Protein AF-A0A6A6M985-F1 (afdb_monomer)

Foldseek 3Di:
DCVVVVHADADELDELDDPVVCCVPPNQLLDLVVLVVLLVSLLVCCVPPLLRHQHYAHYAAQLCCLLCDAAQLVFPPRAYDPPSYDGPHHHNLARSLSSLVSSLSSLLSSLVSCVPPPCVPRVHFYEYEHEDAQEDALDPDPQSVVLRVLQCLSGPQQNVVCLQPVDRDPLCCVQSPPSHDHQDPVSSVSSVRHGQEYEYAYFAYWYKGAQPPPPDDPDDSDRVSSNIDTHQDHPNDGVACDAPDPRGHLDQLVLLVVQVVCCVPRVLRAYEHAEYWTFHFDDPDVVSVLPPVVRVVSCVSNVVNVVVNVVVPRRYDYYDYPDDEQDQPGSQGSDDGTHDYYDDPHVVCCVVPNQLLDLVVLVVLLVVLLVDLVPDAFEEASEAAQLLCLQCDAAQLVDPVSAYDPPSYDGPHHHNLASSQSSLLSVLSSLLSSLVSCVVPPCVPRVHFYEHEHEDEQEAALDPDPQSRLLRVLQCLSRPQQNVCCLCVVDRPPLCCVQSPPSHDHQDPVSRVSSNSDGQEYEYAYFYYWYWDQCVVPHDDPPDSGRVSSSIDTDCDHPNHRQFCDDPDNVTGDHPCRVVVVVVVCCVVPVNRHYDHPHDPDPPVDDDD

Structure (mmCIF, N/CA/C/O backbone):
data_AF-A0A6A6M985-F1
#
_entry.id   AF-A0A6A6M985-F1
#
loop_
_atom_site.group_PDB
_atom_site.id
_atom_site.type_symbol
_atom_site.label_atom_id
_atom_site.label_alt_id
_atom_site.label_comp_id
_atom_site.label_asym_id
_atom_site.label_entity_id
_atom_site.label_seq_id
_atom_site.pdbx_PDB_ins_code
_atom_site.Cartn_x
_atom_site.Cartn_y
_atom_site.Cartn_z
_atom_site.occupancy
_atom_site.B_iso_or_equiv
_atom_site.auth_seq_id
_atom_site.auth_comp_id
_atom_site.auth_asym_id
_atom_site.auth_atom_id
_atom_site.pdbx_PDB_model_num
ATOM 1 N N . MET A 1 1 ? -20.506 1.212 3.868 1.00 66.62 1 MET A N 1
ATOM 2 C CA . MET A 1 1 ? -20.211 2.658 3.842 1.00 66.62 1 MET A CA 1
ATOM 3 C C . MET A 1 1 ? -19.982 3.171 2.427 1.00 66.62 1 MET A C 1
ATOM 5 O O . MET A 1 1 ? -20.792 3.976 2.001 1.00 66.62 1 MET A O 1
ATOM 9 N N . LEU A 1 2 ? -18.970 2.685 1.690 1.00 74.88 2 LEU A N 1
ATOM 10 C CA . LEU A 1 2 ? -18.688 3.117 0.305 1.00 74.88 2 LEU A CA 1
ATOM 11 C C . LEU A 1 2 ? -19.945 3.126 -0.583 1.00 74.88 2 LEU A C 1
ATOM 13 O O . LEU A 1 2 ? -20.332 4.171 -1.095 1.00 74.88 2 LEU A O 1
ATOM 17 N N . LEU A 1 3 ? -20.678 2.008 -0.620 1.00 86.69 3 LEU A N 1
ATOM 18 C CA . LEU A 1 3 ? -21.925 1.899 -1.387 1.00 86.69 3 LEU A CA 1
ATOM 19 C C . LEU A 1 3 ? -23.027 2.879 -0.949 1.00 86.69 3 LEU A C 1
ATOM 21 O O . LEU A 1 3 ? -23.771 3.370 -1.789 1.00 86.69 3 LEU A O 1
ATOM 25 N N . LEU A 1 4 ? -23.122 3.208 0.346 1.00 89.19 4 LEU A N 1
ATOM 26 C CA . LEU A 1 4 ? -24.092 4.202 0.838 1.00 89.19 4 LEU A CA 1
ATOM 27 C C . LEU A 1 4 ? -23.764 5.616 0.341 1.00 89.19 4 LEU A C 1
ATOM 29 O O . LEU A 1 4 ? -24.642 6.469 0.297 1.00 89.19 4 LEU A O 1
ATOM 33 N N . LYS A 1 5 ? -22.503 5.858 -0.027 1.00 90.50 5 LYS A N 1
ATOM 34 C CA . LYS A 1 5 ? -22.024 7.097 -0.646 1.00 90.50 5 LYS A CA 1
ATOM 35 C C . LYS A 1 5 ? -21.960 6.997 -2.176 1.00 90.50 5 LYS A C 1
ATOM 37 O O . LYS A 1 5 ? -21.424 7.895 -2.811 1.00 90.50 5 LYS A O 1
ATOM 42 N N . GLY A 1 6 ? -22.493 5.923 -2.766 1.00 89.44 6 GLY A N 1
ATOM 43 C CA . GLY A 1 6 ? -22.468 5.698 -4.213 1.00 89.44 6 GLY A CA 1
ATOM 44 C C . GLY A 1 6 ? -21.088 5.346 -4.777 1.00 89.44 6 GLY A C 1
ATOM 45 O O . GLY A 1 6 ? -20.907 5.414 -5.987 1.00 89.44 6 GLY A O 1
ATOM 46 N N . ILE A 1 7 ? -20.122 4.976 -3.929 1.00 88.88 7 ILE A N 1
ATOM 47 C CA . ILE A 1 7 ? -18.774 4.576 -4.349 1.00 88.88 7 ILE A CA 1
ATOM 48 C C . ILE A 1 7 ? -18.753 3.060 -4.535 1.00 88.88 7 ILE A C 1
ATOM 50 O O . ILE A 1 7 ? -18.980 2.305 -3.583 1.00 88.88 7 ILE A O 1
ATOM 54 N N . GLU A 1 8 ? -18.477 2.622 -5.760 1.00 92.31 8 GLU A N 1
ATOM 55 C CA . GLU A 1 8 ? -18.339 1.208 -6.092 1.00 92.31 8 GLU A CA 1
ATOM 56 C C . GLU A 1 8 ? -16.962 0.684 -5.644 1.00 92.31 8 GLU A C 1
ATOM 58 O O . GLU A 1 8 ? -15.940 1.237 -6.049 1.00 92.31 8 GLU A O 1
ATOM 63 N N . PRO A 1 9 ? -16.900 -0.363 -4.800 1.00 94.06 9 PRO A N 1
ATOM 64 C CA . PRO A 1 9 ? -15.630 -0.922 -4.364 1.00 94.06 9 PRO A CA 1
ATOM 65 C C . PRO A 1 9 ? -14.995 -1.781 -5.465 1.00 94.06 9 PRO A C 1
ATOM 67 O O . PRO A 1 9 ? -15.611 -2.725 -5.969 1.00 94.06 9 PRO A O 1
ATOM 70 N N . VAL A 1 10 ? -13.729 -1.489 -5.759 1.00 95.69 10 VAL A N 1
ATOM 71 C CA . VAL A 1 10 ? -12.811 -2.366 -6.493 1.00 95.69 10 VAL A CA 1
ATOM 72 C C . VAL A 1 10 ? -11.862 -2.967 -5.463 1.00 95.69 10 VAL A C 1
ATOM 74 O O . VAL A 1 10 ? -11.185 -2.224 -4.757 1.00 95.69 10 VAL A O 1
ATOM 77 N N . VAL A 1 11 ? -11.865 -4.292 -5.315 1.00 97.69 11 VAL A N 1
ATOM 78 C CA . VAL A 1 11 ? -11.131 -4.967 -4.235 1.00 97.69 11 VAL A CA 1
ATOM 79 C C . VAL A 1 11 ? -9.997 -5.804 -4.802 1.00 97.69 11 VAL A C 1
ATOM 81 O O . VAL A 1 11 ? -10.235 -6.718 -5.591 1.00 97.69 11 VAL A O 1
ATOM 84 N N . THR A 1 12 ? -8.783 -5.516 -4.341 1.00 98.44 12 THR A N 1
ATOM 85 C CA . THR A 1 12 ? -7.594 -6.346 -4.544 1.00 98.44 12 THR A CA 1
ATOM 86 C C . THR A 1 12 ? -7.504 -7.382 -3.432 1.00 98.44 12 THR A C 1
ATOM 88 O O . THR A 1 12 ? -7.537 -7.022 -2.260 1.00 98.44 12 THR A O 1
ATOM 91 N N . LEU A 1 13 ? -7.420 -8.664 -3.795 1.00 98.44 13 LEU A N 1
ATOM 92 C CA . LEU A 1 13 ? -7.325 -9.763 -2.833 1.00 98.44 13 LEU A CA 1
ATOM 93 C C . LEU A 1 13 ? -5.933 -9.867 -2.214 1.00 98.44 13 LEU A C 1
ATOM 95 O O . LEU A 1 13 ? -5.834 -10.131 -1.024 1.00 98.44 13 LEU A O 1
ATOM 99 N N . HIS A 1 14 ? -4.883 -9.675 -3.012 1.00 98.00 14 HIS A N 1
ATOM 100 C CA . HIS A 1 14 ? -3.508 -9.707 -2.527 1.00 98.00 14 HIS A CA 1
ATOM 101 C C . HIS A 1 14 ? -2.681 -8.570 -3.126 1.00 98.00 14 HIS A C 1
ATOM 103 O O . HIS A 1 14 ? -2.545 -8.440 -4.349 1.00 98.00 14 HIS A O 1
ATOM 109 N N . HIS A 1 15 ? -2.111 -7.772 -2.231 1.00 96.44 15 HIS A N 1
ATOM 110 C CA . HIS A 1 15 ? -1.272 -6.610 -2.492 1.00 96.44 15 HIS A CA 1
ATOM 111 C C . HIS A 1 15 ? 0.056 -6.799 -1.729 1.00 96.44 15 HIS A C 1
ATOM 113 O O . HIS A 1 15 ? 0.375 -6.063 -0.801 1.00 96.44 15 HIS A O 1
ATOM 119 N N . PHE A 1 16 ? 0.816 -7.830 -2.133 1.00 94.06 16 PHE A N 1
ATOM 120 C CA . PHE A 1 16 ? 2.103 -8.278 -1.555 1.00 94.06 16 PHE A CA 1
ATOM 121 C C . PHE A 1 16 ? 2.051 -8.772 -0.095 1.00 94.06 16 PHE A C 1
ATOM 123 O O . PHE A 1 16 ? 3.081 -8.981 0.542 1.00 94.06 16 PHE A O 1
ATOM 130 N N . ASP A 1 17 ? 0.856 -9.001 0.428 1.00 93.06 17 ASP A N 1
ATOM 131 C CA . ASP A 1 17 ? 0.531 -9.277 1.825 1.00 93.06 17 ASP A CA 1
ATOM 132 C C . ASP A 1 17 ? 0.324 -10.776 2.100 1.00 93.06 17 ASP A C 1
ATOM 134 O O . ASP A 1 17 ? -0.646 -11.201 2.732 1.00 93.06 17 ASP A O 1
ATOM 138 N N . VAL A 1 18 ? 1.268 -11.604 1.639 1.00 93.56 18 VAL A N 1
ATOM 139 C CA . VAL A 1 18 ? 1.288 -13.039 1.964 1.00 93.56 18 VAL A CA 1
ATOM 140 C C . VAL A 1 18 ? 1.399 -13.234 3.482 1.00 93.56 18 VAL A C 1
ATOM 142 O O . VAL A 1 18 ? 2.301 -12.668 4.104 1.00 93.56 18 VAL A O 1
ATOM 145 N N . PRO A 1 19 ? 0.563 -14.088 4.103 1.00 95.38 19 PRO A N 1
ATOM 146 C CA . PRO A 1 19 ? 0.732 -14.437 5.508 1.00 95.38 19 PRO A CA 1
ATOM 147 C C . PRO A 1 19 ? 2.089 -15.105 5.773 1.00 95.38 19 PRO A C 1
ATOM 149 O O . PRO A 1 19 ? 2.411 -16.116 5.147 1.00 95.38 19 PRO A O 1
ATOM 152 N N . GLN A 1 20 ? 2.840 -14.604 6.763 1.00 94.62 20 GLN A N 1
ATOM 153 C CA . GLN A 1 20 ? 4.155 -15.147 7.150 1.00 94.62 20 GLN A CA 1
ATOM 154 C C . GLN A 1 20 ? 4.121 -16.661 7.426 1.00 94.62 20 GLN A C 1
ATOM 156 O O . GLN A 1 20 ? 5.049 -17.378 7.073 1.00 94.62 20 GLN A O 1
ATOM 161 N N . GLU A 1 21 ? 3.020 -17.169 7.981 1.00 96.31 21 GLU A N 1
ATOM 162 C CA . GLU A 1 21 ? 2.833 -18.601 8.240 1.00 96.31 21 GLU A CA 1
ATOM 163 C C . GLU A 1 21 ? 2.968 -19.468 6.971 1.00 96.31 21 GLU A C 1
ATOM 165 O O . GLU A 1 21 ? 3.451 -20.596 7.043 1.00 96.31 21 GLU A O 1
ATOM 170 N N . LEU A 1 22 ? 2.551 -18.974 5.797 1.00 96.69 22 LEU A N 1
ATOM 171 C CA . LEU A 1 22 ? 2.671 -19.723 4.537 1.00 96.69 22 LEU A CA 1
ATOM 172 C C . LEU A 1 22 ? 4.111 -19.708 4.004 1.00 96.69 22 LEU A C 1
ATOM 174 O O . LEU A 1 22 ? 4.572 -20.701 3.433 1.00 96.69 22 LEU A O 1
ATOM 178 N N . GLU A 1 23 ? 4.837 -18.611 4.235 1.00 95.00 23 GLU A N 1
ATOM 179 C CA . GLU A 1 23 ? 6.275 -18.528 3.962 1.00 95.00 23 GLU A CA 1
ATOM 180 C C . GLU A 1 23 ? 7.038 -19.537 4.835 1.00 95.00 23 GLU A C 1
ATOM 182 O O . GLU A 1 23 ? 7.819 -20.333 4.318 1.00 95.00 23 GLU A O 1
ATOM 187 N N . ASP A 1 24 ? 6.741 -19.594 6.135 1.00 95.69 24 ASP A N 1
ATOM 188 C CA . ASP A 1 24 ? 7.426 -20.484 7.078 1.00 95.69 24 ASP A CA 1
ATOM 189 C C . ASP A 1 24 ? 7.121 -21.970 6.820 1.00 95.69 24 ASP A C 1
ATOM 191 O O . ASP A 1 24 ? 8.002 -22.825 6.950 1.00 95.69 24 ASP A O 1
ATOM 195 N N . ARG A 1 25 ? 5.880 -22.301 6.436 1.00 96.56 25 ARG A N 1
ATOM 196 C CA . ARG A 1 25 ? 5.467 -23.693 6.187 1.00 96.56 25 ARG A CA 1
ATOM 197 C C . ARG A 1 25 ? 6.062 -24.281 4.919 1.00 96.56 25 ARG A C 1
ATOM 199 O O . ARG A 1 25 ? 6.452 -25.449 4.924 1.00 96.56 25 ARG A O 1
ATOM 206 N N . TYR A 1 26 ? 6.045 -23.527 3.823 1.00 97.94 26 TYR A N 1
ATOM 207 C CA . TYR A 1 26 ? 6.390 -24.072 2.509 1.00 97.94 26 TYR A CA 1
ATOM 208 C C . TYR A 1 26 ? 7.015 -23.060 1.536 1.00 97.94 26 TYR A C 1
ATOM 210 O O . TYR A 1 26 ? 7.176 -23.379 0.359 1.00 97.94 26 TYR A O 1
ATOM 218 N N . GLY A 1 27 ? 7.387 -21.861 1.994 1.00 96.56 27 GLY A N 1
ATOM 219 C CA . GLY A 1 27 ? 7.985 -20.816 1.154 1.00 96.56 27 GLY A CA 1
ATOM 220 C C . GLY A 1 27 ? 6.986 -20.096 0.249 1.00 96.56 27 GLY A C 1
ATOM 221 O O . GLY A 1 27 ? 7.369 -19.647 -0.831 1.00 96.56 27 GLY A O 1
ATOM 222 N N . ALA A 1 28 ? 5.704 -20.068 0.638 1.00 97.25 28 ALA A N 1
ATOM 223 C CA . ALA A 1 28 ? 4.616 -19.383 -0.057 1.00 97.25 28 ALA A CA 1
ATOM 224 C C . ALA A 1 28 ? 4.642 -19.558 -1.589 1.00 97.25 28 ALA A C 1
ATOM 226 O O . ALA A 1 28 ? 4.385 -20.653 -2.094 1.00 97.25 28 ALA A O 1
ATOM 227 N N . TRP A 1 29 ? 4.974 -18.496 -2.335 1.00 98.38 29 TRP A N 1
ATOM 228 C CA . TRP A 1 29 ? 4.974 -18.483 -3.801 1.00 98.38 29 TRP A CA 1
ATOM 229 C C . TRP A 1 29 ? 5.976 -19.458 -4.431 1.00 98.38 29 TRP A C 1
ATOM 231 O O . TRP A 1 29 ? 5.851 -19.771 -5.613 1.00 98.38 29 TRP A O 1
ATOM 241 N N . LEU A 1 30 ? 6.931 -20.003 -3.674 1.00 98.44 30 LEU A N 1
ATOM 242 C CA . LEU A 1 30 ? 7.844 -21.045 -4.155 1.00 98.44 30 LEU A CA 1
ATOM 243 C C . LEU A 1 30 ? 7.242 -22.457 -4.156 1.00 98.44 30 LEU A C 1
ATOM 245 O O . LEU A 1 30 ? 7.843 -23.369 -4.722 1.00 98.44 30 LEU A O 1
ATOM 249 N N . SER A 1 31 ? 6.053 -22.646 -3.582 1.00 98.44 31 SER A N 1
ATOM 250 C CA . SER A 1 31 ? 5.345 -23.928 -3.557 1.00 98.44 31 SER A CA 1
ATOM 251 C C . SER A 1 31 ? 4.042 -23.859 -4.342 1.00 98.44 31 SER A C 1
ATOM 253 O O . SER A 1 31 ? 3.295 -22.891 -4.239 1.00 98.44 31 SER A O 1
ATOM 255 N N . SER A 1 32 ? 3.701 -24.930 -5.063 1.00 97.81 32 SER A N 1
ATOM 256 C CA . SER A 1 32 ? 2.391 -25.048 -5.717 1.00 97.81 32 SER A CA 1
ATOM 257 C C . SER A 1 32 ? 1.222 -25.111 -4.730 1.00 97.81 32 SER A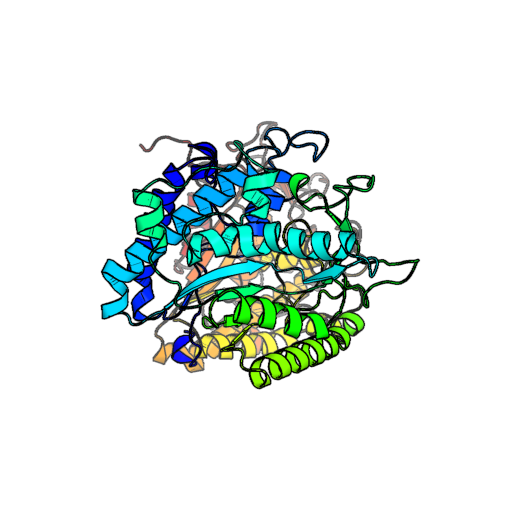 C 1
ATOM 259 O O . SER A 1 32 ? 0.093 -24.832 -5.122 1.00 97.81 32 SER A O 1
ATOM 261 N N . GLN A 1 33 ? 1.476 -25.400 -3.449 1.00 98.31 33 GLN A N 1
ATOM 262 C CA . GLN A 1 33 ? 0.445 -25.413 -2.407 1.00 98.31 33 GLN A CA 1
ATOM 263 C C . GLN A 1 33 ? -0.253 -24.051 -2.240 1.00 98.31 33 GLN A C 1
ATOM 265 O O . GLN A 1 33 ? -1.447 -24.008 -1.944 1.00 98.31 33 GLN A O 1
ATOM 270 N N . ILE A 1 34 ? 0.448 -22.942 -2.512 1.00 98.38 34 ILE A N 1
ATOM 271 C CA . ILE A 1 34 ? -0.120 -21.587 -2.417 1.00 98.38 34 ILE A CA 1
ATOM 272 C C . ILE A 1 34 ? -1.315 -21.378 -3.350 1.00 98.38 34 ILE A C 1
ATOM 274 O O . ILE A 1 34 ? -2.167 -20.538 -3.081 1.00 98.38 34 ILE A O 1
ATOM 278 N N . GLN A 1 35 ? -1.390 -22.136 -4.449 1.00 97.88 35 GLN A N 1
ATOM 279 C CA . GLN A 1 35 ? -2.463 -22.016 -5.433 1.00 97.88 35 GLN A CA 1
ATOM 280 C C . GLN A 1 35 ? -3.814 -22.387 -4.810 1.00 97.88 35 GLN A C 1
ATOM 282 O O . GLN A 1 35 ? -4.811 -21.699 -5.040 1.00 97.88 35 GLN A O 1
ATOM 287 N N . ASP A 1 36 ? -3.827 -23.440 -3.989 1.00 97.88 36 ASP A N 1
ATOM 288 C CA . ASP A 1 36 ? -5.023 -23.916 -3.299 1.00 97.88 36 ASP A CA 1
ATOM 289 C C . ASP A 1 36 ? -5.358 -23.027 -2.094 1.00 97.88 36 ASP A C 1
ATOM 291 O O . ASP A 1 36 ? -6.519 -22.655 -1.920 1.00 97.88 36 ASP A O 1
ATOM 295 N N . ASP A 1 37 ? -4.354 -22.614 -1.311 1.00 98.44 37 ASP A N 1
ATOM 296 C CA . ASP A 1 37 ? -4.555 -21.728 -0.154 1.00 98.44 37 ASP A CA 1
ATOM 297 C C . ASP A 1 37 ? -5.070 -20.341 -0.582 1.00 98.44 37 ASP A C 1
ATOM 299 O O . ASP A 1 37 ? -6.021 -19.815 0.005 1.00 98.44 37 ASP A O 1
ATOM 303 N N . PHE A 1 38 ? -4.515 -19.769 -1.657 1.00 98.69 38 PHE A N 1
ATOM 304 C CA . PHE A 1 38 ? -5.015 -18.523 -2.241 1.00 98.69 38 PHE A CA 1
ATOM 305 C C . PHE A 1 38 ? -6.420 -18.698 -2.830 1.00 98.69 38 PHE A C 1
ATOM 307 O O . PHE A 1 38 ? -7.278 -17.833 -2.652 1.00 98.69 38 PHE A O 1
ATOM 314 N N . GLY A 1 39 ? -6.691 -19.831 -3.488 1.00 98.44 39 GLY A N 1
ATOM 315 C CA . GLY A 1 39 ? -8.026 -20.168 -3.980 1.00 98.44 39 GLY A CA 1
ATOM 316 C C . GLY A 1 39 ? -9.064 -20.245 -2.857 1.00 98.44 39 GLY A C 1
ATOM 317 O O . GLY A 1 39 ? -10.161 -19.704 -2.996 1.00 98.44 39 GLY A O 1
ATOM 318 N N . TYR A 1 40 ? -8.713 -20.859 -1.726 1.00 98.50 40 TYR A N 1
ATOM 319 C CA . TYR A 1 40 ? -9.561 -20.937 -0.536 1.00 98.50 40 TYR A CA 1
ATOM 320 C C . TYR A 1 40 ? -9.815 -19.558 0.085 1.00 98.50 40 TYR A C 1
ATOM 322 O O . TYR A 1 40 ? -10.961 -19.216 0.386 1.00 98.50 40 TYR A O 1
ATOM 330 N N . PHE A 1 41 ? -8.772 -18.737 0.219 1.00 98.62 41 PHE A N 1
ATOM 331 C CA . PHE A 1 41 ? -8.906 -17.355 0.677 1.00 98.62 41 PHE A CA 1
ATOM 332 C C . PHE A 1 41 ? -9.838 -16.540 -0.235 1.00 98.62 41 PHE A C 1
ATOM 334 O O . PHE A 1 41 ? -10.775 -15.900 0.247 1.00 98.62 41 PHE A O 1
ATOM 341 N N . ALA A 1 42 ? -9.652 -16.635 -1.554 1.00 98.69 42 ALA A N 1
ATOM 342 C CA . ALA A 1 42 ? -10.510 -15.973 -2.530 1.00 98.69 42 ALA A CA 1
ATOM 343 C C . ALA A 1 42 ? -11.975 -16.440 -2.426 1.00 98.69 42 ALA A C 1
ATOM 345 O O . ALA A 1 42 ? -12.880 -15.607 -2.441 1.00 98.69 42 ALA A O 1
ATOM 346 N N . ASP A 1 43 ? -12.221 -17.747 -2.259 1.00 98.69 43 ASP A N 1
ATOM 347 C CA . ASP A 1 43 ? -13.563 -18.323 -2.069 1.00 98.69 43 ASP A CA 1
ATOM 348 C C . ASP A 1 43 ? -14.288 -17.683 -0.872 1.00 98.69 43 ASP A C 1
ATOM 350 O O . ASP A 1 43 ? -15.436 -17.245 -0.998 1.00 98.69 43 ASP A O 1
ATOM 354 N N . ILE A 1 44 ? -13.590 -17.536 0.262 1.00 98.56 44 ILE A N 1
ATOM 355 C CA . ILE A 1 44 ? -14.113 -16.861 1.459 1.00 98.56 44 ILE A CA 1
ATOM 356 C C . ILE A 1 44 ? -14.449 -15.396 1.158 1.00 98.56 44 ILE A C 1
ATOM 358 O O . ILE A 1 44 ? -15.543 -14.933 1.493 1.00 98.56 44 ILE A O 1
ATOM 362 N N . CYS A 1 45 ? -13.542 -14.657 0.515 1.00 98.38 45 CYS A N 1
ATOM 363 C CA . CYS A 1 45 ? -13.759 -13.250 0.178 1.00 98.38 45 CYS A CA 1
ATOM 364 C C . CYS A 1 45 ? -14.964 -13.060 -0.754 1.00 98.38 45 CYS A C 1
ATOM 366 O O . CYS A 1 45 ? -15.807 -12.189 -0.514 1.00 98.38 45 CYS A O 1
ATOM 368 N N . PHE A 1 46 ? -15.093 -13.897 -1.786 1.00 98.56 46 PHE A N 1
ATOM 369 C CA . PHE A 1 46 ? -16.229 -13.857 -2.706 1.00 98.56 46 PHE A CA 1
ATOM 370 C C . PHE A 1 46 ? -17.543 -14.169 -1.995 1.00 98.56 46 PHE A C 1
ATOM 372 O O . PHE A 1 46 ? -18.544 -13.486 -2.233 1.00 98.56 46 PHE A O 1
ATOM 379 N N . GLN A 1 47 ? -17.551 -15.155 -1.097 1.00 97.25 47 GLN A N 1
ATOM 380 C CA . GLN A 1 47 ? -18.727 -15.495 -0.304 1.00 97.25 47 GLN A CA 1
ATOM 381 C C . GLN A 1 47 ? -19.138 -14.352 0.635 1.00 97.25 47 GLN A C 1
ATOM 383 O O . GLN A 1 47 ? -20.324 -14.040 0.734 1.00 97.25 47 GLN A O 1
ATOM 388 N N . ALA A 1 48 ? -18.175 -13.729 1.316 1.00 96.81 48 ALA A N 1
ATOM 389 C CA . ALA A 1 48 ? -18.434 -12.731 2.351 1.00 96.81 48 ALA A CA 1
ATOM 390 C C . ALA A 1 48 ? -18.789 -11.339 1.799 1.00 96.81 48 ALA A C 1
ATOM 392 O O . ALA A 1 48 ? -19.570 -10.606 2.417 1.00 96.81 48 ALA A O 1
ATOM 393 N N . PHE A 1 49 ? -18.208 -10.952 0.660 1.00 96.94 49 PHE A N 1
ATOM 394 C CA . PHE A 1 49 ? -18.287 -9.574 0.161 1.00 96.94 49 PHE A CA 1
ATOM 395 C C . PHE A 1 49 ? -18.841 -9.444 -1.259 1.00 96.94 49 PHE A C 1
ATOM 397 O O . PHE A 1 49 ? -19.162 -8.335 -1.687 1.00 96.94 49 PHE A O 1
ATOM 404 N N . GLY A 1 50 ? -18.972 -10.538 -2.012 1.00 96.75 50 GLY A N 1
ATOM 405 C CA . GLY A 1 50 ? -19.380 -10.488 -3.419 1.00 96.75 50 GLY A CA 1
ATOM 406 C C . GLY A 1 50 ? -20.844 -10.094 -3.661 1.00 96.75 50 GLY A C 1
ATOM 407 O O . GLY A 1 50 ? -21.236 -9.762 -4.784 1.00 96.75 50 GLY A O 1
ATOM 408 N N . ASP A 1 51 ? -21.663 -10.034 -2.607 1.00 94.38 51 ASP A N 1
ATOM 409 C CA . ASP A 1 51 ? -22.970 -9.373 -2.654 1.00 94.38 51 ASP A CA 1
ATOM 410 C C . ASP A 1 51 ? -22.831 -7.877 -3.003 1.00 94.38 51 ASP A C 1
ATOM 412 O O . ASP A 1 51 ? -23.637 -7.336 -3.765 1.00 94.38 51 ASP A O 1
ATOM 416 N N . ARG A 1 52 ? -21.749 -7.244 -2.531 1.00 96.31 52 ARG A N 1
ATOM 417 C CA . ARG A 1 52 ? -21.471 -5.801 -2.607 1.00 96.31 52 ARG A CA 1
ATOM 418 C C . ARG A 1 52 ? -20.325 -5.429 -3.549 1.00 96.31 52 ARG A C 1
ATOM 420 O O . ARG A 1 52 ? -20.348 -4.335 -4.104 1.00 96.31 52 ARG A O 1
ATOM 427 N N . VAL A 1 53 ? -19.345 -6.308 -3.735 1.00 97.12 53 VAL A N 1
ATOM 428 C CA . VAL A 1 53 ? -18.175 -6.074 -4.596 1.00 97.12 53 VAL A CA 1
ATOM 429 C C . VAL A 1 53 ? -18.436 -6.607 -6.000 1.00 97.12 53 VAL A C 1
ATOM 431 O O . VAL A 1 53 ? -18.791 -7.775 -6.169 1.00 97.12 53 VAL A O 1
ATOM 434 N N . LYS A 1 54 ? -18.260 -5.747 -7.011 1.00 95.50 54 LYS A N 1
ATOM 435 C CA . LYS A 1 54 ? -18.487 -6.087 -8.427 1.00 95.50 54 LYS A CA 1
ATOM 436 C C . LYS A 1 54 ? -17.225 -6.060 -9.284 1.00 95.50 54 LYS A C 1
ATOM 438 O O . LYS A 1 54 ? -17.280 -6.524 -10.418 1.00 95.50 54 LYS A O 1
ATOM 443 N N . HIS A 1 55 ? -16.098 -5.610 -8.740 1.00 97.50 55 HIS A N 1
ATOM 444 C CA . HIS A 1 55 ? -14.802 -5.649 -9.409 1.00 97.50 55 HIS A CA 1
ATOM 445 C C . HIS A 1 55 ? -13.756 -6.248 -8.467 1.00 97.50 55 HIS A C 1
ATOM 447 O O . HIS A 1 55 ? -13.481 -5.702 -7.398 1.00 97.50 55 HIS A O 1
ATOM 453 N N . TRP A 1 56 ? -13.198 -7.382 -8.880 1.00 98.56 56 TRP A N 1
ATOM 454 C CA . TRP A 1 56 ? -12.192 -8.137 -8.145 1.00 98.56 56 TRP A CA 1
ATOM 455 C C . TRP A 1 56 ? -10.864 -8.111 -8.890 1.00 98.56 56 TRP A C 1
ATOM 457 O O . TRP A 1 56 ? -10.802 -8.451 -10.071 1.00 98.56 56 TRP A O 1
ATOM 467 N N . ILE A 1 57 ? -9.802 -7.751 -8.184 1.00 98.75 57 ILE A N 1
ATOM 468 C CA . ILE A 1 57 ? -8.418 -7.891 -8.628 1.00 98.75 57 ILE A CA 1
ATOM 469 C C . ILE A 1 57 ? -7.812 -9.019 -7.800 1.00 98.75 57 ILE A C 1
ATOM 471 O O . ILE A 1 57 ? -7.865 -8.984 -6.573 1.00 98.75 57 ILE A O 1
ATOM 475 N N . THR A 1 58 ? -7.247 -10.042 -8.437 1.00 98.62 58 THR A N 1
ATOM 476 C CA . THR A 1 58 ? -6.621 -11.133 -7.674 1.00 98.62 58 THR A CA 1
ATOM 477 C C . THR A 1 58 ? -5.291 -10.702 -7.067 1.00 98.62 58 THR A C 1
ATOM 479 O O . THR A 1 58 ? -5.093 -10.834 -5.866 1.00 98.62 58 THR A O 1
ATOM 482 N N . LEU A 1 59 ? -4.383 -10.188 -7.895 1.00 98.62 59 LEU A N 1
ATOM 483 C CA . LEU A 1 59 ? -3.009 -9.865 -7.524 1.00 98.62 59 LEU A CA 1
ATOM 484 C C . LEU A 1 59 ? -2.688 -8.462 -8.039 1.00 98.62 59 LEU A C 1
ATOM 486 O O . LEU A 1 59 ? -2.940 -8.189 -9.218 1.00 98.62 59 LEU A O 1
ATOM 490 N N . ASN A 1 60 ? -2.145 -7.610 -7.166 1.00 98.31 60 ASN A N 1
ATOM 491 C CA . ASN A 1 60 ? -1.488 -6.370 -7.572 1.00 98.31 60 ASN A CA 1
ATOM 492 C C . ASN A 1 60 ? -0.043 -6.643 -7.983 1.00 98.31 60 ASN A C 1
ATOM 494 O O . ASN A 1 60 ? 0.654 -7.367 -7.274 1.00 98.31 60 ASN A O 1
ATOM 498 N N . GLU A 1 61 ? 0.378 -6.076 -9.115 1.00 97.25 61 GLU A N 1
ATOM 499 C CA . GLU A 1 61 ? 1.772 -6.042 -9.586 1.00 97.25 61 GLU A CA 1
ATOM 500 C C . GLU A 1 61 ? 2.555 -7.353 -9.392 1.00 97.25 61 GLU A C 1
ATOM 502 O O . GLU A 1 61 ? 3.702 -7.372 -8.935 1.00 97.25 61 GLU A O 1
ATOM 507 N N . ALA A 1 62 ? 1.943 -8.482 -9.760 1.00 97.00 62 ALA A N 1
ATOM 508 C CA . ALA A 1 62 ? 2.533 -9.805 -9.541 1.00 97.00 62 ALA A CA 1
ATOM 509 C C . ALA A 1 62 ? 3.918 -9.960 -10.207 1.00 97.00 62 ALA A C 1
ATOM 511 O O . ALA A 1 62 ? 4.793 -10.664 -9.700 1.00 97.00 62 ALA A O 1
ATOM 512 N N . ASN A 1 63 ? 4.144 -9.250 -11.314 1.00 96.44 63 ASN A N 1
ATOM 513 C CA . ASN A 1 63 ? 5.434 -9.182 -11.990 1.00 96.44 63 ASN A CA 1
ATOM 514 C C . ASN A 1 63 ? 6.522 -8.505 -11.146 1.00 96.44 63 ASN A C 1
ATOM 516 O O . ASN A 1 63 ? 7.652 -8.995 -11.109 1.00 96.44 63 ASN A O 1
ATOM 520 N N . MET A 1 64 ? 6.176 -7.453 -10.405 1.00 95.00 64 MET A N 1
ATOM 521 C CA . MET A 1 64 ? 7.115 -6.776 -9.511 1.00 95.00 64 MET A CA 1
ATOM 522 C C . MET A 1 64 ? 7.347 -7.594 -8.244 1.00 95.00 64 MET A C 1
ATOM 524 O O . MET A 1 64 ? 8.487 -7.710 -7.804 1.00 95.00 64 MET A O 1
ATOM 528 N N . ALA A 1 65 ? 6.311 -8.258 -7.716 1.00 95.62 65 ALA A N 1
ATOM 529 C CA . ALA A 1 65 ? 6.447 -9.190 -6.594 1.00 95.62 65 ALA A CA 1
ATOM 530 C C . ALA A 1 65 ? 7.460 -10.306 -6.904 1.00 95.62 65 ALA A C 1
ATOM 532 O O . ALA A 1 65 ? 8.340 -10.603 -6.096 1.00 95.62 65 ALA A O 1
ATOM 533 N N . ALA A 1 66 ? 7.374 -10.902 -8.098 1.00 97.12 66 ALA A N 1
ATOM 534 C CA . ALA A 1 66 ? 8.309 -11.934 -8.535 1.00 97.12 66 ALA A CA 1
ATOM 535 C C . ALA A 1 66 ? 9.737 -11.383 -8.729 1.00 97.12 66 ALA A C 1
ATOM 537 O O . ALA A 1 66 ? 10.703 -11.990 -8.264 1.00 97.12 66 ALA A O 1
ATOM 538 N N . GLN A 1 67 ? 9.885 -10.222 -9.372 1.00 94.56 67 GLN A N 1
ATOM 539 C CA . GLN A 1 67 ? 11.190 -9.612 -9.648 1.00 94.56 67 GLN A CA 1
ATOM 540 C C . GLN A 1 67 ? 11.881 -9.100 -8.371 1.00 94.56 67 GLN A C 1
ATOM 542 O O . GLN A 1 67 ? 13.018 -9.469 -8.073 1.00 94.56 67 GLN A O 1
ATOM 547 N N . TYR A 1 68 ? 11.211 -8.283 -7.570 1.00 93.94 68 TYR A N 1
ATOM 548 C CA . TYR A 1 68 ? 11.832 -7.682 -6.394 1.00 93.94 68 TYR A CA 1
ATOM 549 C C . TYR A 1 68 ? 11.836 -8.596 -5.170 1.00 93.94 68 TYR A C 1
ATOM 551 O O . TYR A 1 68 ? 12.745 -8.481 -4.352 1.00 93.94 68 TYR A O 1
ATOM 559 N N . GLY A 1 69 ? 10.886 -9.526 -5.047 1.00 95.19 69 GLY A N 1
ATOM 560 C CA . GLY A 1 69 ? 10.845 -10.479 -3.935 1.00 95.19 69 GLY A CA 1
ATOM 561 C C . GLY A 1 69 ? 11.812 -11.657 -4.091 1.00 95.19 69 GLY A C 1
ATOM 562 O O . GLY A 1 69 ? 12.418 -12.080 -3.104 1.00 95.19 69 GLY A O 1
ATOM 563 N N . TYR A 1 70 ? 11.976 -12.164 -5.323 1.00 97.12 70 TYR A N 1
ATOM 564 C CA . TYR A 1 70 ? 12.659 -13.440 -5.598 1.00 97.12 70 TYR A CA 1
ATOM 565 C C . TYR A 1 70 ? 13.853 -13.354 -6.562 1.00 97.12 70 TYR A C 1
ATOM 567 O O . TYR A 1 70 ? 14.590 -14.333 -6.698 1.00 97.12 70 TYR A O 1
ATOM 575 N N . TYR A 1 71 ? 14.075 -12.218 -7.234 1.00 95.50 71 TYR A N 1
ATOM 576 C CA . TYR A 1 71 ? 15.280 -12.000 -8.042 1.00 95.50 71 TYR A CA 1
ATOM 577 C C . TYR A 1 71 ? 16.276 -11.057 -7.365 1.00 95.50 71 TYR A C 1
ATOM 579 O O . TYR A 1 71 ? 17.386 -11.495 -7.055 1.00 95.50 71 TYR A O 1
ATOM 587 N N . SER A 1 72 ? 15.913 -9.794 -7.124 1.00 92.19 72 SER A N 1
ATOM 588 C CA . SER A 1 72 ? 16.815 -8.834 -6.463 1.00 92.19 72 SER A CA 1
ATOM 589 C C . SER A 1 72 ? 16.746 -8.901 -4.939 1.00 92.19 72 SER A C 1
ATOM 591 O O . SER A 1 72 ? 17.709 -8.543 -4.259 1.00 92.19 72 SER A O 1
ATOM 593 N N . GLY A 1 73 ? 15.627 -9.397 -4.405 1.00 93.00 73 GLY A N 1
ATOM 594 C CA . GLY A 1 73 ? 15.365 -9.493 -2.976 1.00 93.00 73 GLY A CA 1
ATOM 595 C C . GLY A 1 73 ? 15.192 -8.134 -2.298 1.00 93.00 73 GLY A C 1
ATOM 596 O O . GLY A 1 73 ? 15.329 -8.052 -1.087 1.00 93.00 73 GLY A O 1
ATOM 597 N N . ILE A 1 74 ? 14.927 -7.051 -3.029 1.00 91.25 74 ILE A N 1
ATOM 598 C CA . ILE A 1 74 ? 14.679 -5.734 -2.421 1.00 91.25 74 ILE A CA 1
ATOM 599 C C . ILE A 1 74 ? 13.389 -5.765 -1.587 1.00 91.25 74 ILE A C 1
ATOM 601 O O . ILE A 1 74 ? 13.337 -5.170 -0.514 1.00 91.25 74 ILE A O 1
ATOM 605 N N . TRP A 1 75 ? 12.375 -6.504 -2.039 1.00 91.62 75 TRP A N 1
ATOM 606 C CA . TRP A 1 75 ? 11.106 -6.663 -1.328 1.00 91.62 75 TRP A CA 1
ATOM 607 C C . TRP A 1 75 ? 11.059 -7.976 -0.540 1.00 91.62 75 TRP A C 1
ATOM 609 O O . TRP A 1 75 ? 11.808 -8.909 -0.851 1.00 91.62 75 TRP A O 1
ATOM 619 N N . PRO A 1 76 ? 10.187 -8.089 0.480 1.00 91.69 76 PRO A N 1
ATOM 620 C CA . PRO A 1 76 ? 9.888 -9.374 1.103 1.00 91.69 76 PRO A CA 1
ATOM 621 C C . PRO A 1 76 ? 9.526 -10.439 0.046 1.00 91.69 76 PRO A C 1
ATOM 623 O O . PRO A 1 76 ? 8.849 -10.113 -0.931 1.00 91.69 76 PRO A O 1
ATOM 626 N N . PRO A 1 77 ? 9.971 -11.701 0.200 1.00 94.81 77 PRO A N 1
ATOM 627 C CA . PRO A 1 77 ? 10.674 -12.275 1.355 1.00 94.81 77 PRO A CA 1
ATOM 628 C C . PRO A 1 77 ? 12.211 -12.109 1.344 1.00 94.81 77 PRO A C 1
ATOM 630 O O . PRO A 1 77 ? 12.909 -12.839 2.045 1.00 94.81 77 PRO A O 1
ATOM 633 N N . ASN A 1 78 ? 12.765 -11.152 0.588 1.00 94.81 78 ASN A N 1
ATOM 634 C CA . ASN A 1 78 ? 14.207 -10.878 0.496 1.00 94.81 78 ASN A CA 1
ATOM 635 C C . ASN A 1 78 ? 15.003 -12.102 0.012 1.00 94.81 78 ASN A C 1
ATOM 637 O O . ASN A 1 78 ? 15.982 -12.515 0.636 1.00 94.81 78 ASN A O 1
ATOM 641 N N . ARG A 1 79 ? 14.579 -12.703 -1.106 1.00 96.19 79 ARG A N 1
ATOM 642 C CA . ARG A 1 79 ? 15.246 -13.874 -1.684 1.00 96.19 79 ARG A CA 1
ATOM 643 C C . ARG A 1 79 ? 16.032 -13.505 -2.931 1.00 96.19 79 ARG A C 1
ATOM 645 O O . ARG A 1 79 ? 15.495 -12.945 -3.881 1.00 96.19 79 ARG A O 1
ATOM 652 N N . CYS A 1 80 ? 17.326 -13.813 -2.914 1.00 95.75 80 CYS A N 1
ATOM 653 C CA . CYS A 1 80 ? 18.232 -13.566 -4.031 1.00 95.75 80 CYS A CA 1
ATOM 654 C C . CYS A 1 80 ? 19.560 -14.323 -3.871 1.00 95.75 80 CYS A C 1
ATOM 656 O O . CYS A 1 80 ? 19.882 -14.835 -2.799 1.00 95.75 80 CYS A O 1
ATOM 658 N N . SER A 1 81 ? 20.362 -14.359 -4.935 1.00 94.31 81 SER A N 1
ATOM 659 C CA . SER A 1 81 ? 21.724 -14.905 -4.947 1.00 94.31 81 SER A CA 1
ATOM 660 C C . SER A 1 81 ? 22.752 -13.859 -5.392 1.00 94.31 81 SER A C 1
ATOM 662 O O . SER A 1 81 ? 22.478 -13.026 -6.257 1.00 94.31 81 SER A O 1
ATOM 664 N N . TYR A 1 82 ? 23.971 -13.931 -4.851 1.00 89.44 82 TYR A N 1
ATOM 665 C CA . TYR A 1 82 ? 25.096 -13.115 -5.322 1.00 89.44 82 TYR A CA 1
ATOM 666 C C . TYR A 1 82 ? 25.424 -13.441 -6.798 1.00 89.44 82 TYR A C 1
ATOM 668 O O . TYR A 1 82 ? 25.409 -14.617 -7.160 1.00 89.44 82 TYR A O 1
ATOM 676 N N . PRO A 1 83 ? 25.763 -12.458 -7.658 1.00 87.12 83 PRO A N 1
ATOM 677 C CA . PRO A 1 83 ? 25.999 -11.045 -7.355 1.00 87.12 83 PRO A CA 1
ATOM 678 C C . PRO A 1 83 ? 24.767 -10.139 -7.435 1.00 87.12 83 PRO A C 1
ATOM 680 O O . PRO A 1 83 ? 24.921 -8.947 -7.190 1.00 87.12 83 PRO A O 1
ATOM 683 N N . VAL A 1 84 ? 23.581 -10.665 -7.766 1.00 87.94 84 VAL A N 1
ATOM 684 C CA . VAL A 1 84 ? 22.362 -9.853 -7.951 1.00 8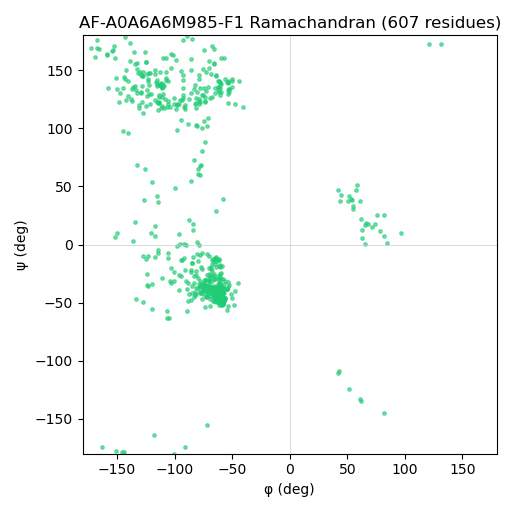7.94 84 VAL A CA 1
ATOM 685 C C . VAL A 1 84 ? 22.007 -9.109 -6.664 1.00 87.94 84 VAL A C 1
ATOM 687 O O . VAL A 1 84 ? 21.772 -7.906 -6.685 1.00 87.94 84 VAL A O 1
ATOM 690 N N . GLY A 1 85 ? 22.053 -9.803 -5.528 1.00 87.00 85 GLY A N 1
ATOM 691 C CA . GLY A 1 85 ? 21.902 -9.186 -4.216 1.00 87.00 85 GLY A CA 1
ATOM 692 C C . GLY A 1 85 ? 22.659 -9.947 -3.132 1.00 87.00 85 GLY A C 1
ATOM 693 O O . GLY A 1 85 ? 23.375 -10.915 -3.396 1.00 87.00 85 GLY A O 1
ATOM 694 N N . LYS A 1 86 ? 22.532 -9.479 -1.888 1.00 89.38 86 LYS A N 1
ATOM 695 C CA . LYS A 1 86 ? 23.226 -10.036 -0.711 1.00 89.38 86 LYS A CA 1
ATOM 696 C C . LYS A 1 86 ? 22.246 -10.642 0.297 1.00 89.38 86 LYS A C 1
ATOM 698 O O . LYS A 1 86 ? 22.379 -10.430 1.501 1.00 89.38 86 LYS A O 1
ATOM 703 N N . CYS A 1 87 ? 21.245 -11.356 -0.204 1.00 93.75 87 CYS A N 1
ATOM 704 C CA . CYS A 1 87 ? 20.244 -12.025 0.618 1.00 93.75 87 CYS A CA 1
ATOM 705 C C . CYS A 1 87 ? 20.840 -13.216 1.374 1.00 93.75 87 CYS A C 1
ATOM 707 O O . CYS A 1 87 ? 21.855 -13.789 0.973 1.00 93.75 87 CYS A O 1
ATOM 709 N N . LYS A 1 88 ? 20.187 -13.608 2.474 1.00 93.31 88 LYS A N 1
ATOM 710 C CA . LYS A 1 88 ? 20.608 -14.767 3.280 1.00 93.31 88 LYS A CA 1
ATOM 711 C C . LYS A 1 88 ? 20.377 -16.101 2.565 1.00 93.31 88 LYS A C 1
ATOM 713 O O . LYS A 1 88 ? 21.085 -17.065 2.839 1.00 93.31 88 LYS A O 1
ATOM 718 N N . ALA A 1 89 ? 19.377 -16.154 1.692 1.00 94.56 89 ALA A N 1
ATOM 719 C CA . ALA A 1 89 ? 18.992 -17.323 0.918 1.00 94.56 89 ALA A CA 1
ATOM 720 C C . ALA A 1 89 ? 18.281 -16.884 -0.370 1.00 94.56 89 ALA A C 1
ATOM 722 O O . ALA A 1 89 ? 17.858 -15.733 -0.494 1.00 94.56 89 ALA A O 1
ATOM 723 N N . GLY A 1 90 ? 18.126 -17.821 -1.299 1.00 96.50 90 GLY A N 1
ATOM 724 C CA . GLY A 1 90 ? 17.417 -17.612 -2.554 1.00 96.50 90 GLY A CA 1
ATOM 725 C C . GLY A 1 90 ? 18.209 -18.093 -3.762 1.00 96.50 90 GLY A C 1
ATOM 726 O O . GLY A 1 90 ? 19.381 -18.469 -3.660 1.00 96.50 90 GLY A O 1
ATOM 727 N N . ASN A 1 91 ? 17.559 -18.066 -4.918 1.00 96.56 91 ASN A N 1
ATOM 728 C CA . ASN A 1 91 ? 18.180 -18.368 -6.200 1.00 96.56 91 ASN A CA 1
ATOM 729 C C . ASN A 1 91 ? 17.569 -17.482 -7.287 1.00 96.56 91 ASN A C 1
ATOM 731 O O . ASN A 1 91 ? 16.530 -17.816 -7.861 1.00 96.56 91 ASN A O 1
ATOM 735 N N . SER A 1 92 ? 18.259 -16.384 -7.601 1.00 95.38 92 SER A N 1
ATOM 736 C CA . SER A 1 92 ? 17.811 -15.395 -8.584 1.00 95.38 92 SER A CA 1
ATOM 737 C C . SER A 1 92 ? 17.665 -15.977 -9.998 1.00 95.38 92 SER A C 1
ATOM 739 O O . SER A 1 92 ? 16.979 -15.395 -10.828 1.00 95.38 92 SER A O 1
ATOM 741 N N . GLU A 1 93 ? 18.273 -17.125 -10.312 1.00 93.69 93 GLU A N 1
ATOM 742 C CA . GLU A 1 93 ? 18.152 -17.742 -11.640 1.00 93.69 93 GLU A CA 1
ATOM 743 C C . GLU A 1 93 ? 16.897 -18.620 -11.796 1.00 93.69 93 GLU A C 1
ATOM 745 O O . GLU A 1 93 ? 16.536 -18.945 -12.930 1.00 93.69 93 GLU A O 1
ATOM 750 N N . LEU A 1 94 ? 16.238 -19.015 -10.697 1.00 96.44 94 LEU A N 1
ATOM 751 C CA . LEU A 1 94 ? 15.115 -19.969 -10.706 1.00 96.44 94 LEU A CA 1
ATOM 752 C C . LEU A 1 94 ? 13.863 -19.453 -9.994 1.00 96.44 94 LEU A C 1
ATOM 754 O O . LEU A 1 94 ? 12.762 -19.531 -10.536 1.00 96.44 94 LEU A O 1
ATOM 758 N N . GLU A 1 95 ? 14.023 -18.936 -8.779 1.00 98.06 95 GLU A N 1
ATOM 759 C CA . GLU A 1 95 ? 12.917 -18.555 -7.902 1.00 98.06 95 GLU A CA 1
ATOM 760 C C . GLU A 1 95 ? 11.942 -17.518 -8.482 1.00 98.06 95 GLU A C 1
ATOM 762 O O . GLU A 1 95 ? 10.743 -17.739 -8.302 1.00 98.06 95 GLU A O 1
ATOM 767 N N . PRO A 1 96 ? 12.348 -16.465 -9.232 1.00 97.94 96 PRO A N 1
ATOM 768 C CA . PRO A 1 96 ? 11.371 -15.537 -9.811 1.00 97.94 96 PRO A CA 1
ATOM 769 C C . PRO A 1 96 ? 10.412 -16.235 -10.786 1.00 97.94 96 PRO A C 1
ATOM 771 O O . PRO A 1 96 ? 9.225 -15.916 -10.819 1.00 97.94 96 PRO A O 1
ATOM 774 N N . TYR A 1 97 ? 10.888 -17.230 -11.542 1.00 98.44 97 TYR A N 1
ATOM 775 C CA . TYR A 1 97 ? 10.060 -17.983 -12.487 1.00 98.44 97 TYR A CA 1
ATOM 776 C C . TYR A 1 97 ? 9.112 -18.955 -11.787 1.00 98.44 97 TYR A C 1
ATOM 778 O O . TYR A 1 97 ? 7.972 -19.107 -12.223 1.00 98.44 97 TYR A O 1
ATOM 786 N N . ILE A 1 98 ? 9.555 -19.580 -10.692 1.00 98.62 98 ILE A N 1
ATOM 787 C CA . ILE A 1 98 ? 8.709 -20.449 -9.863 1.00 98.62 98 ILE A CA 1
ATOM 788 C C . ILE A 1 98 ? 7.609 -19.618 -9.190 1.00 98.62 98 ILE A C 1
ATOM 790 O O . ILE A 1 98 ? 6.432 -19.968 -9.291 1.00 98.62 98 ILE A O 1
ATOM 794 N N . ALA A 1 99 ? 7.980 -18.492 -8.572 1.00 98.62 99 ALA A N 1
ATOM 795 C CA . ALA A 1 99 ? 7.045 -17.584 -7.918 1.00 98.62 99 ALA A CA 1
ATOM 796 C C . ALA A 1 99 ? 5.987 -17.061 -8.898 1.00 98.62 99 ALA A C 1
ATOM 798 O O . ALA A 1 99 ? 4.790 -17.210 -8.652 1.00 98.62 99 ALA A O 1
ATOM 799 N N . ALA A 1 100 ? 6.413 -16.540 -10.054 1.00 98.62 100 ALA A N 1
ATOM 800 C CA . ALA A 1 100 ? 5.496 -16.064 -11.084 1.00 98.62 100 ALA A CA 1
ATOM 801 C C . ALA A 1 100 ? 4.566 -17.167 -11.605 1.00 98.62 100 ALA A C 1
ATOM 803 O O . ALA A 1 100 ? 3.374 -16.930 -11.791 1.00 98.62 100 ALA A O 1
ATOM 804 N N . HIS A 1 101 ? 5.073 -18.388 -11.805 1.00 98.75 101 HIS A N 1
ATOM 805 C CA . HIS A 1 101 ? 4.251 -19.517 -12.235 1.00 98.75 101 HIS A CA 1
ATOM 806 C C . HIS A 1 101 ? 3.136 -19.837 -11.233 1.00 98.75 101 HIS A C 1
ATOM 808 O O . HIS A 1 101 ? 1.974 -19.964 -11.620 1.00 98.75 101 HIS A O 1
ATOM 814 N N . ASN A 1 102 ? 3.461 -19.894 -9.940 1.00 98.81 102 ASN A N 1
ATOM 815 C CA . ASN A 1 102 ? 2.467 -20.135 -8.898 1.00 98.81 102 ASN A CA 1
ATOM 816 C C . ASN A 1 102 ? 1.488 -18.964 -8.739 1.00 98.81 102 ASN A C 1
ATOM 818 O O . ASN A 1 102 ? 0.301 -19.209 -8.550 1.00 98.81 102 ASN A O 1
ATOM 822 N N . MET A 1 103 ? 1.934 -17.713 -8.887 1.00 98.75 103 MET A N 1
ATOM 823 C CA . MET A 1 103 ? 1.053 -16.536 -8.904 1.00 98.75 103 MET A CA 1
ATOM 824 C C . MET A 1 103 ? 0.052 -16.583 -10.072 1.00 98.75 103 MET A C 1
ATOM 826 O O . MET A 1 103 ? -1.143 -16.362 -9.872 1.00 98.75 103 MET A O 1
ATOM 830 N N . ILE A 1 104 ? 0.508 -16.935 -11.281 1.00 98.75 104 ILE A N 1
ATOM 831 C CA . ILE A 1 104 ? -0.347 -17.107 -12.469 1.00 98.75 104 ILE A CA 1
ATOM 832 C C . ILE A 1 104 ? -1.410 -18.191 -12.220 1.00 98.75 104 ILE A C 1
ATOM 834 O O . ILE A 1 104 ? -2.595 -17.981 -12.491 1.00 98.75 104 ILE A O 1
ATOM 838 N N . LEU A 1 105 ? -1.017 -19.340 -11.665 1.00 98.62 105 LEU A N 1
ATOM 839 C CA . LEU A 1 105 ? -1.943 -20.444 -11.388 1.00 98.62 105 LEU A CA 1
ATOM 840 C C . LEU A 1 105 ? -2.866 -20.184 -10.192 1.00 98.62 105 LEU A C 1
ATOM 842 O O . LEU A 1 105 ? -4.013 -20.639 -10.198 1.00 98.62 105 LEU A O 1
ATOM 846 N N . ALA A 1 106 ? -2.422 -19.413 -9.201 1.00 98.62 106 ALA A N 1
ATOM 847 C CA . ALA A 1 106 ? -3.261 -18.937 -8.107 1.00 98.62 106 ALA A CA 1
ATOM 848 C C . ALA A 1 106 ? -4.339 -17.968 -8.623 1.00 98.62 106 ALA A C 1
ATOM 850 O O . ALA A 1 106 ? -5.519 -18.131 -8.301 1.00 98.62 106 ALA A O 1
ATOM 851 N N . HIS A 1 107 ? -3.973 -17.031 -9.509 1.00 98.62 107 HIS A N 1
ATOM 852 C CA . HIS A 1 107 ? -4.932 -16.180 -10.219 1.00 98.62 107 HIS A CA 1
ATOM 853 C C . HIS A 1 107 ? -5.953 -17.013 -11.013 1.00 98.62 107 HIS A C 1
ATOM 855 O O . HIS A 1 107 ? -7.162 -16.789 -10.895 1.00 98.62 107 HIS A O 1
ATOM 861 N N . ALA A 1 108 ? -5.489 -18.000 -11.789 1.00 98.25 108 ALA A N 1
ATOM 862 C CA . ALA A 1 108 ? -6.364 -18.869 -12.575 1.00 98.25 108 ALA A CA 1
ATOM 863 C C . ALA A 1 108 ? -7.319 -19.682 -11.683 1.00 98.25 108 ALA A C 1
ATOM 865 O O . ALA A 1 108 ? -8.503 -19.812 -11.993 1.00 98.25 108 ALA A O 1
ATOM 866 N N . THR A 1 109 ? -6.828 -20.176 -10.543 1.00 98.06 109 THR A N 1
ATOM 867 C CA . THR A 1 109 ? -7.625 -20.919 -9.557 1.00 98.06 109 THR A CA 1
ATOM 868 C C . THR A 1 109 ? -8.711 -20.034 -8.933 1.00 98.06 109 THR A C 1
ATOM 870 O O . THR A 1 109 ? -9.882 -20.418 -8.938 1.00 98.06 109 THR A O 1
ATOM 873 N N . ALA A 1 110 ? -8.379 -18.820 -8.481 1.00 98.31 110 ALA A N 1
ATOM 874 C CA . ALA A 1 110 ? -9.366 -17.875 -7.948 1.00 98.31 110 ALA A CA 1
ATOM 875 C C . ALA A 1 110 ? -10.411 -17.465 -9.005 1.00 98.31 110 ALA A C 1
ATOM 877 O O . ALA A 1 110 ? -11.612 -17.428 -8.722 1.00 98.31 110 ALA A O 1
ATOM 878 N N . THR A 1 111 ? -9.973 -17.221 -10.243 1.00 97.75 111 THR A N 1
ATOM 879 C CA . THR A 1 111 ? -10.853 -16.890 -11.374 1.00 97.75 111 THR A CA 1
ATOM 880 C C . THR A 1 111 ? -11.823 -18.025 -11.685 1.00 97.75 111 THR A C 1
ATOM 882 O O . THR A 1 111 ? -13.021 -17.788 -11.859 1.00 97.75 111 THR A O 1
ATOM 885 N N . GLU A 1 112 ? -11.338 -19.267 -11.703 1.00 97.06 112 GLU A N 1
ATOM 886 C CA . GLU A 1 112 ? -12.176 -20.442 -11.921 1.00 97.06 112 GLU A CA 1
ATOM 887 C C . GLU A 1 112 ? -13.246 -20.587 -10.823 1.00 97.06 112 GLU A C 1
ATOM 889 O O . GLU A 1 112 ? -14.419 -20.828 -11.129 1.00 97.06 112 GLU A O 1
ATOM 894 N N . ILE A 1 113 ? -12.868 -20.393 -9.553 1.00 97.56 113 ILE A N 1
ATOM 895 C CA . ILE A 1 113 ? -13.797 -20.409 -8.414 1.00 97.56 113 ILE A CA 1
ATOM 896 C C . ILE A 1 113 ? -14.874 -19.334 -8.587 1.00 97.56 113 ILE A C 1
ATOM 898 O O . ILE A 1 113 ? -16.065 -19.646 -8.483 1.00 97.56 113 ILE A O 1
ATOM 902 N N . TYR A 1 114 ? -14.479 -18.094 -8.898 1.00 97.75 114 TYR A N 1
ATOM 903 C CA . TYR A 1 114 ? -15.418 -16.990 -9.093 1.00 97.75 114 TYR A CA 1
ATOM 904 C C . TYR A 1 114 ? -16.430 -17.298 -10.198 1.00 97.75 114 TYR A C 1
ATOM 906 O O . TYR A 1 114 ? -17.643 -17.231 -9.975 1.00 97.75 114 TYR A O 1
ATOM 914 N N . ARG A 1 115 ? -15.938 -17.719 -11.367 1.00 95.81 115 ARG A N 1
ATOM 915 C CA . ARG A 1 115 ? -16.758 -18.032 -12.545 1.00 95.81 115 ARG A CA 1
ATOM 916 C C . ARG A 1 115 ? -17.751 -19.158 -12.275 1.00 95.81 115 ARG A C 1
ATOM 918 O O . ARG A 1 115 ? -18.921 -19.029 -12.621 1.00 95.81 115 ARG A O 1
ATOM 925 N N . LYS A 1 116 ? -17.307 -20.246 -11.637 1.00 96.00 116 LYS A N 1
ATOM 926 C CA . LYS A 1 116 ? -18.150 -21.429 -11.394 1.00 96.00 116 LYS A CA 1
ATOM 927 C C . LYS A 1 116 ? -19.165 -21.230 -10.270 1.00 96.00 116 LYS A C 1
ATOM 929 O O . LYS A 1 116 ? -20.265 -21.767 -10.357 1.00 96.00 116 LYS A O 1
ATOM 934 N N . LYS A 1 117 ? -18.799 -20.529 -9.191 1.00 97.56 117 LYS A N 1
ATOM 935 C CA . LYS A 1 117 ? -19.622 -20.478 -7.968 1.00 97.56 117 LYS A CA 1
ATOM 936 C C . LYS A 1 117 ? -20.416 -19.182 -7.802 1.00 97.56 117 LYS A C 1
ATOM 938 O O . LYS A 1 117 ? -21.516 -19.221 -7.240 1.00 97.56 117 LYS A O 1
ATOM 943 N N . TYR A 1 118 ? -19.871 -18.052 -8.257 1.00 97.75 118 TYR A N 1
ATOM 944 C CA . TYR A 1 118 ? -20.324 -16.730 -7.821 1.00 97.75 118 TYR A CA 1
ATOM 945 C C . TYR A 1 118 ? -20.769 -15.813 -8.948 1.00 97.75 118 TYR A C 1
ATOM 947 O O . TYR A 1 118 ? -21.725 -15.068 -8.751 1.00 97.75 118 TYR A O 1
ATOM 955 N N . GLN A 1 119 ? -20.136 -15.860 -10.117 1.00 95.81 119 GLN A N 1
ATOM 956 C CA . GLN A 1 119 ? -20.325 -14.826 -11.129 1.00 95.81 119 GLN A CA 1
ATOM 957 C C . GLN A 1 119 ? -21.763 -14.717 -11.639 1.00 95.81 119 GLN A C 1
ATOM 959 O O . GLN A 1 119 ? -22.275 -13.608 -11.751 1.00 95.81 119 GLN A O 1
ATOM 964 N N . GLU A 1 120 ? -22.445 -15.840 -11.869 1.00 96.12 120 GLU A N 1
ATOM 965 C CA . GLU A 1 120 ? -23.859 -15.836 -12.272 1.00 96.12 120 GLU A CA 1
ATOM 966 C C . GLU A 1 120 ? -24.760 -15.172 -11.214 1.00 96.12 120 GLU A C 1
ATOM 968 O O . GLU A 1 120 ? -25.696 -14.452 -11.548 1.00 96.12 120 GLU A O 1
ATOM 973 N N . LYS A 1 121 ? -24.455 -15.372 -9.926 1.00 96.75 121 LYS A N 1
ATOM 974 C CA . LYS A 1 121 ? -25.265 -14.874 -8.802 1.00 96.75 121 LYS A CA 1
ATOM 975 C C . LYS A 1 121 ? -24.931 -13.435 -8.420 1.00 96.75 121 LYS A C 1
ATOM 977 O O . LYS A 1 121 ? -25.801 -12.691 -7.981 1.00 96.75 121 LYS A O 1
ATOM 982 N N . GLN A 1 122 ? -23.658 -13.068 -8.513 1.00 97.12 122 GLN A N 1
ATOM 983 C CA . GLN A 1 122 ? -23.131 -11.801 -8.016 1.00 97.12 122 GLN A CA 1
ATOM 984 C C . GLN A 1 122 ? -22.948 -10.765 -9.126 1.00 97.12 122 GLN A C 1
ATOM 986 O O . GLN A 1 122 ? -22.962 -9.571 -8.829 1.00 97.12 122 GLN A O 1
ATOM 991 N N . GLY A 1 123 ? -22.794 -11.195 -10.381 1.00 96.00 123 GLY A N 1
ATOM 992 C CA . GLY A 1 123 ? -22.669 -10.322 -11.549 1.00 96.00 123 GLY A CA 1
ATOM 993 C C . GLY A 1 123 ? -21.401 -9.466 -11.581 1.00 96.00 123 GLY A C 1
ATOM 994 O O . GLY A 1 123 ? -21.382 -8.454 -12.276 1.00 96.00 123 GLY A O 1
ATOM 995 N N . GLY A 1 124 ? -20.370 -9.813 -10.807 1.00 96.56 124 GLY A N 1
ATOM 996 C CA . GLY A 1 124 ? -19.109 -9.078 -10.804 1.00 96.56 124 GLY A CA 1
ATOM 997 C C . GLY A 1 124 ? -18.149 -9.522 -11.908 1.00 96.56 124 GLY A C 1
ATOM 998 O O . GLY A 1 124 ? -18.413 -10.451 -12.679 1.00 96.56 124 GLY A O 1
ATOM 999 N N . LYS A 1 125 ? -17.020 -8.825 -11.961 1.00 97.62 125 LYS A N 1
ATOM 1000 C CA . LYS A 1 125 ? -15.919 -9.020 -12.898 1.00 97.62 125 LYS A CA 1
ATOM 1001 C C . LYS A 1 125 ? -14.635 -9.315 -12.145 1.00 97.62 125 LYS A C 1
ATOM 1003 O O . LYS A 1 125 ? -14.427 -8.767 -11.062 1.00 97.62 125 LYS A O 1
ATOM 1008 N N . ILE A 1 126 ? -13.770 -10.121 -12.745 1.00 98.00 126 ILE A N 1
ATOM 1009 C CA . ILE A 1 126 ? -12.476 -10.481 -12.170 1.00 98.00 126 ILE A CA 1
ATOM 1010 C C . ILE A 1 126 ? -11.324 -10.234 -13.150 1.00 98.00 126 ILE A C 1
ATOM 1012 O O . ILE A 1 126 ? -11.422 -10.526 -14.346 1.00 98.00 126 ILE A O 1
ATOM 1016 N N . GLY A 1 127 ? -10.244 -9.661 -12.623 1.00 98.00 127 GLY A N 1
ATOM 1017 C CA . GLY A 1 127 ? -9.050 -9.270 -13.359 1.00 98.00 127 GLY A CA 1
ATOM 1018 C C . GLY A 1 127 ? -7.772 -9.438 -12.537 1.00 98.00 127 GLY A C 1
ATOM 1019 O O . GLY A 1 127 ? -7.791 -9.877 -11.384 1.00 98.00 127 GLY A O 1
ATOM 1020 N N . ILE A 1 128 ? -6.653 -9.069 -13.151 1.00 98.38 128 ILE A N 1
ATOM 1021 C CA . ILE A 1 128 ? -5.319 -9.013 -12.543 1.00 98.38 128 ILE A CA 1
ATOM 1022 C C . ILE A 1 128 ? -4.673 -7.672 -12.897 1.00 98.38 128 ILE A C 1
ATOM 1024 O O . ILE A 1 128 ? -4.994 -7.099 -13.942 1.00 98.38 128 ILE A O 1
ATOM 1028 N N . VAL A 1 129 ? -3.792 -7.177 -12.031 1.00 98.50 129 VAL A N 1
ATOM 1029 C CA . VAL A 1 129 ? -3.064 -5.922 -12.231 1.00 98.50 129 VAL A CA 1
ATOM 1030 C C . VAL A 1 129 ? -1.580 -6.201 -12.419 1.00 98.50 129 VAL A C 1
ATOM 1032 O O . VAL A 1 129 ? -1.002 -7.004 -11.686 1.00 98.50 129 VAL A O 1
ATOM 1035 N N . LEU A 1 130 ? -0.961 -5.515 -13.379 1.00 97.81 130 LEU A N 1
ATOM 1036 C CA . LEU A 1 130 ? 0.482 -5.559 -13.609 1.00 97.81 130 LEU A CA 1
ATOM 1037 C C . LEU A 1 130 ? 1.076 -4.153 -13.645 1.00 97.81 130 LEU A C 1
ATOM 1039 O O . LEU A 1 130 ? 0.466 -3.226 -14.182 1.00 97.81 130 LEU A O 1
ATOM 1043 N N . HIS A 1 131 ? 2.300 -4.036 -13.136 1.00 95.88 131 HIS A N 1
ATOM 1044 C CA . HIS A 1 131 ? 3.119 -2.838 -13.279 1.00 95.88 131 HIS A CA 1
ATOM 1045 C C . HIS A 1 131 ? 3.793 -2.812 -14.641 1.00 95.88 131 HIS A C 1
ATOM 1047 O O . HIS A 1 131 ? 4.449 -3.784 -15.017 1.00 95.88 131 HIS A O 1
ATOM 1053 N N . ILE A 1 132 ? 3.706 -1.700 -15.358 1.00 95.25 132 ILE A N 1
ATOM 1054 C CA . ILE A 1 132 ? 4.269 -1.572 -16.696 1.00 95.25 132 ILE A CA 1
ATOM 1055 C C . ILE A 1 132 ? 5.160 -0.339 -16.766 1.00 95.25 132 ILE A C 1
ATOM 1057 O O . ILE A 1 132 ? 4.678 0.793 -16.772 1.00 95.25 132 ILE A O 1
ATOM 1061 N N . TYR A 1 133 ? 6.460 -0.563 -16.930 1.00 93.94 133 TYR A N 1
ATOM 1062 C CA . TYR A 1 133 ? 7.321 0.432 -17.558 1.00 93.94 133 TYR A CA 1
ATOM 1063 C C . TYR A 1 133 ? 7.122 0.380 -19.067 1.00 93.94 133 TYR A C 1
ATOM 1065 O O . TYR A 1 133 ? 7.142 -0.697 -19.671 1.00 93.94 133 TYR A O 1
ATOM 1073 N N . TRP A 1 134 ? 6.978 1.548 -19.690 1.00 97.31 134 TRP A N 1
ATOM 1074 C CA . TRP A 1 134 ? 7.177 1.630 -21.131 1.00 97.31 134 TRP A CA 1
ATOM 1075 C C . TRP A 1 134 ? 8.678 1.670 -21.437 1.00 97.31 134 TRP A C 1
ATOM 1077 O O . TRP A 1 134 ? 9.454 2.253 -20.676 1.00 97.31 134 TRP A O 1
ATOM 1087 N N . TYR A 1 135 ? 9.085 1.070 -22.557 1.00 96.19 135 TYR A N 1
ATOM 1088 C CA . TYR A 1 135 ? 10.478 1.077 -22.997 1.00 96.19 135 TYR A CA 1
ATOM 1089 C C . TYR A 1 135 ? 10.619 1.706 -24.379 1.00 96.19 135 TYR A C 1
ATOM 1091 O O . TYR A 1 135 ? 10.066 1.214 -25.363 1.00 96.19 135 TYR A O 1
ATOM 1099 N N . GLU A 1 136 ? 11.410 2.771 -24.461 1.00 97.12 136 GLU A N 1
ATOM 1100 C CA . GLU A 1 136 ? 11.877 3.333 -25.728 1.00 97.12 136 GLU A CA 1
ATOM 1101 C C . GLU A 1 136 ? 13.230 2.717 -26.099 1.00 97.12 136 GLU A C 1
ATOM 1103 O O . GLU A 1 136 ? 14.045 2.460 -25.220 1.00 97.12 136 GLU A O 1
ATOM 1108 N N . PRO A 1 137 ? 13.551 2.493 -27.378 1.00 96.62 137 PRO A N 1
ATOM 1109 C CA . PRO A 1 137 ? 14.897 2.065 -27.745 1.00 96.62 137 PRO A CA 1
ATOM 1110 C C . PRO A 1 137 ? 15.913 3.175 -27.425 1.00 96.62 137 PRO A C 1
ATOM 1112 O O . PRO A 1 137 ? 15.727 4.326 -27.827 1.00 96.62 137 PRO A O 1
ATOM 1115 N N . LEU A 1 138 ? 17.013 2.844 -26.735 1.00 95.12 138 LEU A N 1
ATOM 1116 C CA . LEU A 1 138 ? 18.054 3.822 -26.394 1.00 95.12 138 LEU A CA 1
ATOM 1117 C C . LEU A 1 138 ? 18.622 4.465 -27.665 1.00 95.12 138 LEU A C 1
ATOM 1119 O O . LEU A 1 138 ? 18.685 5.689 -27.789 1.00 95.12 138 LEU A O 1
ATOM 1123 N N . ARG A 1 139 ? 18.995 3.653 -28.655 1.00 94.06 139 ARG A N 1
ATOM 1124 C CA . ARG A 1 139 ? 19.397 4.110 -29.992 1.00 94.06 139 ARG A CA 1
ATOM 1125 C C . ARG A 1 139 ? 18.370 3.663 -31.010 1.00 94.06 139 ARG A C 1
ATOM 1127 O O . ARG A 1 139 ? 17.806 2.579 -30.899 1.00 94.06 139 ARG A O 1
ATOM 1134 N N . ASP A 1 140 ? 18.193 4.459 -32.059 1.00 94.31 140 ASP A N 1
ATOM 1135 C CA . ASP A 1 140 ? 17.288 4.090 -33.141 1.00 94.31 140 ASP A CA 1
ATOM 1136 C C . ASP A 1 140 ? 17.919 3.055 -34.090 1.00 94.31 140 ASP A C 1
ATOM 1138 O O . ASP A 1 140 ? 18.273 3.340 -35.233 1.00 94.31 140 ASP A O 1
ATOM 1142 N N . ILE A 1 141 ? 18.129 1.844 -33.575 1.00 95.31 141 ILE A N 1
ATOM 1143 C CA . ILE A 1 141 ? 18.711 0.709 -34.291 1.00 95.31 141 ILE A CA 1
ATOM 1144 C C . ILE A 1 141 ? 17.892 -0.559 -34.020 1.00 95.31 141 ILE A C 1
ATOM 1146 O O . ILE A 1 141 ? 17.265 -0.671 -32.964 1.00 95.31 141 ILE A O 1
ATOM 1150 N N . PRO A 1 142 ? 17.928 -1.561 -34.920 1.00 96.00 142 PRO A N 1
ATOM 1151 C CA . PRO A 1 142 ? 17.159 -2.792 -34.744 1.00 96.00 142 PRO A CA 1
ATOM 1152 C C . PRO A 1 142 ? 17.409 -3.509 -33.411 1.00 96.00 142 PRO A C 1
ATOM 1154 O O . PRO A 1 142 ? 16.461 -3.995 -32.808 1.00 96.00 142 PRO A O 1
ATOM 1157 N N . ALA A 1 143 ? 18.655 -3.534 -32.925 1.00 94.94 143 ALA A N 1
ATOM 1158 C CA . ALA A 1 143 ? 19.005 -4.216 -31.678 1.00 94.94 143 ALA A CA 1
ATOM 1159 C C . ALA A 1 143 ? 18.273 -3.622 -30.460 1.00 94.94 143 ALA A C 1
ATOM 1161 O O . ALA A 1 143 ? 17.586 -4.346 -29.748 1.00 94.94 143 ALA A O 1
ATOM 1162 N N . ASP A 1 144 ? 18.341 -2.303 -30.261 1.00 95.75 144 ASP A N 1
ATOM 1163 C CA . ASP A 1 144 ? 17.697 -1.633 -29.122 1.00 95.75 144 ASP A CA 1
ATOM 1164 C C . ASP A 1 144 ? 16.159 -1.636 -29.252 1.00 95.75 144 ASP A C 1
ATOM 1166 O O . ASP A 1 144 ? 15.457 -1.735 -28.249 1.00 95.75 144 ASP A O 1
ATOM 1170 N N . ARG A 1 145 ? 15.613 -1.622 -30.480 1.00 96.31 145 ARG A N 1
ATOM 1171 C CA . ARG A 1 145 ? 14.168 -1.820 -30.720 1.00 96.31 145 ARG A CA 1
ATOM 1172 C C . ARG A 1 145 ? 13.704 -3.214 -30.282 1.00 96.31 145 ARG A C 1
ATOM 1174 O O . ARG A 1 145 ? 12.660 -3.337 -29.647 1.00 96.31 145 ARG A O 1
ATOM 1181 N N . VAL A 1 146 ? 14.484 -4.253 -30.588 1.00 95.06 146 VAL A N 1
ATOM 1182 C CA . VAL A 1 146 ? 14.217 -5.626 -30.123 1.00 95.06 146 VAL A CA 1
ATOM 1183 C C . VAL A 1 146 ? 14.400 -5.735 -28.607 1.00 95.06 146 VAL A C 1
ATOM 1185 O O . VAL A 1 146 ? 13.619 -6.422 -27.958 1.00 95.06 146 VAL A O 1
ATOM 1188 N N . ALA A 1 147 ? 15.371 -5.032 -28.021 1.00 94.75 147 ALA A N 1
ATOM 1189 C CA . ALA A 1 147 ? 15.562 -4.994 -26.571 1.00 94.75 147 ALA A CA 1
ATOM 1190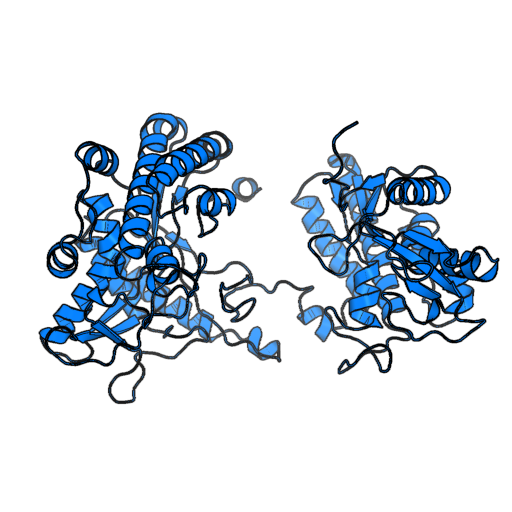 C C . ALA A 1 147 ? 14.368 -4.355 -25.843 1.00 94.75 147 ALA A C 1
ATOM 1192 O O . ALA A 1 147 ? 13.890 -4.916 -24.863 1.00 94.75 147 ALA A O 1
ATOM 1193 N N . ALA A 1 148 ? 13.825 -3.246 -26.358 1.00 95.31 148 ALA A N 1
ATOM 1194 C CA . ALA A 1 148 ? 12.609 -2.630 -25.821 1.00 95.31 148 ALA A CA 1
ATOM 1195 C C . ALA A 1 148 ? 11.407 -3.594 -25.860 1.00 95.31 148 ALA A C 1
ATOM 1197 O O . ALA A 1 148 ? 10.688 -3.741 -24.873 1.00 95.31 148 ALA A O 1
ATOM 1198 N N . GLN A 1 149 ? 11.226 -4.315 -26.973 1.00 95.12 149 GLN A N 1
ATOM 1199 C CA . GLN A 1 149 ? 10.187 -5.347 -27.087 1.00 95.12 149 GLN A CA 1
ATOM 1200 C C . GLN A 1 149 ? 10.414 -6.505 -26.110 1.00 95.12 149 GLN A C 1
ATOM 1202 O O . GLN A 1 149 ? 9.471 -6.958 -25.468 1.00 95.12 149 GLN A O 1
ATOM 1207 N N . ARG A 1 150 ? 11.663 -6.958 -25.958 1.00 95.12 150 ARG A N 1
ATOM 1208 C CA . ARG A 1 150 ? 12.035 -8.021 -25.020 1.00 95.12 150 ARG A CA 1
ATOM 1209 C C . ARG A 1 150 ? 11.806 -7.605 -23.566 1.00 95.12 150 ARG A C 1
ATOM 1211 O O . ARG A 1 150 ? 11.312 -8.417 -22.796 1.00 95.12 150 ARG A O 1
ATOM 1218 N N . ALA A 1 151 ? 12.080 -6.353 -23.199 1.00 94.69 151 ALA A N 1
ATOM 1219 C CA . ALA A 1 151 ? 11.764 -5.828 -21.870 1.00 94.69 151 ALA A CA 1
ATOM 1220 C C . ALA A 1 151 ? 10.257 -5.886 -21.573 1.00 94.69 151 ALA A C 1
ATOM 1222 O O . ALA A 1 151 ? 9.859 -6.398 -20.529 1.00 94.69 151 ALA A O 1
ATOM 1223 N N . LEU A 1 152 ? 9.409 -5.475 -22.525 1.00 95.19 152 LEU A N 1
ATOM 1224 C CA . LEU A 1 152 ? 7.954 -5.646 -22.411 1.00 95.19 152 LEU A CA 1
ATOM 1225 C C . LEU A 1 152 ? 7.544 -7.127 -22.340 1.00 95.19 152 LEU A C 1
ATOM 1227 O O . LEU A 1 152 ? 6.607 -7.466 -21.618 1.00 95.19 152 LEU A O 1
ATOM 1231 N N . GLY A 1 153 ? 8.261 -8.014 -23.034 1.00 95.62 153 GLY A N 1
ATOM 1232 C CA . GLY A 1 153 ? 8.081 -9.464 -22.950 1.00 95.62 153 GLY A CA 1
ATOM 1233 C C . GLY A 1 153 ? 8.274 -10.012 -21.532 1.00 95.62 153 GLY A C 1
ATOM 1234 O O . GLY A 1 153 ? 7.448 -10.776 -21.040 1.00 95.62 153 GLY A O 1
ATOM 1235 N N . PHE A 1 154 ? 9.324 -9.563 -20.844 1.00 95.44 154 PHE A N 1
ATOM 1236 C CA . PHE A 1 154 ? 9.671 -10.000 -19.486 1.00 95.44 154 PHE A CA 1
ATOM 1237 C C . PHE A 1 154 ? 8.918 -9.261 -18.366 1.00 95.44 154 PHE A C 1
ATOM 1239 O O . PHE A 1 154 ? 8.976 -9.700 -17.224 1.00 95.44 154 PHE A O 1
ATOM 1246 N N . ILE A 1 155 ? 8.200 -8.174 -18.667 1.00 92.69 155 ILE A N 1
ATOM 1247 C CA . ILE A 1 155 ? 7.400 -7.422 -17.683 1.00 92.69 155 ILE A CA 1
ATOM 1248 C C . ILE A 1 155 ? 5.904 -7.674 -17.875 1.00 92.69 155 ILE A C 1
ATOM 1250 O O . ILE A 1 155 ? 5.229 -8.127 -16.954 1.00 92.69 155 ILE A O 1
ATOM 1254 N N . ALA A 1 156 ? 5.384 -7.406 -19.073 1.00 95.19 156 ALA A N 1
ATOM 1255 C CA . ALA A 1 156 ? 3.958 -7.476 -19.366 1.00 95.19 156 ALA A CA 1
ATOM 1256 C C . ALA A 1 156 ? 3.555 -8.879 -19.837 1.00 95.19 156 ALA A C 1
ATOM 1258 O O . ALA A 1 156 ? 2.694 -9.528 -19.240 1.00 95.19 156 ALA A O 1
ATOM 1259 N N . ALA A 1 157 ? 4.188 -9.362 -20.912 1.00 97.38 157 ALA A N 1
ATOM 1260 C CA . ALA A 1 157 ? 3.796 -10.622 -21.544 1.00 97.38 157 ALA A CA 1
ATOM 1261 C C . ALA A 1 157 ? 4.087 -11.839 -20.651 1.00 97.38 157 ALA A C 1
ATOM 1263 O O . ALA A 1 157 ? 3.371 -12.832 -20.733 1.00 97.38 157 ALA A O 1
ATOM 1264 N N . TRP A 1 158 ? 5.068 -11.744 -19.748 1.00 97.94 158 TRP A N 1
ATOM 1265 C CA . TRP A 1 158 ? 5.427 -12.799 -18.798 1.00 97.94 158 TRP A CA 1
ATOM 1266 C C . TRP A 1 158 ? 4.224 -13.340 -18.013 1.00 97.94 158 TRP A C 1
ATOM 1268 O O . TRP A 1 158 ? 4.085 -14.555 -17.870 1.00 97.94 158 TRP A O 1
ATOM 1278 N N . PHE A 1 159 ? 3.333 -12.456 -17.558 1.00 97.88 159 PHE A N 1
ATOM 1279 C CA . PHE A 1 159 ? 2.100 -12.832 -16.862 1.00 97.88 159 PHE A CA 1
ATOM 1280 C C . PHE A 1 159 ? 0.896 -12.881 -17.803 1.00 97.88 159 PHE A C 1
ATOM 1282 O O . PHE A 1 159 ? 0.066 -13.784 -17.694 1.00 97.88 159 PHE A O 1
ATOM 1289 N N . MET A 1 160 ? 0.797 -11.939 -18.743 1.00 97.38 160 MET A N 1
ATOM 1290 C CA . MET A 1 160 ? -0.388 -11.819 -19.590 1.00 97.38 160 MET A CA 1
ATOM 1291 C C . MET A 1 160 ? -0.508 -12.911 -20.649 1.00 97.38 160 MET A C 1
ATOM 1293 O O . MET A 1 160 ? -1.615 -13.393 -20.866 1.00 97.38 160 MET A O 1
ATOM 1297 N N . ASP A 1 161 ? 0.578 -13.325 -21.305 1.00 97.25 161 ASP A N 1
ATOM 1298 C CA . ASP A 1 161 ? 0.495 -14.361 -22.340 1.00 97.25 161 ASP A CA 1
ATOM 1299 C C . ASP A 1 161 ? 0.030 -15.709 -21.759 1.00 97.25 161 ASP A C 1
ATOM 1301 O O . ASP A 1 161 ? -0.887 -16.302 -22.332 1.00 97.25 161 ASP A O 1
ATOM 1305 N N . PRO A 1 162 ? 0.530 -16.177 -20.595 1.00 97.31 162 PRO A N 1
ATOM 1306 C CA . PRO A 1 162 ? -0.023 -17.364 -19.949 1.00 97.31 162 PRO A CA 1
ATOM 1307 C C . PRO A 1 162 ? -1.513 -17.259 -19.641 1.00 97.31 162 PRO A C 1
ATOM 1309 O O . PRO A 1 162 ? -2.252 -18.213 -19.863 1.00 97.31 162 PRO A O 1
ATOM 1312 N N . ILE A 1 163 ? -1.969 -16.104 -19.157 1.00 96.69 163 ILE A N 1
ATOM 1313 C CA . ILE A 1 163 ? -3.371 -15.897 -18.777 1.00 96.69 163 ILE A CA 1
ATOM 1314 C C . ILE A 1 163 ? -4.278 -15.791 -20.012 1.00 96.69 163 ILE A C 1
ATOM 1316 O O . ILE A 1 163 ? -5.409 -16.266 -19.997 1.00 96.69 163 ILE A O 1
ATOM 1320 N N . MET A 1 164 ? -3.794 -15.189 -21.098 1.00 94.44 164 MET A N 1
ATOM 1321 C CA . MET A 1 164 ? -4.595 -14.938 -22.300 1.00 94.44 164 MET A CA 1
ATOM 1322 C C . MET A 1 164 ? -4.528 -16.080 -23.319 1.00 94.44 164 MET A C 1
ATOM 1324 O O . MET A 1 164 ? -5.499 -16.317 -24.041 1.00 94.44 164 MET A O 1
ATOM 1328 N N . PHE A 1 165 ? -3.394 -16.778 -23.391 1.00 94.19 165 PHE A N 1
ATOM 1329 C CA . PHE A 1 165 ? -3.077 -17.762 -24.429 1.00 94.19 165 PHE A CA 1
ATOM 1330 C C . PHE A 1 165 ? -2.648 -19.131 -23.876 1.00 94.19 165 PHE A C 1
ATOM 1332 O O . PHE A 1 165 ? -2.576 -20.092 -24.641 1.00 94.19 165 PHE A O 1
ATOM 1339 N N . GLY A 1 166 ? -2.401 -19.258 -22.568 1.00 94.81 166 GLY A N 1
ATOM 1340 C CA . GLY A 1 166 ? -2.036 -20.525 -21.920 1.00 94.81 166 GLY A CA 1
ATOM 1341 C C . GLY A 1 166 ? -0.557 -20.908 -22.031 1.00 94.81 166 GLY A C 1
ATOM 1342 O O . GLY A 1 166 ? -0.196 -22.030 -21.667 1.00 94.81 166 GLY A O 1
ATOM 1343 N N . GLU A 1 167 ? 0.296 -20.020 -22.549 1.00 95.19 167 GLU A N 1
ATOM 1344 C CA . GLU A 1 167 ? 1.731 -20.256 -22.743 1.00 95.19 167 GLU A CA 1
ATOM 1345 C C . GLU A 1 167 ? 2.545 -18.994 -22.443 1.00 95.19 167 GLU A C 1
ATOM 1347 O O . GLU A 1 167 ? 2.068 -17.880 -22.626 1.00 95.19 167 GLU A O 1
ATOM 1352 N N . TYR A 1 168 ? 3.784 -19.168 -21.983 1.00 97.81 168 TYR A N 1
ATOM 1353 C CA . TYR A 1 168 ? 4.717 -18.055 -21.792 1.00 97.81 168 TYR A CA 1
ATOM 1354 C C . TYR A 1 168 ? 5.111 -17.401 -23.126 1.00 97.81 168 TYR A C 1
ATOM 1356 O O . TYR A 1 168 ? 5.091 -18.078 -24.157 1.00 97.81 168 TYR A O 1
ATOM 1364 N N . PRO A 1 169 ? 5.542 -16.127 -23.134 1.00 96.88 169 PRO A N 1
ATOM 1365 C CA . PRO A 1 169 ? 5.928 -15.455 -24.371 1.00 96.88 169 PRO A CA 1
ATOM 1366 C C . PRO A 1 169 ? 7.127 -16.153 -25.052 1.00 96.88 169 PRO A C 1
ATOM 1368 O O . PRO A 1 169 ? 8.052 -16.601 -24.357 1.00 96.88 169 PRO A O 1
ATOM 1371 N N . PRO A 1 170 ? 7.152 -16.265 -26.398 1.00 94.81 170 PRO A N 1
ATOM 1372 C CA . PRO A 1 170 ? 8.192 -16.998 -27.129 1.00 94.81 170 PRO A CA 1
ATOM 1373 C C . PRO A 1 170 ? 9.623 -16.552 -26.811 1.00 94.81 170 PRO A C 1
ATOM 1375 O O . PRO A 1 170 ? 10.520 -17.387 -26.711 1.00 94.81 170 PRO A O 1
ATOM 1378 N N . GLU A 1 171 ? 9.843 -15.253 -26.621 1.00 91.50 171 GLU A N 1
ATOM 1379 C CA . GLU A 1 171 ? 11.135 -14.679 -26.254 1.00 91.50 171 GLU A CA 1
ATOM 1380 C C . GLU A 1 171 ? 11.652 -15.221 -24.915 1.00 91.50 171 GLU A C 1
ATOM 1382 O O . GLU A 1 171 ? 12.829 -15.562 -24.806 1.00 91.50 171 GLU A O 1
ATOM 1387 N N . MET A 1 172 ? 10.781 -15.389 -23.916 1.00 95.38 172 MET A N 1
ATOM 1388 C CA . MET A 1 172 ? 11.169 -15.978 -22.635 1.00 95.38 172 MET A CA 1
ATOM 1389 C C . MET A 1 172 ? 11.443 -17.469 -22.778 1.00 95.38 172 MET A C 1
ATOM 1391 O O . MET A 1 172 ? 12.441 -17.951 -22.249 1.00 95.38 172 MET A O 1
ATOM 1395 N N . GLN A 1 173 ? 10.609 -18.201 -23.523 1.00 96.19 173 GLN A N 1
ATOM 1396 C CA . GLN A 1 173 ? 10.829 -19.632 -23.755 1.00 96.19 173 GLN A CA 1
ATOM 1397 C C . GLN A 1 173 ? 12.191 -19.895 -24.418 1.00 96.19 173 GLN A C 1
ATOM 1399 O O . GLN A 1 173 ? 12.906 -20.815 -24.024 1.00 96.19 173 GLN A O 1
ATOM 1404 N N . GLN A 1 174 ? 12.572 -19.066 -25.395 1.00 94.31 174 GLN A N 1
ATOM 1405 C CA . GLN A 1 174 ? 13.849 -19.182 -26.104 1.00 94.31 174 GLN A CA 1
ATOM 1406 C C . GLN A 1 174 ? 15.056 -18.845 -25.222 1.00 94.31 174 GLN A C 1
ATOM 1408 O O . GLN A 1 174 ? 16.093 -19.494 -25.344 1.00 94.31 174 GLN A O 1
ATOM 1413 N N . ILE A 1 175 ? 14.936 -17.835 -24.356 1.00 94.19 175 ILE A N 1
ATOM 1414 C CA . ILE A 1 175 ? 16.061 -17.323 -23.565 1.00 94.19 175 ILE A CA 1
ATOM 1415 C C . ILE A 1 175 ? 16.230 -18.070 -22.237 1.00 94.19 175 ILE A C 1
ATOM 1417 O O . ILE A 1 175 ? 17.334 -18.483 -21.883 1.00 94.19 175 ILE A O 1
ATOM 1421 N N . VAL A 1 176 ? 15.140 -18.241 -21.490 1.00 95.69 176 VAL A N 1
ATOM 1422 C CA . VAL A 1 176 ? 15.144 -18.856 -20.155 1.00 95.69 176 VAL A CA 1
ATOM 1423 C C . VAL A 1 176 ? 15.247 -20.381 -20.261 1.00 95.69 176 VAL A C 1
ATOM 1425 O O . VAL A 1 176 ? 15.921 -21.027 -19.450 1.00 95.69 176 VAL A O 1
ATOM 1428 N N . GLY A 1 177 ? 14.619 -20.962 -21.288 1.00 94.75 177 GLY A N 1
ATOM 1429 C CA . GLY A 1 177 ? 14.662 -22.391 -21.574 1.00 94.75 177 GLY A CA 1
ATOM 1430 C C . GLY A 1 177 ? 14.089 -23.234 -20.434 1.00 94.75 177 GLY A C 1
ATOM 1431 O O . GLY A 1 177 ? 13.031 -22.935 -19.891 1.00 94.75 177 GLY A O 1
ATOM 1432 N N . LEU A 1 178 ? 14.811 -24.289 -20.048 1.00 93.81 178 LEU A N 1
ATOM 1433 C CA . LEU A 1 178 ? 14.352 -25.293 -19.073 1.00 93.81 178 LEU A CA 1
ATOM 1434 C C . LEU A 1 178 ? 14.142 -24.760 -17.644 1.00 93.81 178 LEU A C 1
ATOM 1436 O O . LEU A 1 178 ? 13.582 -25.475 -16.817 1.00 93.81 178 LEU A O 1
ATOM 1440 N N . ARG A 1 179 ? 14.603 -23.540 -17.336 1.00 95.69 179 ARG A N 1
ATOM 1441 C CA . ARG A 1 179 ? 14.355 -22.893 -16.036 1.00 95.69 179 ARG A CA 1
ATOM 1442 C C . ARG A 1 179 ? 12.936 -22.340 -15.920 1.00 95.69 179 ARG A C 1
ATOM 1444 O O . ARG A 1 179 ? 12.461 -22.132 -14.809 1.00 95.69 179 ARG A O 1
ATOM 1451 N N . LEU A 1 180 ? 12.268 -22.102 -17.050 1.00 96.25 180 LEU A N 1
ATOM 1452 C CA . LEU A 1 180 ? 10.889 -21.645 -17.077 1.00 96.25 180 LEU A CA 1
ATOM 1453 C C . LEU A 1 180 ? 9.965 -22.850 -16.835 1.00 96.25 180 LEU A C 1
ATOM 1455 O O . LEU A 1 180 ? 10.073 -23.842 -17.564 1.00 96.25 180 LEU A O 1
ATOM 1459 N N . PRO A 1 181 ? 9.068 -22.807 -15.834 1.00 96.94 181 PRO A N 1
ATOM 1460 C CA . PRO A 1 181 ? 8.137 -23.903 -15.593 1.00 96.94 181 PRO A CA 1
ATOM 1461 C C . PRO A 1 181 ? 7.228 -24.178 -16.799 1.00 96.94 181 PRO A C 1
ATOM 1463 O O . PRO A 1 181 ? 7.026 -23.326 -17.665 1.00 96.94 181 PRO A O 1
ATOM 1466 N N . THR A 1 182 ? 6.642 -25.374 -16.849 1.00 95.62 182 THR A N 1
ATOM 1467 C CA . THR A 1 182 ? 5.716 -25.764 -17.924 1.00 95.62 182 THR A CA 1
ATOM 1468 C C . THR A 1 182 ? 4.304 -25.913 -17.384 1.00 95.62 182 THR A C 1
ATOM 1470 O O . THR A 1 182 ? 4.110 -26.463 -16.305 1.00 95.62 182 THR A O 1
ATOM 1473 N N . PHE A 1 183 ? 3.317 -25.438 -18.142 1.00 97.00 183 PHE A N 1
ATOM 1474 C CA . PHE A 1 183 ? 1.908 -25.613 -17.799 1.00 97.00 183 PHE A CA 1
ATOM 1475 C C . PHE A 1 183 ? 1.441 -27.018 -18.177 1.00 97.00 183 PHE A C 1
ATOM 1477 O O . PHE A 1 183 ? 1.525 -27.422 -19.343 1.00 97.00 183 PHE A O 1
ATOM 1484 N N . SER A 1 184 ? 0.917 -27.751 -17.197 1.00 95.88 184 SER A N 1
ATOM 1485 C CA . SER A 1 184 ? 0.253 -29.030 -17.425 1.00 95.88 184 SER A CA 1
ATOM 1486 C C . SER A 1 184 ? -1.061 -28.852 -18.199 1.00 95.88 184 SER A C 1
ATOM 1488 O O . SER A 1 184 ? -1.560 -27.745 -18.409 1.00 95.88 184 SER A O 1
ATOM 1490 N N . VAL A 1 185 ? -1.665 -29.964 -18.624 1.00 95.44 185 VAL A N 1
ATOM 1491 C CA . VAL A 1 185 ? -2.981 -29.943 -19.288 1.00 95.44 185 VAL A CA 1
ATOM 1492 C C . VAL A 1 185 ? -4.058 -29.336 -18.380 1.00 95.44 185 VAL A C 1
ATOM 1494 O O . VAL A 1 185 ? -4.925 -28.608 -18.859 1.00 95.44 185 VAL A O 1
ATOM 1497 N N . GLU A 1 186 ? -3.990 -29.606 -17.075 1.00 92.81 186 GLU A N 1
ATOM 1498 C CA . GLU A 1 186 ? -4.932 -29.056 -16.099 1.00 92.81 186 GLU A CA 1
ATOM 1499 C C . GLU A 1 186 ? -4.702 -27.555 -15.881 1.00 92.81 186 GLU A C 1
ATOM 1501 O O . GLU A 1 186 ? -5.661 -26.786 -15.840 1.00 92.81 186 GLU A O 1
ATOM 1506 N N . ASP A 1 187 ? -3.445 -27.112 -15.853 1.00 95.00 187 ASP A N 1
ATOM 1507 C CA . ASP A 1 187 ? -3.107 -25.689 -15.748 1.00 95.00 187 ASP A CA 1
ATOM 1508 C C . ASP A 1 187 ? -3.653 -24.901 -16.938 1.00 95.00 187 ASP A C 1
ATOM 1510 O O . ASP A 1 187 ? -4.337 -23.891 -16.766 1.00 95.00 187 ASP A O 1
ATOM 1514 N N . LYS A 1 188 ? -3.438 -25.412 -18.158 1.00 94.88 188 LYS A N 1
ATOM 1515 C CA . LYS A 1 188 ? -3.986 -24.810 -19.381 1.00 94.88 188 LYS A CA 1
ATOM 1516 C C . LYS A 1 188 ? -5.516 -24.772 -19.363 1.00 94.88 188 LYS A C 1
ATOM 1518 O O . LYS A 1 188 ? -6.105 -23.822 -19.874 1.00 94.88 188 LYS A O 1
ATOM 1523 N N . ARG A 1 189 ? -6.178 -25.762 -18.747 1.00 92.38 189 ARG A N 1
ATOM 1524 C CA . ARG A 1 189 ? -7.638 -25.758 -18.560 1.00 92.38 189 ARG A CA 1
ATOM 1525 C C . ARG A 1 189 ? -8.084 -24.627 -17.633 1.00 92.38 189 ARG A C 1
ATOM 1527 O O . ARG A 1 189 ? -9.046 -23.939 -17.965 1.00 92.38 189 ARG A O 1
ATOM 1534 N N . LYS A 1 190 ? -7.394 -24.414 -16.509 1.00 90.12 190 LYS A N 1
ATOM 1535 C CA . LYS A 1 190 ? -7.688 -23.305 -15.585 1.00 90.12 190 LYS A CA 1
ATOM 1536 C C . LYS A 1 190 ? -7.448 -21.943 -16.246 1.00 90.12 190 LYS A C 1
ATOM 1538 O O . LYS A 1 190 ? -8.288 -21.053 -16.116 1.00 90.12 190 LYS A O 1
ATOM 1543 N N . LEU A 1 191 ? -6.348 -21.806 -16.991 1.00 93.19 191 LEU A N 1
ATOM 1544 C CA . LEU A 1 191 ? -5.964 -20.583 -17.713 1.00 93.19 191 LEU A CA 1
ATOM 1545 C C . LEU A 1 191 ? -6.883 -20.254 -18.897 1.00 93.19 191 LEU A C 1
ATOM 1547 O O . LEU A 1 191 ? -6.954 -19.107 -19.315 1.00 93.19 191 LEU A O 1
ATOM 1551 N N . ALA A 1 192 ? -7.649 -21.220 -19.413 1.00 88.62 192 ALA A N 1
ATOM 1552 C CA . ALA A 1 192 ? -8.621 -20.966 -20.479 1.00 88.62 192 ALA A CA 1
ATOM 1553 C C . ALA A 1 192 ? -9.779 -20.036 -20.052 1.00 88.62 192 ALA A C 1
ATOM 1555 O O . ALA A 1 192 ? -10.542 -19.563 -20.902 1.00 88.62 192 ALA A O 1
ATOM 1556 N N . ASN A 1 193 ? -9.933 -19.768 -18.750 1.00 83.69 193 ASN A N 1
ATOM 1557 C CA . ASN A 1 193 ? -10.879 -18.777 -18.253 1.00 83.69 193 ASN A CA 1
ATOM 1558 C C . ASN A 1 193 ? -10.393 -17.365 -18.597 1.00 83.69 193 ASN A C 1
ATOM 1560 O O . ASN A 1 193 ? -9.455 -16.852 -17.996 1.00 83.69 193 ASN A O 1
ATOM 1564 N N . LYS A 1 194 ? -11.074 -16.711 -19.541 1.00 83.94 194 LYS A N 1
ATOM 1565 C CA . LYS A 1 194 ? -10.739 -15.344 -19.955 1.00 83.94 194 LYS A CA 1
ATOM 1566 C C . LYS A 1 194 ? -10.927 -14.339 -18.814 1.00 83.94 194 LYS A C 1
ATOM 1568 O O . LYS A 1 194 ? -11.884 -14.441 -18.039 1.00 83.94 194 LYS A O 1
ATOM 1573 N N . LEU A 1 195 ? -10.062 -13.328 -18.786 1.00 92.31 195 LEU A N 1
ATOM 1574 C CA . LEU A 1 195 ? -10.205 -12.151 -17.929 1.00 92.31 195 LEU A CA 1
ATOM 1575 C C . LEU A 1 195 ? -11.453 -11.342 -18.300 1.00 92.31 195 LEU A C 1
ATOM 1577 O O . LEU A 1 195 ? -11.793 -11.222 -19.478 1.00 92.31 195 LEU A O 1
ATOM 1581 N N . ASP A 1 196 ? -12.113 -10.752 -17.301 1.00 96.88 196 ASP A N 1
ATOM 1582 C CA . ASP A 1 196 ? -13.143 -9.738 -17.559 1.00 96.88 196 ASP A CA 1
ATOM 1583 C C . ASP A 1 196 ? -12.526 -8.360 -17.850 1.00 96.88 196 ASP A C 1
ATOM 1585 O O . ASP A 1 196 ? -13.137 -7.551 -18.552 1.00 96.88 196 ASP A O 1
ATOM 1589 N N . PHE A 1 197 ? -11.339 -8.086 -17.297 1.00 98.25 197 PHE A N 1
ATOM 1590 C CA . PHE A 1 197 ? -10.569 -6.868 -17.537 1.00 98.25 197 PHE A CA 1
ATOM 1591 C C . PHE A 1 197 ? -9.077 -7.049 -17.209 1.00 98.25 197 PHE A C 1
ATOM 1593 O O . PHE A 1 197 ? -8.696 -7.976 -16.493 1.00 98.25 197 PHE A O 1
ATOM 1600 N N . ILE A 1 198 ? -8.254 -6.125 -17.705 1.00 98.44 198 ILE A N 1
ATOM 1601 C CA . ILE A 1 198 ? -6.824 -5.992 -17.407 1.00 98.44 198 ILE A CA 1
ATOM 1602 C C . ILE A 1 198 ? -6.618 -4.713 -16.592 1.00 98.44 198 ILE A C 1
ATOM 1604 O O . ILE A 1 198 ? -7.065 -3.638 -16.997 1.00 98.44 198 ILE A O 1
ATOM 1608 N N . GLY A 1 199 ? -5.964 -4.825 -15.440 1.00 98.31 199 GLY A N 1
ATOM 1609 C CA . GLY A 1 199 ? -5.514 -3.679 -14.659 1.00 98.31 199 GLY A CA 1
ATOM 1610 C C . GLY A 1 199 ? -4.078 -3.302 -15.014 1.00 98.31 199 GLY A C 1
ATOM 1611 O O . GLY A 1 199 ? -3.220 -4.176 -15.153 1.00 98.31 199 GLY A O 1
ATOM 1612 N N . ILE A 1 200 ? -3.826 -2.011 -15.200 1.00 98.50 200 ILE A N 1
ATOM 1613 C CA . ILE A 1 200 ? -2.523 -1.484 -15.607 1.00 98.50 200 ILE A CA 1
ATOM 1614 C C . ILE A 1 200 ? -2.087 -0.436 -14.590 1.00 98.50 200 ILE A C 1
ATOM 1616 O O . ILE A 1 200 ? -2.739 0.602 -14.448 1.00 98.50 200 ILE A O 1
ATOM 1620 N N . ASN A 1 201 ? -0.958 -0.694 -13.939 1.00 98.25 201 ASN A N 1
ATOM 1621 C CA . ASN A 1 201 ? -0.234 0.294 -13.154 1.00 98.25 201 ASN A CA 1
ATOM 1622 C C . ASN A 1 201 ? 0.889 0.841 -14.028 1.00 98.25 201 ASN A C 1
ATOM 1624 O O . ASN A 1 201 ? 1.719 0.081 -14.527 1.00 98.25 201 ASN A O 1
ATOM 1628 N N . HIS A 1 202 ? 0.903 2.144 -14.274 1.00 96.88 202 HIS A N 1
ATOM 1629 C CA . HIS A 1 202 ? 1.897 2.748 -15.154 1.00 96.88 202 HIS A CA 1
ATOM 1630 C C . HIS A 1 202 ? 2.323 4.096 -14.605 1.00 96.88 202 HIS A C 1
ATOM 1632 O O . HIS A 1 202 ? 1.483 4.968 -14.404 1.00 96.88 202 HIS A O 1
ATOM 1638 N N . TYR A 1 203 ? 3.627 4.272 -14.402 1.00 94.44 203 TYR A N 1
ATOM 1639 C CA . TYR A 1 203 ? 4.177 5.477 -13.782 1.00 94.44 203 TYR A CA 1
ATOM 1640 C C . TYR A 1 203 ? 5.228 6.180 -14.644 1.00 94.44 203 TYR A C 1
ATOM 1642 O O . TYR A 1 203 ? 5.301 7.407 -14.632 1.00 94.44 203 TYR A O 1
ATOM 1650 N N . SER A 1 204 ? 6.034 5.428 -15.400 1.00 95.06 204 SER A N 1
ATOM 1651 C CA . SER A 1 204 ? 7.275 5.934 -15.997 1.00 95.06 204 SER A CA 1
ATOM 16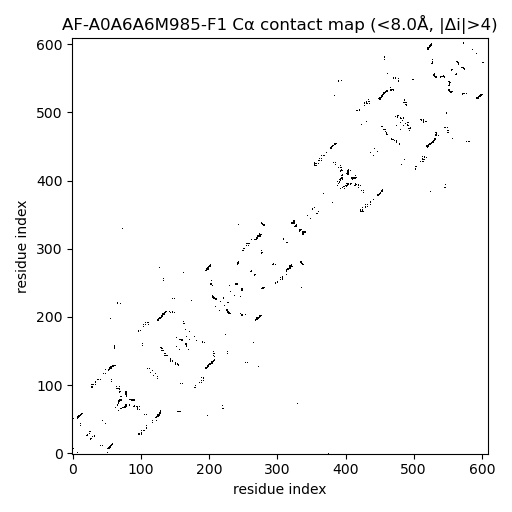52 C C . SER A 1 204 ? 7.670 5.197 -17.285 1.00 95.06 204 SER A C 1
ATOM 1654 O O . SER A 1 204 ? 7.096 4.169 -17.655 1.00 95.06 204 SER A O 1
ATOM 1656 N N . THR A 1 205 ? 8.677 5.738 -17.970 1.00 96.44 205 THR A N 1
ATOM 1657 C CA . THR A 1 205 ? 9.329 5.165 -19.153 1.00 96.44 205 THR A CA 1
ATOM 1658 C C . THR A 1 205 ? 10.835 5.120 -18.959 1.00 96.44 205 THR A C 1
ATOM 1660 O O . THR A 1 205 ? 11.413 6.042 -18.390 1.00 96.44 205 THR A O 1
ATOM 1663 N N . LEU A 1 206 ? 11.473 4.086 -19.502 1.00 95.50 206 LEU A N 1
ATOM 1664 C CA . LEU A 1 206 ? 12.926 3.962 -19.570 1.00 95.50 206 LEU A CA 1
ATOM 1665 C C . LEU A 1 206 ? 13.382 3.747 -21.017 1.00 95.50 206 LEU A C 1
ATOM 1667 O O . LEU A 1 206 ? 12.636 3.258 -21.863 1.00 95.50 206 LEU A O 1
ATOM 1671 N N . TYR A 1 207 ? 14.633 4.075 -21.311 1.00 95.62 207 TYR A N 1
ATOM 1672 C CA . TYR A 1 207 ? 15.306 3.602 -22.510 1.00 95.62 207 TYR A CA 1
ATOM 1673 C C . TYR A 1 207 ? 15.796 2.168 -22.323 1.00 95.62 207 TYR A C 1
ATOM 1675 O O . TYR A 1 207 ? 16.305 1.822 -21.264 1.00 95.62 207 TYR A O 1
ATOM 1683 N N . ALA A 1 208 ? 15.714 1.357 -23.371 1.00 94.25 208 ALA A N 1
ATOM 1684 C CA . ALA A 1 208 ? 16.203 -0.010 -23.436 1.00 94.25 208 ALA A CA 1
ATOM 1685 C C . ALA A 1 208 ? 17.356 -0.125 -24.437 1.00 94.25 208 ALA A C 1
ATOM 1687 O O . ALA A 1 208 ? 17.230 0.238 -25.610 1.00 94.25 208 ALA A O 1
ATOM 1688 N N . LYS A 1 209 ? 18.479 -0.680 -23.987 1.00 93.62 209 LYS A N 1
ATOM 1689 C CA . LYS A 1 209 ? 19.634 -1.022 -24.823 1.00 93.62 209 LYS A CA 1
ATOM 1690 C C . LYS A 1 209 ? 19.810 -2.530 -24.893 1.00 93.62 209 LYS A C 1
ATOM 1692 O O . LYS A 1 209 ? 19.728 -3.211 -23.872 1.00 93.62 209 LYS A O 1
ATOM 1697 N N . ASP A 1 210 ? 20.120 -3.042 -26.082 1.00 93.75 210 ASP A N 1
ATOM 1698 C CA . ASP A 1 210 ? 20.424 -4.460 -26.249 1.00 93.75 210 ASP A CA 1
ATOM 1699 C C . ASP A 1 210 ? 21.731 -4.853 -25.557 1.00 93.75 210 ASP A C 1
ATOM 1701 O O . ASP A 1 210 ? 22.796 -4.280 -25.821 1.00 93.75 210 ASP A O 1
ATOM 1705 N N . CYS A 1 211 ? 21.636 -5.882 -24.718 1.00 91.62 211 CYS A N 1
ATOM 1706 C CA . CYS A 1 211 ? 22.766 -6.495 -24.030 1.00 91.62 211 CYS A CA 1
ATOM 1707 C C . CYS A 1 211 ? 22.984 -7.963 -24.419 1.00 91.62 211 CYS A C 1
ATOM 1709 O O . CYS A 1 211 ? 23.796 -8.654 -23.805 1.00 91.62 211 CYS A O 1
ATOM 1711 N N . LEU A 1 212 ? 22.246 -8.453 -25.420 1.00 88.00 212 LEU A N 1
ATOM 1712 C CA . LEU A 1 212 ? 22.393 -9.812 -25.932 1.00 88.00 212 LEU A CA 1
ATOM 1713 C C . LEU A 1 212 ? 23.556 -9.889 -26.928 1.00 88.00 212 LEU A C 1
ATOM 1715 O O . LEU A 1 212 ? 24.355 -10.820 -26.889 1.00 88.00 212 LEU A O 1
ATOM 1719 N N . LEU A 1 213 ? 23.651 -8.898 -27.816 1.00 83.56 213 LEU A N 1
ATOM 1720 C CA . LEU A 1 213 ? 24.679 -8.794 -28.853 1.00 83.56 213 LEU A CA 1
ATOM 1721 C C . LEU A 1 213 ? 25.769 -7.779 -28.492 1.00 83.56 213 LEU A C 1
ATOM 1723 O O . LEU A 1 213 ? 26.872 -7.836 -29.037 1.00 83.56 213 LEU A O 1
ATOM 1727 N N . THR A 1 214 ? 25.472 -6.853 -27.578 1.00 77.38 214 THR A N 1
ATOM 1728 C CA . THR A 1 214 ? 26.406 -5.822 -27.111 1.00 77.38 214 THR A CA 1
ATOM 1729 C C . THR A 1 214 ? 26.744 -5.998 -25.630 1.00 77.38 214 THR A C 1
ATOM 1731 O O . THR A 1 214 ? 25.844 -6.236 -24.835 1.00 77.38 214 THR A O 1
ATOM 1734 N N . PRO A 1 215 ? 28.007 -5.830 -25.199 1.00 77.12 215 PRO A N 1
ATOM 1735 C CA . PRO A 1 215 ? 28.338 -5.871 -23.778 1.00 77.12 215 PRO A CA 1
ATOM 1736 C C . PRO A 1 215 ? 27.638 -4.751 -22.995 1.00 77.12 215 PRO A C 1
ATOM 1738 O O . PRO A 1 215 ? 27.655 -3.582 -23.402 1.00 77.12 215 PRO A O 1
ATOM 1741 N N . CYS A 1 216 ? 27.083 -5.108 -21.840 1.00 77.44 216 CYS A N 1
ATOM 1742 C CA . CYS A 1 216 ? 26.547 -4.183 -20.848 1.00 77.44 216 CYS A CA 1
ATOM 1743 C C . CYS A 1 216 ? 27.080 -4.550 -19.465 1.00 77.44 216 CYS A C 1
ATOM 1745 O O . CYS A 1 216 ? 27.282 -5.728 -19.164 1.00 77.44 216 CYS A O 1
ATOM 1747 N N . ASN A 1 217 ? 27.261 -3.542 -18.615 1.00 67.25 217 ASN A N 1
ATOM 1748 C CA . ASN A 1 217 ? 27.430 -3.776 -17.189 1.00 67.25 217 ASN A CA 1
ATOM 1749 C C . ASN A 1 217 ? 26.033 -3.964 -16.594 1.00 67.25 217 ASN A C 1
ATOM 1751 O O . ASN A 1 217 ? 25.203 -3.065 -16.693 1.00 67.25 217 ASN A O 1
ATOM 1755 N N . TYR A 1 218 ? 25.765 -5.142 -16.033 1.00 62.12 218 TYR A N 1
ATOM 1756 C CA . TYR A 1 218 ? 24.491 -5.439 -15.381 1.00 62.12 218 TYR A CA 1
ATOM 1757 C C . TYR A 1 218 ? 24.420 -4.673 -14.057 1.00 62.12 218 TYR A C 1
ATOM 1759 O O . TYR A 1 218 ? 25.055 -5.072 -13.083 1.00 62.12 218 TYR A O 1
ATOM 1767 N N . HIS A 1 219 ? 23.680 -3.568 -14.043 1.00 55.66 219 HIS A N 1
ATOM 1768 C CA . HIS A 1 219 ? 23.436 -2.756 -12.847 1.00 55.66 219 HIS A CA 1
ATOM 1769 C C . HIS A 1 219 ? 21.961 -2.359 -12.685 1.00 55.66 219 HIS A C 1
ATOM 1771 O O . HIS A 1 219 ? 21.674 -1.430 -11.940 1.00 55.66 219 HIS A O 1
ATOM 1777 N N . ASP A 1 220 ? 21.043 -3.075 -13.340 1.00 58.84 220 ASP A N 1
ATOM 1778 C CA . ASP A 1 220 ? 19.619 -2.732 -13.322 1.00 58.84 220 ASP A CA 1
ATOM 1779 C C . ASP A 1 220 ? 18.771 -3.719 -12.529 1.00 58.84 220 ASP A C 1
ATOM 1781 O O . ASP A 1 220 ? 19.120 -4.888 -12.354 1.00 58.84 220 ASP A O 1
ATOM 1785 N N . ASP A 1 221 ? 17.595 -3.227 -12.150 1.00 64.19 221 ASP A N 1
ATOM 1786 C CA . ASP A 1 221 ? 16.541 -3.951 -11.445 1.00 64.19 221 ASP A CA 1
ATOM 1787 C C . ASP A 1 221 ? 15.875 -5.061 -12.272 1.00 64.19 221 ASP A C 1
ATOM 1789 O O . ASP A 1 221 ? 15.161 -5.888 -11.706 1.00 64.19 221 ASP A O 1
ATOM 1793 N N . LEU A 1 222 ? 16.086 -5.099 -13.594 1.00 79.50 222 LEU A N 1
ATOM 1794 C CA . LEU A 1 222 ? 15.508 -6.106 -14.488 1.00 79.50 222 LEU A CA 1
ATOM 1795 C C . LEU A 1 222 ? 16.115 -7.499 -14.276 1.00 79.50 222 LEU A C 1
ATOM 1797 O O . LEU A 1 222 ? 17.296 -7.657 -13.955 1.00 79.50 222 LEU A O 1
ATOM 1801 N N . LEU A 1 223 ? 15.320 -8.532 -14.579 1.00 86.69 223 LEU A N 1
ATOM 1802 C CA . LEU A 1 223 ? 15.826 -9.899 -14.714 1.00 86.69 223 LEU A CA 1
ATOM 1803 C C . LEU A 1 223 ? 16.996 -9.928 -15.711 1.00 86.69 223 LEU A C 1
ATOM 1805 O O . LEU A 1 223 ? 16.877 -9.457 -16.843 1.00 86.69 223 LEU A O 1
ATOM 1809 N N . LYS A 1 224 ? 18.123 -10.532 -15.318 1.00 88.44 224 LYS A N 1
ATOM 1810 C CA . LYS A 1 224 ? 19.321 -10.666 -16.169 1.00 88.44 224 LYS A CA 1
ATOM 1811 C C . LYS A 1 224 ? 19.010 -11.300 -17.529 1.00 88.44 224 LYS A C 1
ATOM 1813 O O . LYS A 1 224 ? 19.574 -10.894 -18.543 1.00 88.44 224 LYS A O 1
ATOM 1818 N N . ASP A 1 225 ? 18.090 -12.263 -17.547 1.00 91.50 225 ASP A N 1
ATOM 1819 C CA . ASP A 1 225 ? 17.647 -12.971 -18.754 1.00 91.50 225 ASP A CA 1
ATOM 1820 C C . ASP A 1 225 ? 16.911 -12.072 -19.756 1.00 91.50 225 ASP A C 1
ATOM 1822 O O . ASP A 1 225 ? 16.774 -12.428 -20.922 1.00 91.50 225 ASP A O 1
ATOM 1826 N N . THR A 1 226 ? 16.494 -10.871 -19.360 1.00 91.19 226 THR A N 1
ATOM 1827 C CA . THR A 1 226 ? 15.943 -9.888 -20.294 1.00 91.19 226 THR A CA 1
ATOM 1828 C C . THR A 1 226 ? 17.014 -9.367 -21.259 1.00 91.19 226 THR A C 1
ATOM 1830 O O . THR A 1 226 ? 16.666 -8.772 -22.279 1.00 91.19 226 THR A O 1
ATOM 1833 N N . PHE A 1 227 ? 18.315 -9.547 -20.972 1.00 91.88 227 PHE A N 1
ATOM 1834 C CA . PHE A 1 227 ? 19.441 -9.044 -21.779 1.00 91.88 227 PHE A CA 1
ATOM 1835 C C . PHE A 1 227 ? 19.241 -7.594 -22.241 1.00 91.88 227 PHE A C 1
ATOM 1837 O O . PHE A 1 227 ? 19.465 -7.251 -23.405 1.00 91.88 227 PHE A O 1
ATOM 1844 N N . THR A 1 228 ? 18.756 -6.744 -21.342 1.00 91.12 228 THR A N 1
ATOM 1845 C CA . THR A 1 228 ? 18.396 -5.359 -21.643 1.00 91.12 228 THR A CA 1
ATOM 1846 C C . THR A 1 228 ? 18.890 -4.469 -20.522 1.00 91.12 228 THR A C 1
ATOM 1848 O O . THR A 1 228 ? 18.703 -4.801 -19.355 1.00 91.12 228 THR A O 1
ATOM 1851 N N . TYR A 1 229 ? 19.522 -3.362 -20.896 1.00 90.75 229 TYR A N 1
ATOM 1852 C CA . TYR A 1 229 ? 19.903 -2.301 -19.974 1.00 90.75 229 TYR A CA 1
ATOM 1853 C C . TYR A 1 229 ? 18.850 -1.194 -20.052 1.00 90.75 229 TYR A C 1
ATOM 1855 O O . TYR A 1 229 ? 18.637 -0.626 -21.129 1.00 90.75 229 TYR A O 1
ATOM 1863 N N . GLY A 1 230 ? 18.162 -0.969 -18.939 1.00 90.81 230 GLY A N 1
ATOM 1864 C CA . GLY A 1 230 ? 17.142 0.041 -18.721 1.00 90.81 230 GLY A CA 1
ATOM 1865 C C . GLY A 1 230 ? 17.752 1.305 -18.120 1.00 90.81 230 GLY A C 1
ATOM 1866 O O . GLY A 1 230 ? 18.371 1.253 -17.068 1.00 90.81 230 GLY A O 1
ATOM 1867 N N . THR A 1 231 ? 17.567 2.463 -18.745 1.00 91.69 231 THR A N 1
ATOM 1868 C CA . THR A 1 231 ? 18.073 3.728 -18.193 1.00 91.69 231 THR A CA 1
ATOM 1869 C C . THR A 1 231 ? 17.125 4.880 -18.458 1.00 91.69 231 THR A C 1
ATOM 1871 O O . THR A 1 231 ? 16.502 4.958 -19.511 1.00 91.69 231 THR A O 1
ATOM 1874 N N . GLY A 1 232 ? 17.027 5.808 -17.512 1.00 92.88 232 GLY A N 1
ATOM 1875 C CA . GLY A 1 232 ? 16.323 7.067 -17.720 1.00 92.88 232 GLY A CA 1
ATOM 1876 C C . GLY A 1 232 ? 17.099 8.079 -18.552 1.00 92.88 232 GLY A C 1
ATOM 1877 O O . GLY A 1 232 ? 16.550 9.123 -18.874 1.00 92.88 232 GLY A O 1
ATOM 1878 N N . GLU A 1 233 ? 18.361 7.808 -18.889 1.00 93.06 233 GLU A N 1
ATOM 1879 C CA . GLU A 1 233 ? 19.273 8.780 -19.489 1.00 93.06 233 GLU A CA 1
ATOM 1880 C C . GLU A 1 233 ? 19.814 8.307 -20.842 1.00 93.06 233 GLU A C 1
ATOM 1882 O O . GLU A 1 233 ? 20.236 7.161 -21.011 1.00 93.06 233 GLU A O 1
ATOM 1887 N N . LYS A 1 234 ? 19.860 9.227 -21.804 1.00 93.31 234 LYS A N 1
ATOM 1888 C CA . LYS A 1 234 ? 20.491 9.051 -23.107 1.00 93.31 234 LYS A CA 1
ATOM 1889 C C . LYS A 1 234 ? 21.404 10.236 -23.395 1.00 93.31 234 LYS A C 1
ATOM 1891 O O . LYS A 1 234 ? 20.938 11.367 -23.468 1.00 93.31 234 LYS A O 1
ATOM 1896 N N . ASP A 1 235 ? 22.693 9.965 -23.587 1.00 91.81 235 ASP A N 1
ATOM 1897 C CA . ASP A 1 235 ? 23.706 10.970 -23.940 1.00 91.81 235 ASP A CA 1
ATOM 1898 C C . ASP A 1 235 ? 23.738 12.186 -22.981 1.00 91.81 235 ASP A C 1
ATOM 1900 O O . ASP A 1 235 ? 23.905 13.324 -23.418 1.00 91.81 235 ASP A O 1
ATOM 1904 N N . GLY A 1 236 ? 23.562 11.962 -21.670 1.00 91.75 236 GLY A N 1
ATOM 1905 C CA . GLY A 1 236 ? 23.511 13.034 -20.666 1.00 91.75 236 GLY A CA 1
ATOM 1906 C C . GLY A 1 236 ? 22.137 13.683 -20.482 1.00 91.75 236 GLY A C 1
ATOM 1907 O O . GLY A 1 236 ? 22.015 14.624 -19.701 1.00 91.75 236 GLY A O 1
ATOM 1908 N N . VAL A 1 237 ? 21.109 13.228 -21.207 1.00 95.62 237 VAL A N 1
ATOM 1909 C CA . VAL A 1 237 ? 19.763 13.816 -21.199 1.00 95.62 237 VAL A CA 1
ATOM 1910 C C . VAL A 1 237 ? 18.752 12.809 -20.661 1.00 95.62 237 VAL A C 1
ATOM 1912 O O . VAL A 1 237 ? 18.623 11.702 -21.188 1.00 95.62 237 VAL A O 1
ATOM 1915 N N . LEU A 1 238 ? 18.016 13.202 -19.621 1.00 96.19 238 LEU A N 1
ATOM 1916 C CA . LEU A 1 238 ? 16.938 12.389 -19.063 1.00 96.19 238 LEU A CA 1
ATOM 1917 C C . LEU A 1 238 ? 15.756 12.292 -20.037 1.00 96.19 238 LEU A C 1
ATOM 1919 O O . LEU A 1 238 ? 15.454 13.226 -20.778 1.00 96.19 238 LEU A O 1
ATOM 1923 N N . ILE A 1 239 ? 15.072 11.151 -20.027 1.00 96.31 239 ILE A N 1
ATOM 1924 C CA . ILE A 1 239 ? 13.894 10.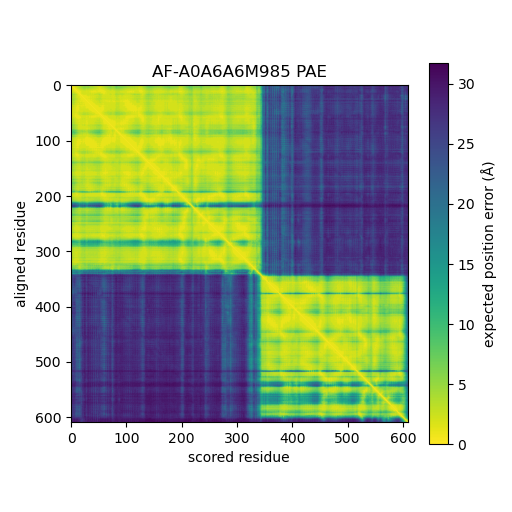872 -20.857 1.00 96.31 239 ILE A CA 1
ATOM 1925 C C . ILE A 1 239 ? 12.691 11.756 -20.498 1.00 96.31 239 ILE A C 1
ATOM 1927 O O . ILE A 1 239 ? 11.833 12.011 -21.341 1.00 96.31 239 ILE A O 1
ATOM 1931 N N . GLY A 1 240 ? 12.653 12.231 -19.256 1.00 96.19 240 GLY A N 1
ATOM 1932 C CA . GLY A 1 240 ? 11.672 13.159 -18.717 1.00 96.19 240 GLY A CA 1
ATOM 1933 C C . GLY A 1 240 ? 12.145 13.698 -17.371 1.00 96.19 240 GLY A C 1
ATOM 1934 O O . GLY A 1 240 ? 13.178 13.267 -16.853 1.00 96.19 240 GLY A O 1
ATOM 1935 N N . GLU A 1 241 ? 11.385 14.630 -16.803 1.00 95.25 241 GLU A N 1
ATOM 1936 C CA . GLU A 1 241 ? 11.686 15.186 -15.481 1.00 95.25 241 GLU A CA 1
ATOM 1937 C C . GLU A 1 241 ? 11.645 14.080 -14.413 1.00 95.25 241 GLU A C 1
ATOM 1939 O O . GLU A 1 241 ? 10.691 13.296 -14.396 1.00 95.25 241 GLU A O 1
ATOM 1944 N N . PRO A 1 242 ? 12.656 13.962 -13.536 1.00 94.12 242 PRO A N 1
ATOM 1945 C CA . PRO A 1 242 ? 12.670 12.948 -12.492 1.00 94.12 242 PRO A CA 1
ATOM 1946 C C . PRO A 1 242 ? 11.664 13.275 -11.382 1.00 94.12 242 PRO A C 1
ATOM 1948 O O . PRO A 1 242 ? 11.421 14.435 -11.048 1.00 94.12 242 PRO A O 1
ATOM 1951 N N . THR A 1 243 ? 11.107 12.233 -10.774 1.00 91.00 243 THR A N 1
ATOM 1952 C CA . THR A 1 243 ? 10.306 12.337 -9.546 1.00 91.00 243 THR A CA 1
ATOM 1953 C C . THR A 1 243 ? 11.148 11.947 -8.325 1.00 91.00 243 THR A C 1
ATOM 1955 O O . THR A 1 243 ? 12.321 11.592 -8.457 1.00 91.00 243 THR A O 1
ATOM 1958 N N . ALA A 1 244 ? 10.569 11.987 -7.124 1.00 87.38 244 ALA A N 1
ATOM 1959 C CA . ALA A 1 244 ? 11.249 11.524 -5.914 1.00 87.38 244 ALA A CA 1
ATOM 1960 C C . ALA A 1 244 ? 11.445 10.004 -5.854 1.00 87.38 244 ALA A C 1
ATOM 1962 O O . ALA A 1 244 ? 12.303 9.527 -5.113 1.00 87.38 244 ALA A O 1
ATOM 1963 N N . MET A 1 245 ? 10.664 9.246 -6.628 1.00 86.38 245 MET A N 1
ATOM 1964 C CA . MET A 1 245 ? 10.840 7.806 -6.743 1.00 86.38 245 MET A CA 1
ATOM 1965 C C . MET A 1 245 ? 11.970 7.512 -7.743 1.00 86.38 245 MET A C 1
ATOM 1967 O O . MET A 1 245 ? 11.921 8.001 -8.880 1.00 86.38 245 MET A O 1
ATOM 1971 N N . PRO A 1 246 ? 13.000 6.726 -7.370 1.00 85.75 246 PRO A N 1
ATOM 1972 C CA . PRO A 1 246 ? 14.055 6.342 -8.297 1.00 85.75 246 PRO A CA 1
ATOM 1973 C C . PRO A 1 246 ? 13.484 5.706 -9.565 1.00 85.75 246 PRO A C 1
ATOM 1975 O O . PRO A 1 246 ? 12.537 4.929 -9.504 1.00 85.75 246 PRO A O 1
ATOM 1978 N N . THR A 1 247 ? 14.074 6.027 -10.720 1.00 86.25 247 THR A N 1
ATOM 1979 C CA . THR A 1 247 ? 13.667 5.544 -12.060 1.00 86.25 247 THR A CA 1
ATOM 1980 C C . THR A 1 247 ? 12.287 6.009 -12.556 1.00 86.25 247 THR A C 1
ATOM 1982 O O . THR A 1 247 ? 11.888 5.691 -13.683 1.00 86.25 247 THR A O 1
ATOM 1985 N N . PHE A 1 248 ? 11.565 6.815 -11.772 1.00 92.31 248 PHE A N 1
ATOM 1986 C CA . PHE A 1 248 ? 10.310 7.418 -12.206 1.00 92.31 248 PHE A CA 1
ATOM 1987 C C . PHE A 1 248 ? 10.578 8.778 -12.853 1.00 92.31 248 PHE A C 1
ATOM 1989 O O . PHE A 1 248 ? 11.040 9.714 -12.198 1.00 92.31 248 PHE A O 1
ATOM 1996 N N . TYR A 1 249 ? 10.250 8.876 -14.139 1.00 95.75 249 TYR A N 1
ATOM 1997 C CA . TYR A 1 249 ? 10.374 10.064 -14.972 1.00 95.75 249 TYR A CA 1
ATOM 1998 C C . TYR A 1 249 ? 9.009 10.425 -15.561 1.00 95.75 249 TYR A C 1
ATOM 2000 O O . TYR A 1 249 ? 8.236 9.551 -15.960 1.00 95.75 249 TYR A O 1
ATOM 2008 N N . VAL A 1 250 ? 8.721 11.721 -15.656 1.00 96.94 250 VAL A N 1
ATOM 2009 C CA . VAL A 1 250 ? 7.468 12.243 -16.210 1.00 96.94 250 VAL A CA 1
ATOM 2010 C C . VAL A 1 250 ? 7.490 12.142 -17.739 1.00 96.94 250 VAL A C 1
ATOM 2012 O O . VAL A 1 250 ? 8.080 12.980 -18.418 1.00 96.94 250 VAL A O 1
ATOM 2015 N N . VAL A 1 251 ? 6.837 11.114 -18.295 1.00 97.62 251 VAL A N 1
ATOM 2016 C CA . VAL A 1 251 ? 6.795 10.843 -19.748 1.00 97.62 251 VAL A CA 1
ATOM 2017 C C . VAL A 1 251 ? 5.353 10.550 -20.197 1.00 97.62 251 VAL A C 1
ATOM 2019 O O . VAL A 1 251 ? 5.032 9.426 -20.580 1.00 97.62 251 VAL A O 1
ATOM 2022 N N . PRO A 1 252 ? 4.442 11.537 -20.182 1.00 96.25 252 PRO A N 1
ATOM 2023 C CA . PRO A 1 252 ? 2.999 11.310 -20.334 1.00 96.25 252 PRO A CA 1
ATOM 2024 C C . PRO A 1 252 ? 2.589 10.592 -21.624 1.00 96.25 252 PRO A C 1
ATOM 2026 O O . PRO A 1 252 ? 1.722 9.720 -21.592 1.00 96.25 252 PRO A O 1
ATOM 2029 N N . ASN A 1 253 ? 3.258 10.880 -22.746 1.00 96.50 253 ASN A N 1
ATOM 2030 C CA . ASN A 1 253 ? 2.967 10.253 -24.044 1.00 96.50 253 ASN A CA 1
ATOM 2031 C C . ASN A 1 253 ? 3.138 8.721 -24.034 1.00 96.50 253 ASN A C 1
ATOM 2033 O O . ASN A 1 253 ? 2.619 8.033 -24.914 1.00 96.50 253 ASN A O 1
ATOM 2037 N N . SER A 1 254 ? 3.869 8.172 -23.061 1.00 96.62 254 SER A N 1
ATOM 2038 C CA . SER A 1 254 ? 4.035 6.726 -22.903 1.00 96.62 254 SER A CA 1
ATOM 2039 C C . SER A 1 254 ? 2.764 6.015 -22.445 1.00 96.62 254 SER A C 1
ATOM 2041 O O . SER A 1 254 ? 2.574 4.855 -22.804 1.00 96.62 254 SER A O 1
ATOM 2043 N N . MET A 1 255 ? 1.843 6.710 -21.765 1.00 97.94 255 MET A N 1
ATOM 2044 C CA . MET A 1 255 ? 0.548 6.149 -21.372 1.00 97.94 255 MET A CA 1
ATOM 2045 C C . MET A 1 255 ? -0.242 5.682 -22.598 1.00 97.94 255 MET A C 1
ATOM 2047 O O . MET A 1 255 ? -0.787 4.580 -22.603 1.00 97.94 255 MET A O 1
ATOM 2051 N N . GLU A 1 256 ? -0.250 6.470 -23.680 1.00 98.25 256 GLU A N 1
ATOM 2052 C CA . GLU A 1 256 ? -0.906 6.057 -24.923 1.00 98.25 256 GLU A CA 1
ATOM 2053 C C . GLU A 1 256 ? -0.240 4.813 -25.518 1.00 98.25 256 GLU A C 1
ATOM 2055 O O . GLU A 1 256 ? -0.925 3.851 -25.861 1.00 98.25 256 GLU A O 1
ATOM 2060 N N . LYS A 1 257 ? 1.094 4.796 -25.597 1.00 98.19 257 LYS A N 1
ATOM 2061 C CA . LYS A 1 257 ? 1.840 3.663 -26.161 1.00 98.19 257 LYS A CA 1
ATOM 2062 C C . LYS A 1 257 ? 1.604 2.373 -25.374 1.00 98.19 257 LYS A C 1
ATOM 2064 O O . LYS A 1 257 ? 1.334 1.336 -25.979 1.00 98.19 257 LYS A O 1
ATOM 2069 N N . THR A 1 258 ? 1.629 2.459 -24.045 1.00 98.19 258 THR A N 1
ATOM 2070 C CA . THR A 1 258 ? 1.329 1.348 -23.138 1.00 98.19 258 THR A CA 1
ATOM 2071 C C . THR A 1 258 ? -0.075 0.807 -23.395 1.00 98.19 258 THR A C 1
ATOM 2073 O O . THR A 1 258 ? -0.243 -0.386 -23.634 1.00 98.19 258 THR A O 1
ATOM 2076 N N . ILE A 1 259 ? -1.090 1.670 -23.437 1.00 98.56 259 ILE A N 1
ATOM 2077 C CA . ILE A 1 259 ? -2.479 1.236 -23.636 1.00 98.56 259 ILE A CA 1
ATOM 2078 C C . ILE A 1 259 ? -2.702 0.640 -25.025 1.00 98.56 259 ILE A C 1
ATOM 2080 O O . ILE A 1 259 ? -3.368 -0.388 -25.163 1.00 98.56 259 ILE A O 1
ATOM 2084 N N . MET A 1 260 ? -2.108 1.234 -26.058 1.00 98.56 260 MET A N 1
ATOM 2085 C CA . MET A 1 260 ? -2.204 0.713 -27.418 1.00 98.56 260 MET A CA 1
ATOM 2086 C C . MET A 1 260 ? -1.507 -0.647 -27.563 1.00 98.56 260 MET A C 1
ATOM 2088 O O . MET A 1 260 ? -2.041 -1.524 -28.239 1.00 98.56 260 MET A O 1
ATOM 2092 N N . TYR A 1 261 ? -0.388 -0.880 -26.864 1.00 98.06 261 TYR A N 1
ATOM 2093 C CA . TYR A 1 261 ? 0.254 -2.198 -26.809 1.00 98.06 261 TYR A CA 1
ATOM 2094 C C . TYR A 1 261 ? -0.696 -3.274 -26.263 1.00 98.06 261 TYR A C 1
ATOM 2096 O O . TYR A 1 261 ? -0.855 -4.329 -26.883 1.00 98.06 261 TYR A O 1
ATOM 2104 N N . PHE A 1 262 ? -1.376 -3.002 -25.143 1.00 98.12 262 PHE A N 1
ATOM 2105 C CA . PHE A 1 262 ? -2.335 -3.949 -24.567 1.00 98.12 262 PHE A CA 1
ATOM 2106 C C . PHE A 1 262 ? -3.556 -4.155 -25.466 1.00 98.12 262 PHE A C 1
ATOM 2108 O O . PHE A 1 262 ? -3.978 -5.295 -25.676 1.00 98.12 262 PHE A O 1
ATOM 2115 N N . LYS A 1 263 ? -4.088 -3.073 -26.046 1.00 98.06 263 LYS A N 1
ATOM 2116 C CA . LYS A 1 263 ? -5.181 -3.134 -27.021 1.00 98.06 263 LYS A CA 1
ATOM 2117 C C . LYS A 1 263 ? -4.841 -4.079 -28.173 1.00 98.06 263 LYS A C 1
ATOM 2119 O O . LYS A 1 263 ? -5.636 -4.967 -28.487 1.00 98.06 263 LYS A O 1
ATOM 2124 N N . ASP A 1 264 ? -3.690 -3.873 -28.806 1.00 97.75 264 ASP A N 1
ATOM 2125 C CA . ASP A 1 264 ? -3.328 -4.573 -30.037 1.00 97.75 264 ASP A CA 1
ATOM 2126 C C . ASP A 1 264 ? -2.939 -6.033 -29.772 1.00 97.75 264 ASP A C 1
ATOM 2128 O O . ASP A 1 264 ? -3.259 -6.909 -30.576 1.00 97.75 264 ASP A O 1
ATOM 2132 N N . ARG A 1 265 ? -2.312 -6.324 -28.624 1.00 96.38 265 ARG A N 1
ATOM 2133 C CA . ARG A 1 265 ? -1.895 -7.687 -28.266 1.00 96.38 265 ARG A CA 1
ATOM 2134 C C . ARG A 1 265 ? -3.025 -8.540 -27.688 1.00 96.38 265 ARG A C 1
ATOM 2136 O O . ARG A 1 265 ? -3.098 -9.728 -27.992 1.00 96.38 265 ARG A O 1
ATOM 2143 N N . TYR A 1 266 ? -3.915 -7.959 -26.882 1.00 96.50 266 TYR A N 1
ATOM 2144 C CA . TYR A 1 266 ? -4.905 -8.707 -26.094 1.00 96.50 266 TYR A CA 1
ATOM 2145 C C . TYR A 1 266 ? -6.347 -8.443 -26.536 1.00 96.50 266 TYR A C 1
ATOM 2147 O O . TYR A 1 266 ? -7.268 -8.409 -25.717 1.00 96.50 266 TYR A O 1
ATOM 2155 N N . ASN A 1 267 ? -6.551 -8.279 -27.847 1.00 94.31 267 ASN A N 1
ATOM 2156 C CA . ASN A 1 267 ? -7.865 -8.184 -28.491 1.00 94.31 267 ASN A CA 1
ATOM 2157 C C . ASN A 1 267 ? -8.775 -7.099 -27.880 1.00 94.31 267 ASN A C 1
ATOM 2159 O O . ASN A 1 267 ? -9.979 -7.306 -27.726 1.00 94.31 267 ASN A O 1
ATOM 2163 N N . ASN A 1 268 ? -8.187 -5.960 -27.503 1.00 97.19 268 ASN A N 1
ATOM 2164 C CA . ASN A 1 268 ? -8.881 -4.842 -26.861 1.00 97.19 268 ASN A CA 1
ATOM 2165 C C . ASN A 1 268 ? -9.735 -5.260 -25.648 1.00 97.19 268 ASN A C 1
ATOM 2167 O O . ASN A 1 268 ? -10.845 -4.764 -25.460 1.00 97.19 268 ASN A O 1
ATOM 2171 N N . THR A 1 269 ? -9.242 -6.223 -24.860 1.00 97.44 269 THR A N 1
ATOM 2172 C CA . THR A 1 269 ? -9.865 -6.613 -23.585 1.00 97.44 269 THR A CA 1
ATOM 2173 C C . THR A 1 269 ? -10.035 -5.367 -22.707 1.00 97.44 269 THR A C 1
ATOM 2175 O O . THR A 1 269 ? -9.120 -4.543 -22.696 1.00 97.44 269 THR A O 1
ATOM 2178 N N . PRO A 1 270 ? -11.159 -5.203 -21.977 1.00 98.50 270 PRO A N 1
ATOM 2179 C CA . PRO A 1 270 ? -11.399 -4.008 -21.173 1.00 98.50 270 PRO A CA 1
ATOM 2180 C C . PRO A 1 270 ? -10.240 -3.698 -20.227 1.00 98.50 270 PRO A C 1
ATOM 2182 O O . PRO A 1 270 ? -9.759 -4.587 -19.527 1.00 98.50 270 PRO A O 1
ATOM 2185 N N . MET A 1 271 ? -9.817 -2.440 -20.182 1.00 98.44 271 MET A N 1
ATOM 2186 C CA . MET A 1 271 ? -8.683 -1.979 -19.386 1.00 98.44 271 MET A CA 1
ATOM 2187 C C . MET A 1 271 ? -9.115 -0.974 -18.323 1.00 98.44 271 MET A C 1
ATOM 2189 O O . MET A 1 271 ? -10.017 -0.159 -18.532 1.00 98.44 271 MET A O 1
ATOM 2193 N N . TYR A 1 272 ? -8.423 -1.002 -17.192 1.00 98.06 272 TYR A N 1
ATOM 2194 C CA . TYR A 1 272 ? -8.509 0.010 -16.146 1.00 98.06 272 TYR A CA 1
ATOM 2195 C C . TYR A 1 272 ? -7.089 0.456 -15.807 1.00 98.06 272 TYR A C 1
ATOM 2197 O O . TYR A 1 272 ? -6.228 -0.391 -15.573 1.00 98.06 272 TYR A O 1
ATOM 2205 N N . ILE A 1 273 ? -6.844 1.767 -15.770 1.00 97.56 273 ILE A N 1
ATOM 2206 C CA . ILE A 1 273 ? -5.627 2.276 -15.130 1.00 97.56 273 ILE A CA 1
ATOM 2207 C C . ILE A 1 273 ? -5.861 2.150 -13.635 1.00 97.56 273 ILE A C 1
ATOM 2209 O O . ILE A 1 273 ? -6.699 2.866 -13.086 1.00 97.56 273 ILE A O 1
ATOM 2213 N N . THR A 1 274 ? -5.206 1.180 -13.011 1.00 95.94 274 THR A N 1
ATOM 2214 C CA . THR A 1 274 ? -5.440 0.835 -11.609 1.00 95.94 274 THR A CA 1
ATOM 2215 C C . THR A 1 274 ? -4.535 1.592 -10.660 1.00 95.94 274 THR A C 1
ATOM 2217 O O . THR A 1 274 ? -4.927 1.807 -9.517 1.00 95.94 274 THR A O 1
ATOM 2220 N N . GLU A 1 275 ? -3.401 2.077 -11.162 1.00 96.06 275 GLU A N 1
ATOM 2221 C CA . GLU A 1 275 ? -2.543 3.022 -10.467 1.00 96.06 275 GLU A CA 1
ATOM 2222 C C . GLU A 1 275 ? -1.789 3.923 -11.463 1.00 96.06 275 GLU A C 1
ATOM 2224 O O . GLU A 1 275 ? -1.230 3.463 -12.466 1.00 96.06 275 GLU A O 1
ATOM 2229 N N . ASN A 1 276 ? -1.780 5.227 -11.182 1.00 93.75 276 ASN A N 1
ATOM 2230 C CA . ASN A 1 276 ? -0.949 6.238 -11.838 1.00 93.75 276 ASN A CA 1
ATOM 2231 C C . ASN A 1 276 ? -0.811 7.452 -10.904 1.00 93.75 276 ASN A C 1
ATOM 2233 O O . ASN A 1 276 ? -1.802 7.921 -10.328 1.00 93.75 276 ASN A O 1
ATOM 2237 N N . GLY A 1 277 ? 0.404 7.974 -10.749 1.00 89.31 277 GLY A N 1
ATOM 2238 C CA . GLY A 1 277 ? 0.677 9.025 -9.773 1.00 89.31 277 GLY A CA 1
ATOM 2239 C C . GLY A 1 277 ? 2.081 9.611 -9.857 1.00 89.31 277 GLY A C 1
ATOM 2240 O O . GLY A 1 277 ? 2.950 9.090 -10.551 1.00 89.31 277 GLY A O 1
ATOM 2241 N N . TYR A 1 278 ? 2.282 10.713 -9.139 1.00 88.06 278 TYR A N 1
ATOM 2242 C CA . TYR A 1 278 ? 3.549 11.436 -9.064 1.00 88.06 278 TYR A CA 1
ATOM 2243 C C . TYR A 1 278 ? 4.161 11.280 -7.668 1.00 88.06 278 TYR A C 1
ATOM 2245 O O . TYR A 1 278 ? 3.467 11.414 -6.661 1.00 88.06 278 TYR A O 1
ATOM 2253 N N . ALA A 1 279 ? 5.460 11.009 -7.586 1.00 86.38 279 ALA A N 1
ATOM 2254 C CA . ALA A 1 279 ? 6.168 10.985 -6.311 1.00 86.38 279 ALA A CA 1
ATOM 2255 C C . ALA A 1 279 ? 6.816 12.347 -6.053 1.00 86.38 279 ALA A C 1
ATOM 2257 O O . ALA A 1 279 ? 7.807 12.705 -6.694 1.00 86.38 279 ALA A O 1
ATOM 2258 N N . GLN A 1 280 ? 6.252 13.107 -5.119 1.00 81.81 280 GLN A N 1
ATOM 2259 C CA . GLN A 1 280 ? 6.775 14.404 -4.718 1.00 81.81 280 GLN A CA 1
ATOM 2260 C C . GLN A 1 280 ? 7.909 14.215 -3.701 1.00 81.81 280 GLN A C 1
ATOM 2262 O O . GLN A 1 280 ? 7.796 13.382 -2.794 1.00 81.81 280 GLN A O 1
ATOM 2267 N N . PRO A 1 281 ? 9.016 14.970 -3.822 1.00 78.50 281 PRO A N 1
ATOM 2268 C CA . PRO A 1 281 ? 10.068 14.954 -2.813 1.00 78.50 281 PRO A CA 1
ATOM 2269 C C . PRO A 1 281 ? 9.526 15.400 -1.456 1.00 78.50 281 PRO A C 1
ATOM 2271 O O . PRO A 1 281 ? 8.768 16.364 -1.386 1.00 78.50 281 PRO A O 1
ATOM 2274 N N . SER A 1 282 ? 9.945 14.737 -0.378 1.00 69.69 282 SER A N 1
ATOM 2275 C CA . SER A 1 282 ? 9.653 15.210 0.973 1.00 69.69 282 SER A CA 1
ATOM 2276 C C . SER A 1 282 ? 10.349 16.560 1.217 1.00 69.69 282 SER A C 1
ATOM 2278 O O . SER A 1 282 ? 11.524 16.755 0.895 1.00 69.69 282 SER A O 1
ATOM 2280 N N . SER A 1 283 ? 9.619 17.514 1.793 1.00 64.62 283 SER A N 1
ATOM 2281 C CA . SER A 1 283 ? 10.127 18.821 2.211 1.00 64.62 283 SER A CA 1
ATOM 2282 C C . SER A 1 283 ? 9.835 19.038 3.688 1.00 64.62 283 SER A C 1
ATOM 2284 O O . SER A 1 283 ? 8.818 18.604 4.222 1.00 64.62 283 SER A O 1
ATOM 2286 N N . LYS A 1 284 ? 10.741 19.754 4.361 1.00 57.38 284 LYS A N 1
ATOM 2287 C CA . LYS A 1 284 ? 10.522 20.223 5.739 1.00 57.38 284 LYS A CA 1
ATOM 2288 C C . LYS A 1 284 ? 9.600 21.443 5.801 1.00 57.38 284 LYS A C 1
ATOM 2290 O O . LYS A 1 284 ? 9.265 21.872 6.899 1.00 57.38 284 LYS A O 1
ATOM 2295 N N . ASN A 1 285 ? 9.272 22.029 4.652 1.00 64.38 285 ASN A N 1
ATOM 2296 C CA . ASN A 1 285 ? 8.364 23.155 4.519 1.00 64.38 285 ASN A CA 1
ATOM 2297 C C . ASN A 1 285 ? 7.042 22.659 3.925 1.00 64.38 285 ASN A C 1
ATOM 2299 O O . ASN A 1 285 ? 7.021 22.165 2.798 1.00 64.38 285 ASN A O 1
ATOM 2303 N N . ILE A 1 286 ? 5.952 22.811 4.675 1.00 60.06 286 ILE A N 1
ATOM 2304 C CA . ILE A 1 286 ? 4.622 22.367 4.254 1.00 60.06 286 ILE A CA 1
ATOM 2305 C C . ILE A 1 286 ? 4.115 23.145 3.037 1.00 60.06 286 ILE A C 1
ATOM 2307 O O . ILE A 1 286 ? 3.401 22.578 2.222 1.00 60.06 286 ILE A O 1
ATOM 2311 N N . GLU A 1 287 ? 4.511 24.410 2.854 1.00 65.56 287 GLU A N 1
ATOM 2312 C CA . GLU A 1 287 ? 4.085 25.195 1.689 1.00 65.56 287 GLU A CA 1
ATOM 2313 C C . GLU A 1 287 ? 4.623 24.582 0.391 1.00 65.56 287 GLU A C 1
ATOM 2315 O O . GLU A 1 287 ? 3.908 24.534 -0.608 1.00 65.56 287 GLU A O 1
ATOM 2320 N N . ASP A 1 288 ? 5.842 24.033 0.425 1.00 68.94 288 ASP A N 1
ATOM 2321 C CA . ASP A 1 288 ? 6.427 23.315 -0.712 1.00 68.94 288 ASP A CA 1
ATOM 2322 C C . ASP A 1 288 ? 5.723 21.971 -0.952 1.00 68.94 288 ASP A C 1
ATOM 2324 O O . ASP A 1 288 ? 5.617 21.534 -2.096 1.00 68.94 288 ASP A O 1
ATOM 2328 N N . MET A 1 289 ? 5.228 21.329 0.114 1.00 69.44 289 MET A N 1
ATOM 2329 C CA . MET A 1 289 ? 4.469 20.076 0.031 1.00 69.44 289 MET A CA 1
ATOM 2330 C C . MET A 1 289 ? 3.060 20.303 -0.525 1.00 69.44 289 MET A C 1
ATOM 2332 O O . MET A 1 289 ? 2.633 19.590 -1.425 1.00 69.44 289 MET A O 1
ATOM 2336 N N . LEU A 1 290 ? 2.358 21.334 -0.050 1.00 67.12 290 LEU A N 1
ATOM 2337 C CA . LEU A 1 290 ? 1.007 21.688 -0.491 1.00 67.12 290 LEU A CA 1
ATOM 2338 C C . LEU A 1 290 ? 0.985 22.289 -1.901 1.00 67.12 290 LEU A C 1
ATOM 2340 O O . LEU A 1 290 ? -0.024 22.187 -2.601 1.00 67.12 290 LEU A O 1
ATOM 2344 N N . ASN A 1 291 ? 2.083 22.912 -2.334 1.00 74.81 291 ASN A N 1
ATOM 2345 C CA . ASN A 1 291 ? 2.237 23.440 -3.686 1.00 74.81 291 ASN A CA 1
ATOM 2346 C C . ASN A 1 291 ? 2.605 22.334 -4.695 1.00 74.81 291 ASN A C 1
ATOM 2348 O O . ASN A 1 291 ? 3.646 22.380 -5.353 1.00 74.81 291 ASN A O 1
ATOM 2352 N N . ASP A 1 292 ? 1.730 21.337 -4.838 1.00 73.88 292 ASP A N 1
ATOM 2353 C CA . ASP A 1 292 ? 1.960 20.152 -5.674 1.00 73.88 292 ASP A CA 1
ATOM 2354 C C . ASP A 1 292 ? 1.560 20.360 -7.151 1.00 73.88 292 ASP A C 1
ATOM 2356 O O . ASP A 1 292 ? 0.761 19.632 -7.749 1.00 73.88 292 ASP A O 1
ATOM 2360 N N . VAL A 1 293 ? 2.114 21.412 -7.760 1.00 85.75 293 VAL A N 1
ATOM 2361 C CA . VAL A 1 293 ? 1.889 21.739 -9.180 1.00 85.75 293 VAL A CA 1
ATOM 2362 C C . VAL A 1 293 ? 2.397 20.619 -10.089 1.00 85.75 293 VAL A C 1
ATOM 2364 O O . VAL A 1 293 ? 1.751 20.294 -11.084 1.00 85.75 293 VAL A O 1
ATOM 2367 N N . ASN A 1 294 ? 3.501 19.968 -9.717 1.00 87.56 294 ASN A N 1
ATOM 2368 C CA . ASN A 1 294 ? 4.092 18.898 -10.515 1.00 87.56 294 ASN A CA 1
ATOM 2369 C C . ASN A 1 294 ? 3.169 17.674 -10.615 1.00 87.56 294 ASN A C 1
ATOM 2371 O O . ASN A 1 294 ? 3.040 17.114 -11.705 1.00 87.56 294 ASN A O 1
ATOM 2375 N N . ARG A 1 295 ? 2.471 17.274 -9.536 1.00 86.12 295 ARG A N 1
ATOM 2376 C CA . ARG A 1 295 ? 1.450 16.215 -9.619 1.00 86.12 295 ARG A CA 1
ATOM 2377 C C . ARG A 1 295 ? 0.297 16.623 -10.524 1.00 86.12 295 ARG A C 1
ATOM 2379 O O . ARG A 1 295 ? -0.162 15.798 -11.314 1.00 86.12 295 ARG A O 1
ATOM 2386 N N . LEU A 1 296 ? -0.166 17.872 -10.445 1.00 84.06 296 LEU A N 1
ATOM 2387 C CA . LEU A 1 296 ? -1.246 18.360 -11.308 1.00 84.06 296 LEU A CA 1
ATOM 2388 C C . LEU A 1 296 ? -0.853 18.294 -12.790 1.00 84.06 296 LEU A C 1
ATOM 2390 O O . LEU A 1 296 ? -1.612 17.762 -13.604 1.00 84.06 296 LEU A O 1
ATOM 2394 N N . GLU A 1 297 ? 0.343 18.771 -13.137 1.00 89.31 297 GLU A N 1
ATOM 2395 C CA . GLU A 1 297 ? 0.872 18.729 -14.504 1.00 89.31 297 GLU A CA 1
ATOM 2396 C C . GLU A 1 297 ? 1.104 17.291 -14.988 1.00 89.31 297 GLU A C 1
ATOM 2398 O O . GLU A 1 297 ? 0.716 16.944 -16.110 1.00 89.31 297 GLU A O 1
ATOM 2403 N N . TYR A 1 298 ? 1.651 16.428 -14.124 1.00 91.88 298 TYR A N 1
ATOM 2404 C CA . TYR A 1 298 ? 1.789 14.995 -14.378 1.00 91.88 298 TYR A CA 1
ATOM 2405 C C . TYR A 1 298 ? 0.432 14.377 -14.731 1.00 91.88 298 TYR A C 1
ATOM 2407 O O . TYR A 1 298 ? 0.260 13.811 -15.814 1.00 91.88 298 TYR A O 1
ATOM 2415 N N . MET A 1 299 ? -0.566 14.537 -13.857 1.00 88.81 299 MET A N 1
ATOM 2416 C CA . MET A 1 299 ? -1.899 13.970 -14.059 1.00 88.81 299 MET A CA 1
ATOM 2417 C C . MET A 1 299 ? -2.540 14.498 -15.343 1.00 88.81 299 MET A C 1
ATOM 2419 O O . MET A 1 299 ? -3.094 13.716 -16.117 1.00 88.81 299 MET A O 1
ATOM 2423 N N . GLN A 1 300 ? -2.433 15.801 -15.617 1.00 89.38 300 GLN A N 1
ATOM 2424 C CA . GLN A 1 300 ? -2.978 16.393 -16.836 1.00 89.38 300 GLN A CA 1
ATOM 2425 C C . GLN A 1 300 ? -2.347 15.783 -18.096 1.00 89.38 300 GLN A C 1
ATOM 2427 O O . GLN A 1 300 ? -3.068 15.447 -19.043 1.00 89.38 300 GLN A O 1
ATOM 2432 N N . GLY A 1 301 ? -1.025 15.604 -18.118 1.00 92.44 301 GLY A N 1
ATOM 2433 C CA . GLY A 1 301 ? -0.317 14.998 -19.245 1.00 92.44 301 GLY A CA 1
ATOM 2434 C C . GLY A 1 301 ? -0.708 13.535 -19.477 1.00 92.44 301 GLY A C 1
ATOM 2435 O O . GLY A 1 301 ? -1.040 13.145 -20.604 1.00 92.44 301 GLY A O 1
ATOM 2436 N N . TYR A 1 302 ? -0.705 12.723 -18.416 1.00 95.88 302 TYR A N 1
ATOM 2437 C CA . TYR A 1 302 ? -1.017 11.293 -18.504 1.00 95.88 302 TYR A CA 1
ATOM 2438 C C . TYR A 1 302 ? -2.489 11.053 -18.865 1.00 95.88 302 TYR A C 1
ATOM 2440 O O . TYR A 1 302 ? -2.774 10.247 -19.751 1.00 95.88 302 TYR A O 1
ATOM 2448 N N . LEU A 1 303 ? -3.428 11.810 -18.284 1.00 91.69 303 LEU A N 1
ATOM 2449 C CA . LEU A 1 303 ? -4.850 11.736 -18.643 1.00 91.69 303 LEU A CA 1
ATOM 2450 C C . LEU A 1 303 ? -5.112 12.194 -20.082 1.00 91.69 303 LEU A C 1
ATOM 2452 O O . LEU A 1 303 ? -5.932 11.592 -20.774 1.00 91.69 303 LEU A O 1
ATOM 2456 N N . THR A 1 304 ? -4.401 13.215 -20.570 1.00 94.00 304 THR A N 1
ATOM 2457 C CA . THR A 1 304 ? -4.507 13.647 -21.976 1.00 94.00 304 THR A CA 1
ATOM 2458 C C . THR A 1 304 ? -4.091 12.524 -22.927 1.00 94.00 304 THR A C 1
ATOM 2460 O O . THR A 1 304 ? -4.792 12.241 -23.902 1.00 94.00 304 THR A O 1
ATOM 2463 N N . SER A 1 305 ? -2.992 11.838 -22.612 1.00 95.94 305 SER A N 1
ATOM 2464 C CA . SER A 1 305 ? -2.491 10.705 -23.400 1.00 95.94 305 SER A CA 1
ATOM 2465 C C . SER A 1 305 ? -3.421 9.490 -23.308 1.00 95.94 305 SER A C 1
ATOM 2467 O O . SER A 1 305 ? -3.698 8.835 -24.312 1.00 95.94 305 SER A O 1
ATOM 2469 N N . LEU A 1 306 ? -4.007 9.233 -22.136 1.00 94.69 306 LEU A N 1
ATOM 2470 C CA . LEU A 1 306 ? -5.017 8.189 -21.960 1.00 94.69 306 LEU A CA 1
ATOM 2471 C C . LEU A 1 306 ? -6.269 8.451 -22.812 1.00 94.69 306 LEU A C 1
ATOM 2473 O O . LEU A 1 306 ? -6.770 7.551 -23.484 1.00 94.69 306 LEU A O 1
ATOM 2477 N N . VAL A 1 307 ? -6.751 9.698 -22.841 1.00 94.62 307 VAL A N 1
ATOM 2478 C CA . VAL A 1 307 ? -7.878 10.108 -23.695 1.00 94.62 307 VAL A CA 1
ATOM 2479 C C . VAL A 1 307 ? -7.541 9.943 -25.179 1.00 94.62 307 VAL A C 1
ATOM 2481 O O . VAL A 1 307 ? -8.414 9.554 -25.956 1.00 94.62 307 VAL A O 1
ATOM 2484 N N . SER A 1 308 ? -6.294 10.206 -25.582 1.00 96.69 308 SER A N 1
ATOM 2485 C CA . SER A 1 308 ? -5.818 9.940 -26.946 1.00 96.69 308 SER A CA 1
ATOM 2486 C C . SER A 1 308 ? -5.935 8.451 -27.297 1.00 96.69 308 SER A C 1
ATOM 2488 O O . SER A 1 308 ? -6.572 8.105 -28.292 1.00 96.69 308 SER A O 1
ATOM 2490 N N . ALA A 1 309 ? -5.465 7.559 -26.418 1.00 97.38 309 ALA A N 1
ATOM 2491 C CA . ALA A 1 309 ? -5.586 6.111 -26.606 1.00 97.38 309 ALA A CA 1
ATOM 2492 C C . ALA A 1 309 ? -7.049 5.647 -26.742 1.00 97.38 309 ALA A C 1
ATOM 2494 O O . ALA A 1 309 ? -7.379 4.860 -27.633 1.00 97.38 309 ALA A O 1
ATOM 2495 N N . ILE A 1 310 ? -7.948 6.176 -25.902 1.00 97.19 310 ILE A N 1
ATOM 2496 C CA . ILE A 1 310 ? -9.391 5.883 -25.965 1.00 97.19 310 ILE A CA 1
ATOM 2497 C C . ILE A 1 310 ? -9.978 6.329 -27.309 1.00 97.19 310 ILE A C 1
ATOM 2499 O O . ILE A 1 310 ? -10.703 5.575 -27.959 1.00 97.19 310 ILE A O 1
ATOM 2503 N N . ARG A 1 311 ? -9.635 7.538 -27.775 1.00 97.44 311 ARG A N 1
ATOM 2504 C CA . ARG A 1 311 ? -10.059 8.045 -29.094 1.00 97.44 311 ARG A CA 1
ATOM 2505 C C . ARG A 1 311 ? -9.515 7.194 -30.244 1.00 97.44 311 ARG A C 1
ATOM 2507 O O . ARG A 1 311 ? -10.196 7.055 -31.256 1.00 97.44 311 ARG A O 1
ATOM 2514 N N . ASN A 1 312 ? -8.349 6.582 -30.054 1.00 97.62 312 ASN A N 1
ATOM 2515 C CA . ASN A 1 312 ? -7.724 5.641 -30.985 1.00 97.62 312 ASN A CA 1
ATOM 2516 C C . ASN A 1 312 ? -8.236 4.192 -30.829 1.00 97.62 312 ASN A C 1
ATOM 2518 O O . ASN A 1 312 ? -7.701 3.256 -31.431 1.00 97.62 312 ASN A O 1
ATOM 2522 N N . GLY A 1 313 ? -9.330 4.004 -30.083 1.00 97.44 313 GLY A N 1
ATOM 2523 C CA . GLY A 1 313 ? -10.119 2.775 -30.049 1.00 97.44 313 GLY A CA 1
ATOM 2524 C C . GLY A 1 313 ? -9.795 1.825 -28.899 1.00 97.44 313 GLY A C 1
ATOM 2525 O O . GLY A 1 313 ? -10.278 0.693 -28.924 1.00 97.44 313 GLY A O 1
ATOM 2526 N N . ALA A 1 314 ? -8.991 2.237 -27.915 1.00 98.25 314 ALA A N 1
ATOM 2527 C CA . ALA A 1 314 ? -8.746 1.439 -26.714 1.00 98.25 314 ALA A CA 1
ATOM 2528 C C . ALA A 1 314 ? -9.964 1.429 -25.775 1.00 98.25 314 ALA A C 1
ATOM 2530 O O . ALA A 1 314 ? -10.523 2.480 -25.459 1.00 98.25 314 ALA A O 1
ATOM 2531 N N . ASP A 1 315 ? -10.361 0.246 -25.299 1.00 98.06 315 ASP A N 1
ATOM 2532 C CA . ASP A 1 315 ? -11.453 0.071 -24.331 1.00 98.06 315 ASP A CA 1
ATOM 2533 C C . ASP A 1 315 ? -10.949 0.289 -22.895 1.00 98.06 315 ASP A C 1
ATOM 2535 O O . ASP A 1 315 ? -10.776 -0.657 -22.128 1.00 98.06 315 ASP A O 1
ATOM 2539 N N . VAL A 1 316 ? -10.672 1.546 -22.537 1.00 97.25 316 VAL A N 1
ATOM 2540 C CA . VAL A 1 316 ? -10.330 1.932 -21.158 1.00 97.25 316 VAL A CA 1
ATOM 2541 C C . VAL A 1 316 ? -11.582 2.427 -20.440 1.00 97.25 316 VAL A C 1
ATOM 2543 O O . VAL A 1 316 ? -12.247 3.357 -20.897 1.00 97.25 316 VAL A O 1
ATOM 2546 N N . ARG A 1 317 ? -11.898 1.821 -19.293 1.00 94.50 317 ARG A N 1
ATOM 2547 C CA . ARG A 1 317 ? -13.164 2.031 -18.570 1.00 94.50 317 ARG A CA 1
ATOM 2548 C C . ARG A 1 317 ? -13.015 2.707 -17.211 1.00 94.50 317 ARG A C 1
ATOM 2550 O O . ARG A 1 317 ? -14.026 3.008 -16.580 1.00 94.50 317 ARG A O 1
ATOM 2557 N N . GLY A 1 318 ? -11.790 2.960 -16.758 1.00 89.12 318 GLY A N 1
ATOM 2558 C CA . GLY A 1 318 ? -11.543 3.675 -15.512 1.00 89.12 318 GLY A CA 1
ATOM 2559 C C . GLY A 1 318 ? -10.087 4.080 -15.328 1.00 89.12 318 GLY A C 1
ATOM 2560 O O . GLY A 1 318 ? -9.190 3.547 -15.983 1.00 89.12 318 GLY A O 1
ATOM 2561 N N . TYR A 1 319 ? -9.894 5.042 -14.431 1.00 92.06 319 TYR A N 1
ATOM 2562 C CA . TYR A 1 319 ? -8.601 5.553 -14.002 1.00 92.06 319 TYR A CA 1
ATOM 2563 C C . TYR A 1 319 ? -8.626 5.752 -12.488 1.00 92.06 319 TYR A C 1
ATOM 2565 O O . TYR A 1 319 ? -9.505 6.450 -11.976 1.00 92.06 319 TYR A O 1
ATOM 2573 N N . PHE A 1 320 ? -7.674 5.144 -11.789 1.00 88.94 320 PHE A N 1
ATOM 2574 C CA . PHE A 1 320 ? -7.489 5.263 -10.350 1.00 88.94 320 PHE A CA 1
ATOM 2575 C C . PHE A 1 320 ? -6.144 5.940 -10.081 1.00 88.94 320 PHE A C 1
ATOM 2577 O O . PHE A 1 320 ? -5.092 5.488 -10.530 1.00 88.94 320 PHE A O 1
ATOM 2584 N N . HIS A 1 321 ? -6.195 7.061 -9.365 1.00 84.62 321 HIS A N 1
ATOM 2585 C CA . HIS A 1 321 ? -4.994 7.764 -8.940 1.00 84.62 321 HIS A CA 1
ATOM 2586 C C . HIS A 1 321 ? -4.326 7.013 -7.786 1.00 84.62 321 HIS A C 1
ATOM 2588 O O . HIS A 1 321 ? -5.009 6.635 -6.830 1.00 84.62 321 HIS A O 1
ATOM 2594 N N . TRP A 1 322 ? -3.004 6.854 -7.860 1.00 82.81 322 TRP A N 1
ATOM 2595 C CA . TRP A 1 322 ? -2.201 6.411 -6.728 1.00 82.81 322 TRP A CA 1
ATOM 2596 C C . TRP A 1 322 ? -1.499 7.614 -6.071 1.00 82.81 322 TRP A C 1
ATOM 2598 O O . TRP A 1 322 ? -0.753 8.311 -6.760 1.00 82.81 322 TRP A O 1
ATOM 2608 N N . SER A 1 323 ? -1.722 7.906 -4.788 1.00 74.56 323 SER A N 1
ATOM 2609 C CA . SER A 1 323 ? -2.672 7.245 -3.867 1.00 74.56 323 SER A CA 1
ATOM 2610 C C . SER A 1 323 ? -3.648 8.209 -3.203 1.00 74.56 323 SER A C 1
ATOM 2612 O O . SER A 1 323 ? -3.502 9.429 -3.241 1.00 74.56 323 SER A O 1
ATOM 2614 N N . LEU A 1 324 ? -4.705 7.637 -2.611 1.00 72.62 324 LEU A N 1
ATOM 2615 C CA . LEU A 1 324 ? -5.750 8.401 -1.930 1.00 72.62 324 LEU A CA 1
ATOM 2616 C C . LEU A 1 324 ? -5.195 9.198 -0.740 1.00 72.62 324 LEU A C 1
ATOM 2618 O O . LEU A 1 324 ? -5.549 10.358 -0.582 1.00 72.62 324 LEU A O 1
ATOM 2622 N N . ILE A 1 325 ? -4.355 8.569 0.082 1.00 72.00 325 ILE A N 1
ATOM 2623 C CA . ILE A 1 325 ? -3.698 9.147 1.264 1.00 72.00 325 ILE A CA 1
ATOM 2624 C C . ILE A 1 325 ? -2.252 8.678 1.329 1.00 72.00 325 ILE A C 1
ATOM 2626 O O . ILE A 1 325 ? -1.957 7.610 0.767 1.00 72.00 325 ILE A O 1
ATOM 2630 N N . ASP A 1 326 ? -1.409 9.431 2.044 1.00 68.75 326 ASP A N 1
ATOM 2631 C CA . ASP A 1 326 ? -0.042 9.031 2.404 1.00 68.75 326 ASP A CA 1
ATOM 2632 C C . ASP A 1 326 ? -0.032 7.646 3.022 1.00 68.75 326 ASP A C 1
ATOM 2634 O O . ASP A 1 326 ? -0.882 7.294 3.846 1.00 68.75 326 ASP A O 1
ATOM 2638 N N . ASN A 1 327 ? 0.927 6.841 2.585 1.00 68.00 327 ASN A N 1
ATOM 2639 C CA . ASN A 1 327 ? 1.034 5.460 3.002 1.00 68.00 327 ASN A CA 1
ATOM 2640 C C . ASN A 1 327 ? 2.504 5.053 3.163 1.00 68.00 327 ASN A C 1
ATOM 2642 O O . ASN A 1 327 ? 3.419 5.857 3.001 1.00 68.00 327 ASN A O 1
ATOM 2646 N N . PHE A 1 328 ? 2.711 3.806 3.572 1.00 75.38 328 PHE A N 1
ATOM 2647 C CA . PHE A 1 328 ? 4.031 3.211 3.680 1.00 75.38 328 PHE A CA 1
ATOM 2648 C C . PHE A 1 328 ? 4.483 2.719 2.297 1.00 75.38 328 PHE A C 1
ATOM 2650 O O . PHE A 1 328 ? 4.063 1.656 1.843 1.00 75.38 328 PHE A O 1
ATOM 2657 N N . GLU A 1 329 ? 5.365 3.481 1.659 1.00 78.56 329 GLU A N 1
ATOM 2658 C CA . GLU A 1 329 ? 5.941 3.229 0.341 1.00 78.56 329 GLU A CA 1
ATOM 2659 C C . GLU A 1 329 ? 7.077 2.192 0.422 1.00 78.56 329 GLU A C 1
ATOM 2661 O O . GLU A 1 329 ? 8.261 2.458 0.192 1.00 78.56 329 GLU A O 1
ATOM 2666 N N . TRP A 1 330 ? 6.706 0.966 0.791 1.00 78.31 330 TRP A N 1
ATOM 2667 C CA . TRP A 1 330 ? 7.576 -0.212 0.770 1.00 78.31 330 TRP A CA 1
ATOM 2668 C C . TRP A 1 330 ? 8.915 0.012 1.493 1.00 78.31 330 TRP A C 1
ATOM 2670 O O . TRP A 1 330 ? 8.977 0.367 2.667 1.00 78.31 330 TRP A O 1
ATOM 2680 N N . THR A 1 331 ? 10.029 -0.215 0.803 1.00 79.81 331 THR A N 1
ATOM 2681 C CA . THR A 1 331 ? 11.380 -0.061 1.349 1.00 79.81 331 THR A CA 1
ATOM 2682 C C . THR A 1 331 ? 11.794 1.392 1.574 1.00 79.81 331 THR A C 1
ATOM 2684 O O . THR A 1 331 ? 12.852 1.620 2.158 1.00 79.81 331 THR A O 1
ATOM 2687 N N . TYR A 1 332 ? 10.995 2.361 1.118 1.00 68.12 332 TYR A N 1
ATOM 2688 C CA . TYR A 1 332 ? 11.256 3.793 1.268 1.00 68.12 332 TYR A CA 1
ATOM 2689 C C . TYR A 1 332 ? 10.588 4.393 2.520 1.00 68.12 332 TYR A C 1
ATOM 2691 O O . TYR A 1 332 ? 11.003 5.449 2.996 1.00 68.12 332 TYR A O 1
ATOM 2699 N N . GLY A 1 333 ? 9.660 3.667 3.155 1.00 68.38 333 GLY A N 1
ATOM 2700 C CA . GLY A 1 333 ? 8.994 4.107 4.382 1.00 68.38 333 GLY A CA 1
ATOM 2701 C C . GLY A 1 333 ? 7.836 5.060 4.094 1.00 68.38 333 GLY A C 1
ATOM 2702 O O . GLY A 1 333 ? 7.136 4.890 3.114 1.00 68.38 333 GLY A O 1
ATOM 2703 N N . ILE A 1 334 ? 7.593 6.056 4.947 1.00 64.94 334 ILE A N 1
ATOM 2704 C CA . ILE A 1 334 ? 6.504 7.044 4.741 1.00 64.94 334 ILE A CA 1
ATOM 2705 C C . ILE A 1 334 ? 6.933 8.149 3.741 1.00 64.94 334 ILE A C 1
ATOM 2707 O O . ILE A 1 334 ? 6.198 9.088 3.462 1.00 64.94 334 ILE A O 1
ATOM 2711 N N . GLU A 1 335 ? 8.139 8.043 3.184 1.00 54.97 335 GLU A N 1
ATOM 2712 C CA . GLU A 1 335 ? 8.655 8.907 2.124 1.00 54.97 335 GLU A CA 1
ATOM 2713 C C . GLU A 1 335 ? 8.910 8.055 0.869 1.00 54.97 335 GLU A C 1
ATOM 2715 O O . GLU A 1 335 ? 9.277 6.890 1.016 1.00 54.97 335 GLU A O 1
ATOM 2720 N N . PRO A 1 336 ? 8.799 8.593 -0.359 1.00 52.91 336 PRO A N 1
ATOM 2721 C CA . PRO A 1 336 ? 8.335 9.935 -0.731 1.00 52.91 336 PRO A CA 1
ATOM 2722 C C . PRO A 1 336 ? 6.810 10.113 -0.615 1.00 52.91 336 PRO A C 1
ATOM 2724 O O . PRO A 1 336 ? 6.064 9.148 -0.496 1.00 52.91 336 PRO A O 1
ATOM 2727 N N . VAL A 1 337 ? 6.337 11.362 -0.683 1.00 56.84 337 VAL A N 1
ATOM 2728 C CA . VAL A 1 337 ? 4.902 11.690 -0.613 1.00 56.84 337 VAL A CA 1
ATOM 2729 C C . VAL A 1 337 ? 4.269 11.498 -1.988 1.00 56.84 337 VAL A C 1
ATOM 2731 O O . VAL A 1 337 ? 4.665 12.116 -2.979 1.00 56.84 337 VAL A O 1
ATOM 2734 N N . VAL A 1 338 ? 3.274 10.622 -2.072 1.00 51.72 338 VAL A N 1
ATOM 2735 C CA . VAL A 1 338 ? 2.692 10.175 -3.350 1.00 51.72 338 VAL A CA 1
ATOM 2736 C C . VAL A 1 338 ? 1.210 10.555 -3.511 1.00 51.72 338 VAL A C 1
ATOM 2738 O O . VAL A 1 338 ? 0.533 9.976 -4.359 1.00 51.72 338 VAL A O 1
ATOM 2741 N N . THR A 1 339 ? 0.658 11.487 -2.714 1.00 53.56 339 THR A N 1
ATOM 2742 C CA . THR A 1 339 ? -0.795 11.464 -2.389 1.00 53.56 339 THR A CA 1
ATOM 2743 C C . THR A 1 339 ? -1.495 12.823 -2.391 1.00 53.56 339 THR A C 1
ATOM 2745 O O . THR A 1 339 ? -0.861 13.856 -2.580 1.00 53.56 339 THR A O 1
ATOM 2748 N N . LEU A 1 340 ? -2.829 12.809 -2.230 1.00 42.03 340 LEU A N 1
ATOM 2749 C CA . LEU A 1 340 ? -3.691 13.999 -2.173 1.00 42.03 340 LEU A CA 1
ATOM 2750 C C . LEU A 1 340 ? -3.988 14.498 -0.737 1.00 42.03 340 LEU A C 1
ATOM 2752 O O . LEU A 1 340 ? -4.520 15.599 -0.597 1.00 42.03 340 LEU A O 1
ATOM 2756 N N . TYR A 1 341 ? -3.700 13.711 0.314 1.00 42.69 341 TYR A N 1
ATOM 2757 C CA . TYR A 1 341 ? -4.046 14.024 1.716 1.00 42.69 341 TYR A CA 1
ATOM 2758 C C . TYR A 1 341 ? -3.002 13.472 2.724 1.00 42.69 341 TYR A C 1
ATOM 2760 O O . TYR A 1 341 ? -2.695 12.278 2.695 1.00 42.69 341 TYR A O 1
ATOM 2768 N N . HIS A 1 342 ? -2.533 14.314 3.661 1.00 49.47 342 HIS A N 1
ATOM 2769 C CA . HIS A 1 342 ? -1.554 13.987 4.724 1.00 49.47 342 HIS A CA 1
ATOM 2770 C C . HIS A 1 342 ? -2.192 13.371 6.003 1.00 49.47 342 HIS A C 1
ATOM 2772 O O . HIS A 1 342 ? -3.350 13.653 6.314 1.00 49.47 342 HIS A O 1
ATOM 2778 N N . PHE A 1 343 ? -1.446 12.514 6.730 1.00 40.38 343 PHE A N 1
ATOM 2779 C CA . PHE A 1 343 ? -1.927 11.587 7.790 1.00 40.38 343 PHE A CA 1
ATOM 2780 C C . PHE A 1 343 ? -1.832 12.085 9.260 1.00 40.38 343 PHE A C 1
ATOM 2782 O O . PHE A 1 343 ? -2.216 11.360 10.179 1.00 40.38 343 PHE A O 1
ATOM 2789 N N . ASP A 1 344 ? -1.355 13.296 9.545 1.00 55.22 344 ASP A N 1
ATOM 2790 C CA . ASP A 1 344 ? -1.373 13.860 10.905 1.00 55.22 344 ASP A CA 1
ATOM 2791 C C . ASP A 1 344 ? -2.665 14.647 11.211 1.00 55.22 344 ASP A C 1
ATOM 2793 O O . ASP A 1 344 ? -3.561 14.765 10.370 1.00 55.22 344 ASP A O 1
ATOM 2797 N N . VAL A 1 345 ? -2.799 15.195 12.437 1.00 56.00 345 VAL A N 1
ATOM 2798 C CA . VAL A 1 345 ? -3.643 16.399 12.572 1.00 56.00 345 VAL A CA 1
ATOM 2799 C C . VAL A 1 345 ? -3.070 17.355 11.538 1.00 56.00 345 VAL A C 1
ATOM 2801 O O . VAL A 1 345 ? -1.870 17.598 11.652 1.00 56.00 345 VAL A O 1
ATOM 2804 N N . PRO A 1 346 ? -3.852 17.838 10.555 1.00 59.41 346 PRO A N 1
ATOM 2805 C CA . PRO A 1 346 ? -3.275 18.463 9.375 1.00 59.41 346 PRO A CA 1
ATOM 2806 C C . PRO A 1 346 ? -2.211 19.469 9.797 1.00 59.41 346 PRO A C 1
ATOM 2808 O O . PRO A 1 346 ? -2.548 20.361 10.573 1.00 59.41 346 PRO A O 1
ATOM 2811 N N . GLN A 1 347 ? -0.958 19.310 9.352 1.00 62.78 347 GLN A N 1
ATOM 2812 C CA . GLN A 1 347 ? 0.168 20.184 9.732 1.00 62.78 347 GLN A CA 1
ATOM 2813 C C . GLN A 1 347 ? -0.201 21.683 9.672 1.00 62.78 347 GLN A C 1
ATOM 2815 O O . GLN A 1 347 ? 0.194 22.467 10.530 1.00 62.78 347 GLN A O 1
ATOM 2820 N N . GLU A 1 348 ? -1.082 22.056 8.740 1.00 60.62 348 GLU A N 1
ATOM 2821 C CA . GLU A 1 348 ? -1.735 23.368 8.652 1.00 60.62 348 GLU A CA 1
ATOM 2822 C C . GLU A 1 348 ? -2.324 23.889 9.983 1.00 60.62 348 GLU A C 1
ATOM 2824 O O . GLU A 1 348 ? -2.238 25.077 10.277 1.00 60.62 348 GLU A O 1
ATOM 2829 N N . LEU A 1 349 ? -2.940 23.041 10.809 1.00 66.94 349 LEU A N 1
ATOM 2830 C CA . LEU A 1 349 ? -3.487 23.418 12.118 1.00 66.94 349 LEU A CA 1
ATOM 2831 C C . LEU A 1 349 ? -2.381 23.647 13.167 1.00 66.94 349 LEU A C 1
ATOM 2833 O O . LEU A 1 349 ? -2.547 24.486 14.058 1.00 66.94 349 LEU A O 1
ATOM 2837 N N . GLU A 1 350 ? -1.248 22.943 13.067 1.00 70.12 350 GLU A N 1
ATOM 2838 C CA . GLU A 1 350 ? -0.066 23.193 13.912 1.00 70.12 350 GLU A CA 1
ATOM 2839 C C . GLU A 1 350 ? 0.567 24.526 13.536 1.00 70.12 350 GLU A C 1
ATOM 2841 O O . GLU A 1 350 ? 0.839 25.349 14.407 1.00 70.12 350 GLU A O 1
ATOM 2846 N N . ASP A 1 351 ? 0.710 24.795 12.245 1.00 71.88 351 ASP A N 1
ATOM 2847 C CA . ASP A 1 351 ? 1.338 26.024 11.768 1.00 71.88 351 ASP A CA 1
ATOM 2848 C C . ASP A 1 351 ? 0.447 27.248 12.010 1.00 71.88 351 ASP A C 1
ATOM 2850 O O . ASP A 1 351 ? 0.928 28.325 12.372 1.00 71.88 351 ASP A O 1
ATOM 2854 N N . ARG A 1 352 ? -0.874 27.082 11.880 1.00 72.88 352 ARG A N 1
ATOM 2855 C CA . ARG A 1 352 ? -1.839 28.166 12.079 1.00 72.88 352 ARG A CA 1
ATOM 2856 C C . ARG A 1 352 ? -1.972 28.577 13.539 1.00 72.88 352 ARG A C 1
ATOM 2858 O O . ARG A 1 352 ? -2.107 29.770 13.816 1.00 72.88 352 ARG A O 1
ATOM 2865 N N . TYR A 1 353 ? -2.010 27.617 14.466 1.00 82.44 353 TYR A N 1
ATOM 2866 C CA . TYR A 1 353 ? -2.263 27.929 15.876 1.00 82.44 353 TYR A CA 1
ATOM 2867 C C . TYR A 1 353 ? -1.644 26.960 16.901 1.00 82.44 353 TYR A C 1
ATOM 2869 O O . TYR A 1 353 ? -1.900 27.107 18.093 1.00 82.44 353 TYR A O 1
ATOM 2877 N N . GLY A 1 354 ? -0.823 25.992 16.493 1.00 83.56 354 GLY A N 1
ATOM 2878 C CA . GLY A 1 354 ? -0.139 25.050 17.392 1.00 83.56 354 GLY A CA 1
ATOM 2879 C C . GLY A 1 354 ? -0.986 23.857 17.848 1.00 83.56 354 GLY A C 1
ATOM 2880 O O . GLY A 1 354 ? -0.754 23.352 18.947 1.00 83.56 354 GLY A O 1
ATOM 2881 N N . THR A 1 355 ? -2.006 23.464 17.068 1.00 85.38 355 THR A N 1
ATOM 2882 C CA . THR A 1 355 ? -2.953 22.361 17.352 1.00 85.38 355 THR A CA 1
ATOM 2883 C C . THR A 1 355 ? -3.420 22.299 18.812 1.00 85.38 355 THR A C 1
ATOM 2885 O O . THR A 1 355 ? -4.147 23.179 19.271 1.00 85.38 355 THR A O 1
ATOM 2888 N N . TRP A 1 356 ? -2.992 21.273 19.558 1.00 92.88 356 TRP A N 1
ATOM 2889 C CA . TRP A 1 356 ? -3.339 21.002 20.944 1.00 92.88 356 TRP A CA 1
ATOM 2890 C C . TRP A 1 356 ? -2.850 22.082 21.908 1.00 92.88 356 TRP A C 1
ATOM 2892 O O . TRP A 1 356 ? -3.319 22.125 23.039 1.00 92.88 356 TRP A O 1
ATOM 2902 N N . LEU A 1 357 ? -1.972 22.996 21.494 1.00 94.19 357 LEU A N 1
ATOM 2903 C CA . LEU A 1 357 ? -1.609 24.170 22.293 1.00 94.19 357 LEU A CA 1
ATOM 2904 C C . LEU A 1 357 ? -2.648 25.296 22.220 1.00 94.19 357 LEU A C 1
ATOM 2906 O O . LEU A 1 357 ? -2.627 26.194 23.063 1.00 94.19 357 LEU A O 1
ATOM 2910 N N . SER A 1 358 ? -3.582 25.238 21.271 1.00 94.50 358 SER A N 1
ATOM 2911 C CA . SER A 1 358 ? -4.657 26.218 21.117 1.00 94.50 358 SER A CA 1
ATOM 2912 C C . SER A 1 358 ? -6.010 25.652 21.535 1.00 94.50 358 SER A C 1
ATOM 2914 O O . SER A 1 358 ? -6.334 24.518 21.184 1.00 94.50 358 SER A O 1
ATOM 2916 N N . PRO A 1 359 ? -6.871 26.451 22.188 1.00 93.69 359 PRO A N 1
ATOM 2917 C CA . PRO A 1 359 ? -8.253 26.053 22.442 1.00 93.69 359 PRO A CA 1
ATOM 2918 C C . PRO A 1 359 ? -9.078 25.874 21.158 1.00 93.69 359 PRO A C 1
ATOM 2920 O O . PRO A 1 359 ? -10.085 25.176 21.188 1.00 93.69 359 PRO A O 1
ATOM 2923 N N . GLN A 1 360 ? -8.655 26.440 20.020 1.00 91.56 360 GLN A N 1
ATOM 2924 C CA . GLN A 1 360 ? -9.393 26.324 18.757 1.00 91.56 360 GLN A CA 1
ATOM 2925 C C . GLN A 1 360 ? -9.514 24.874 18.259 1.00 91.56 360 GLN A C 1
ATOM 2927 O O . GLN A 1 360 ? -10.515 24.518 17.637 1.00 91.56 360 GLN A O 1
ATOM 2932 N N . ILE A 1 361 ? -8.561 24.007 18.617 1.00 91.38 361 ILE A N 1
ATOM 2933 C CA . ILE A 1 361 ? -8.614 22.582 18.273 1.00 91.38 361 ILE A CA 1
ATOM 2934 C C . ILE A 1 361 ? -9.851 21.883 18.846 1.00 91.38 361 ILE A C 1
ATOM 2936 O O . ILE A 1 361 ? -10.282 20.868 18.312 1.00 91.38 361 ILE A O 1
ATOM 2940 N N . GLN A 1 362 ? -10.433 22.407 19.930 1.00 92.75 362 GLN A N 1
ATOM 2941 C CA . GLN A 1 362 ? -11.614 21.826 20.563 1.00 92.75 362 GLN A CA 1
ATOM 2942 C C . GLN A 1 362 ? -12.827 21.911 19.629 1.00 92.75 362 GLN A C 1
ATOM 2944 O O . GLN A 1 362 ? -13.585 20.946 19.514 1.00 92.75 362 GLN A O 1
ATOM 2949 N N . ASP A 1 363 ? -12.978 23.044 18.939 1.00 89.94 363 ASP A N 1
ATOM 2950 C CA . ASP A 1 363 ? -14.056 23.287 17.981 1.00 89.94 363 ASP A CA 1
ATOM 2951 C C . ASP A 1 363 ? -13.807 22.537 16.668 1.00 89.94 363 ASP A C 1
ATOM 2953 O O . ASP A 1 363 ? -14.724 21.906 16.136 1.00 89.94 363 ASP A O 1
ATOM 2957 N N . ASP A 1 364 ? -12.564 22.539 16.177 1.00 86.06 364 ASP A N 1
ATOM 2958 C CA . ASP A 1 364 ? -12.187 21.828 14.950 1.00 86.06 364 ASP A CA 1
ATOM 2959 C C . ASP A 1 364 ? -12.341 20.307 15.121 1.00 86.06 364 ASP A C 1
ATOM 2961 O O . ASP A 1 364 ? -12.938 19.633 14.275 1.00 86.06 364 ASP A O 1
ATOM 2965 N N . PHE A 1 365 ? -11.902 19.764 16.262 1.00 88.50 365 PHE A N 1
ATOM 2966 C CA . PHE A 1 365 ? -12.125 18.366 16.628 1.00 88.50 365 PHE A CA 1
ATOM 2967 C C . PHE A 1 365 ? -13.616 18.057 16.802 1.00 88.50 365 PHE A C 1
ATOM 2969 O O . PHE A 1 365 ? -14.079 17.001 16.375 1.00 88.50 365 PHE A O 1
ATOM 2976 N N . GLY A 1 366 ? -14.390 18.981 17.379 1.00 91.00 366 GLY A N 1
ATOM 2977 C CA . GLY A 1 366 ? -15.844 18.869 17.473 1.00 91.00 366 GLY A CA 1
ATOM 2978 C C . GLY A 1 366 ? -16.515 18.772 16.100 1.00 91.00 366 GLY A C 1
ATOM 2979 O O . GLY A 1 366 ? -17.343 17.887 15.889 1.00 91.00 366 GLY A O 1
ATOM 2980 N N . CYS A 1 367 ? -16.131 19.629 15.149 1.00 87.19 367 CYS A N 1
ATOM 2981 C CA . CYS A 1 367 ? -16.619 19.591 13.767 1.00 87.19 367 CYS A CA 1
ATOM 2982 C C . CYS A 1 367 ? -16.258 18.274 13.072 1.00 87.19 367 CYS A C 1
ATOM 2984 O O . CYS A 1 367 ? -17.110 17.654 12.435 1.00 87.19 367 CYS A O 1
ATOM 2986 N N . PHE A 1 368 ? -15.011 17.823 13.221 1.00 85.00 368 PHE A N 1
ATOM 2987 C CA . PHE A 1 368 ? -14.569 16.530 12.705 1.00 85.00 368 PHE A CA 1
ATOM 2988 C C . PHE A 1 368 ? -15.397 15.379 13.292 1.00 85.00 368 PHE A C 1
ATOM 2990 O O . PHE A 1 368 ? -15.936 14.555 12.552 1.00 85.00 368 PHE A O 1
ATOM 2997 N N . ALA A 1 369 ? -15.572 15.363 14.615 1.00 89.19 369 ALA A N 1
ATOM 2998 C CA . ALA A 1 369 ? -16.357 14.354 15.306 1.00 89.19 369 ALA A CA 1
ATOM 2999 C C . ALA A 1 369 ? -17.830 14.367 14.865 1.00 89.19 369 ALA A C 1
ATOM 3001 O O . ALA A 1 369 ? -18.394 13.301 14.656 1.00 89.19 369 ALA A O 1
ATOM 3002 N N . ASP A 1 370 ? -18.442 15.538 14.658 1.00 92.06 370 ASP A N 1
ATOM 3003 C CA . ASP A 1 370 ? -19.813 15.685 14.143 1.00 92.06 370 ASP A CA 1
ATOM 3004 C C . ASP A 1 370 ? -19.988 14.989 12.785 1.00 92.06 370 ASP A C 1
ATOM 3006 O O . ASP A 1 370 ? -20.897 14.173 12.614 1.00 92.06 370 ASP A O 1
ATOM 3010 N N . ILE A 1 371 ? -19.062 15.244 11.853 1.00 82.81 371 ILE A N 1
ATOM 3011 C CA . ILE A 1 371 ? -19.031 14.597 10.534 1.00 82.81 371 ILE A CA 1
ATOM 3012 C C . ILE A 1 371 ? -18.879 13.082 10.693 1.00 82.81 371 ILE A C 1
ATOM 3014 O O . ILE A 1 371 ? -19.582 12.311 10.032 1.00 82.81 371 ILE A O 1
ATOM 3018 N N . CYS A 1 372 ? -17.986 12.636 11.581 1.00 78.56 372 CYS A N 1
ATOM 3019 C CA . CYS A 1 372 ? -17.816 11.219 11.865 1.00 78.56 372 CYS A CA 1
ATOM 3020 C C . CYS A 1 372 ? -19.103 10.600 12.422 1.00 78.56 372 CYS A C 1
ATOM 3022 O O . CYS A 1 372 ? -19.571 9.595 11.892 1.00 78.56 372 CYS A O 1
ATOM 3024 N N . PHE A 1 373 ? -19.718 11.198 13.439 1.00 90.56 373 PHE A N 1
ATOM 3025 C CA . PHE A 1 373 ? -20.949 10.692 14.039 1.00 90.56 373 PHE A CA 1
ATOM 3026 C C . PHE A 1 373 ? -22.084 10.589 13.026 1.00 90.56 373 PHE A C 1
ATOM 3028 O O . PHE A 1 373 ? -22.839 9.619 13.059 1.00 90.56 373 PHE A O 1
ATOM 3035 N N . GLU A 1 374 ? -22.197 11.540 12.100 1.00 86.62 374 GLU A N 1
ATOM 3036 C CA . GLU A 1 374 ? -23.175 11.466 11.019 1.00 86.62 374 GLU A CA 1
ATOM 3037 C C . GLU A 1 374 ? -22.881 10.320 10.038 1.00 86.62 374 GLU A C 1
ATOM 3039 O O . GLU A 1 374 ? -23.802 9.644 9.566 1.00 86.62 374 GLU A O 1
ATOM 3044 N N . ALA A 1 375 ? -21.604 10.111 9.712 1.00 75.88 375 ALA A N 1
ATOM 3045 C CA . ALA A 1 375 ? -21.178 9.223 8.639 1.00 75.88 375 ALA A CA 1
ATOM 3046 C C . ALA A 1 375 ? -20.977 7.758 9.056 1.00 75.88 375 ALA A C 1
ATOM 3048 O O . ALA A 1 375 ? -21.208 6.868 8.227 1.00 75.88 375 ALA A O 1
ATOM 3049 N N . PHE A 1 376 ? -20.530 7.493 10.287 1.00 74.25 376 PHE A N 1
ATOM 3050 C CA . PHE A 1 376 ? -20.168 6.148 10.746 1.00 74.25 376 PHE A CA 1
ATOM 3051 C C . PHE A 1 376 ? -21.040 5.648 11.913 1.00 74.25 376 PHE A C 1
ATOM 3053 O O . PHE A 1 376 ? -22.173 6.081 12.095 1.00 74.25 376 PHE A O 1
ATOM 3060 N N . GLY A 1 377 ? -20.562 4.594 12.584 1.00 67.88 377 GLY A N 1
ATOM 3061 C CA . GLY A 1 377 ? -21.341 3.682 13.418 1.00 67.88 377 GLY A CA 1
ATOM 3062 C C . GLY A 1 377 ? -21.831 4.236 14.758 1.00 67.88 377 GLY A C 1
ATOM 3063 O O . GLY A 1 377 ? -22.070 5.416 14.946 1.00 67.88 377 GLY A O 1
ATOM 3064 N N . LYS A 1 378 ? -22.059 3.316 15.696 1.00 80.31 378 LYS A N 1
ATOM 3065 C CA . LYS A 1 378 ? -22.810 3.579 16.928 1.00 80.31 378 LYS A CA 1
ATOM 3066 C C . LYS A 1 378 ? -21.919 3.812 18.155 1.00 80.31 378 LYS A C 1
ATOM 3068 O O . LYS A 1 378 ? -22.318 4.516 19.072 1.00 80.31 378 LYS A O 1
ATOM 3073 N N . HIS A 1 379 ? -20.751 3.187 18.235 1.00 86.44 379 HIS A N 1
ATOM 3074 C CA . HIS A 1 379 ? -19.893 3.248 19.422 1.00 86.44 379 HIS A CA 1
ATOM 3075 C C . HIS A 1 379 ? -18.602 3.987 19.098 1.00 86.44 379 HIS A C 1
ATOM 3077 O O . HIS A 1 379 ? -18.030 3.767 18.034 1.00 86.44 379 HIS A O 1
ATOM 3083 N N . TRP A 1 380 ? -18.177 4.860 20.007 1.00 91.25 380 TRP A N 1
ATOM 3084 C CA . TRP A 1 380 ? -17.198 5.895 19.714 1.00 91.25 380 TRP A CA 1
ATOM 3085 C C . TRP A 1 380 ? -16.116 5.972 20.779 1.00 91.25 380 TRP A C 1
ATOM 3087 O O . TRP A 1 380 ? -16.402 6.025 21.974 1.00 91.25 380 TRP A O 1
ATOM 3097 N N . ILE A 1 381 ? -14.878 6.034 20.310 1.00 91.38 381 ILE A N 1
ATOM 3098 C CA . ILE A 1 381 ? -13.706 6.435 21.078 1.00 91.38 381 ILE A CA 1
ATOM 3099 C C . ILE A 1 381 ? -13.280 7.770 20.494 1.00 91.38 381 ILE A C 1
ATOM 3101 O O . ILE A 1 381 ? -12.989 7.840 19.302 1.00 91.38 381 ILE A O 1
ATOM 3105 N N . THR A 1 382 ? -13.271 8.832 21.295 1.00 91.88 382 THR A N 1
ATOM 3106 C CA . THR A 1 382 ? -12.844 10.142 20.779 1.00 91.88 382 THR A CA 1
ATOM 3107 C C . THR A 1 382 ? -11.329 10.209 20.640 1.00 91.88 382 THR A C 1
ATOM 3109 O O . THR A 1 382 ? -10.817 10.658 19.626 1.00 91.88 382 THR A O 1
ATOM 3112 N N . LEU A 1 383 ? -10.607 9.775 21.673 1.00 90.75 383 LEU A N 1
ATOM 3113 C CA . LEU A 1 383 ? -9.156 9.851 21.747 1.00 90.75 383 LEU A CA 1
ATOM 3114 C C . LEU A 1 383 ? -8.622 8.510 22.236 1.00 90.75 383 LEU A C 1
ATOM 3116 O O . LEU A 1 383 ? -9.162 7.928 23.181 1.00 90.75 383 LEU A O 1
ATOM 3120 N N . ASN A 1 384 ? -7.554 8.046 21.596 1.00 90.06 384 ASN A N 1
ATOM 3121 C CA . ASN A 1 384 ? -6.829 6.847 21.984 1.00 90.06 384 ASN A CA 1
ATOM 3122 C C . ASN A 1 384 ? -5.441 7.242 22.493 1.00 90.06 384 ASN A C 1
ATOM 3124 O O . ASN A 1 384 ? -4.647 7.787 21.733 1.00 90.06 384 ASN A O 1
ATOM 3128 N N . GLU A 1 385 ? -5.164 6.961 23.767 1.00 90.81 385 GLU A N 1
ATOM 3129 C CA . GLU A 1 385 ? -3.872 7.201 24.425 1.00 90.81 385 GLU A CA 1
ATOM 3130 C C . GLU A 1 385 ? -3.441 8.682 24.469 1.00 90.81 385 GLU A C 1
ATOM 3132 O O . GLU A 1 385 ? -2.261 9.012 24.368 1.00 90.81 385 GLU A O 1
ATOM 3137 N N . ALA A 1 386 ? -4.394 9.601 24.666 1.00 90.62 386 ALA A N 1
ATOM 3138 C CA . ALA A 1 386 ? -4.132 11.049 24.712 1.00 90.62 386 ALA A CA 1
ATOM 3139 C C . ALA A 1 386 ? -3.086 11.463 25.768 1.00 90.62 386 ALA A C 1
ATOM 3141 O O . ALA A 1 386 ? -2.311 12.397 25.561 1.00 90.62 386 ALA A O 1
ATOM 3142 N N . ASN A 1 387 ? -3.018 10.732 26.882 1.00 91.88 387 ASN A N 1
ATOM 3143 C CA . ASN A 1 387 ? -2.012 10.929 27.922 1.00 91.88 387 ASN A CA 1
ATOM 3144 C C . ASN A 1 387 ? -0.578 10.713 27.411 1.00 91.88 387 ASN A C 1
ATOM 3146 O O . ASN A 1 387 ? 0.332 11.438 27.813 1.00 91.88 387 ASN A O 1
ATOM 3150 N N . MET A 1 388 ? -0.388 9.801 26.457 1.00 90.12 388 MET A N 1
ATOM 3151 C CA . MET A 1 388 ? 0.906 9.582 25.815 1.00 90.12 388 MET A CA 1
ATOM 3152 C C . MET A 1 388 ? 1.237 10.693 24.826 1.00 90.12 388 MET A C 1
ATOM 3154 O O . MET A 1 388 ? 2.390 11.089 24.721 1.00 90.12 388 MET A O 1
ATOM 3158 N N . VAL A 1 389 ? 0.249 11.270 24.140 1.00 89.69 389 VAL A N 1
ATOM 3159 C CA . VAL A 1 389 ? 0.502 12.421 23.257 1.00 89.69 389 VAL A CA 1
ATOM 3160 C C . VAL A 1 389 ? 1.029 13.608 24.067 1.00 89.69 389 VAL A C 1
ATOM 3162 O O . VAL A 1 389 ? 2.035 14.208 23.697 1.00 89.69 389 VAL A O 1
ATOM 3165 N N . ALA A 1 390 ? 0.430 13.905 25.222 1.00 92.88 390 ALA A N 1
ATOM 3166 C CA . ALA A 1 390 ? 0.929 14.959 26.106 1.00 92.88 390 ALA A CA 1
ATOM 3167 C C . ALA A 1 390 ? 2.364 14.681 26.598 1.00 92.88 390 ALA A C 1
ATOM 3169 O O . ALA A 1 390 ? 3.193 15.584 26.700 1.00 92.88 390 ALA A O 1
ATOM 3170 N N . GLN A 1 391 ? 2.683 13.416 26.855 1.00 90.31 391 GLN A N 1
ATOM 3171 C CA . GLN A 1 391 ? 3.959 13.000 27.414 1.00 90.31 391 GLN A CA 1
ATOM 3172 C C . GLN A 1 391 ? 5.097 12.849 26.391 1.00 90.31 391 GLN A C 1
ATOM 3174 O O . GLN A 1 391 ? 6.226 13.284 26.620 1.00 90.31 391 GLN A O 1
ATOM 3179 N N . TYR A 1 392 ? 4.830 12.222 25.258 1.00 89.19 392 TYR A N 1
ATOM 3180 C CA . TYR A 1 392 ? 5.835 11.955 24.238 1.00 89.19 392 TYR A CA 1
ATOM 3181 C C . TYR A 1 392 ? 5.831 12.995 23.136 1.00 89.19 392 TYR A C 1
ATOM 3183 O O . TYR A 1 392 ? 6.879 13.231 22.552 1.00 89.19 392 TYR A O 1
ATOM 3191 N N . GLY A 1 393 ? 4.702 13.656 22.886 1.00 89.19 393 GLY A N 1
ATOM 3192 C CA . GLY A 1 393 ? 4.611 14.745 21.917 1.00 89.19 393 GLY A CA 1
ATOM 3193 C C . GLY A 1 393 ? 5.099 16.084 22.470 1.00 89.19 393 GLY A C 1
ATOM 3194 O O . GLY A 1 393 ? 5.833 16.787 21.778 1.00 89.19 393 GLY A O 1
ATOM 3195 N N . TYR A 1 394 ? 4.723 16.412 23.716 1.00 92.69 394 TYR A N 1
ATOM 3196 C CA . TYR A 1 394 ? 4.916 17.753 24.298 1.00 92.69 394 TYR A CA 1
ATOM 3197 C C . TYR A 1 394 ? 5.851 17.813 25.521 1.00 92.69 394 TYR A C 1
ATOM 3199 O O . TYR A 1 394 ? 6.215 18.908 25.952 1.00 92.69 394 TYR A O 1
ATOM 3207 N N . TYR A 1 395 ? 6.245 16.673 26.112 1.00 92.50 395 TYR A N 1
ATOM 3208 C CA . TYR A 1 395 ? 7.218 16.641 27.216 1.00 92.50 395 TYR A CA 1
ATOM 3209 C C . TYR A 1 395 ? 8.588 16.118 26.784 1.00 92.50 395 TYR A C 1
ATOM 3211 O O . TYR A 1 395 ? 9.557 16.872 26.855 1.00 92.50 395 TYR A O 1
ATOM 3219 N N . SER A 1 396 ? 8.696 14.859 26.350 1.00 89.12 396 SER A N 1
ATOM 3220 C CA . SER A 1 396 ? 9.974 14.291 25.881 1.00 89.12 396 SER A CA 1
ATOM 3221 C C . SER A 1 396 ? 10.247 14.582 24.404 1.00 89.12 396 SER A C 1
ATOM 3223 O O . SER A 1 396 ? 11.397 14.556 23.969 1.00 89.12 396 SER A O 1
ATOM 3225 N N . GLY A 1 397 ? 9.188 14.863 23.638 1.00 87.31 397 GLY A N 1
ATOM 3226 C CA . GLY A 1 397 ? 9.236 15.114 22.201 1.00 87.31 397 GLY A CA 1
ATOM 3227 C C . GLY A 1 397 ? 9.662 13.906 21.364 1.00 87.31 397 GLY A C 1
ATOM 3228 O O . GLY A 1 397 ? 10.055 14.071 20.218 1.00 87.31 397 GLY A O 1
ATOM 3229 N N . ILE A 1 398 ? 9.620 12.686 21.900 1.00 85.06 398 ILE A N 1
ATOM 3230 C CA . ILE A 1 398 ? 9.941 11.462 21.147 1.00 85.06 398 ILE A CA 1
ATOM 3231 C C . ILE A 1 398 ? 8.909 11.203 20.033 1.00 85.06 398 ILE A C 1
ATOM 3233 O O . ILE A 1 398 ? 9.240 10.587 19.022 1.00 85.06 398 ILE A O 1
ATOM 3237 N N . TRP A 1 399 ? 7.673 11.679 20.198 1.00 81.06 399 TRP A N 1
ATOM 3238 C CA . TRP A 1 399 ? 6.607 11.595 19.197 1.00 81.06 399 TRP A CA 1
ATOM 3239 C C . TRP A 1 399 ? 6.338 12.963 18.565 1.00 81.06 399 TRP A C 1
ATOM 3241 O O . TRP A 1 399 ? 6.679 13.987 19.164 1.00 81.06 399 TRP A O 1
ATOM 3251 N N . PRO A 1 400 ? 5.698 13.015 17.381 1.00 74.25 400 PRO A N 1
ATOM 3252 C CA . PRO A 1 400 ? 5.107 14.251 16.880 1.00 74.25 400 PRO A CA 1
ATOM 3253 C C . PRO A 1 400 ? 4.219 14.921 17.951 1.00 74.25 400 PRO A C 1
ATOM 3255 O O . PRO A 1 400 ? 3.546 14.213 18.706 1.00 74.25 400 PRO A O 1
ATOM 3258 N N . PRO A 1 401 ? 4.215 16.262 18.053 1.00 81.56 401 PRO A N 1
ATOM 3259 C CA . PRO A 1 401 ? 4.885 17.231 17.174 1.00 81.56 401 PRO A CA 1
ATOM 3260 C C . PRO A 1 401 ? 6.374 17.493 17.493 1.00 81.56 401 PRO A C 1
ATOM 3262 O O . PRO A 1 401 ? 6.928 18.489 17.040 1.00 81.56 401 PRO A O 1
ATOM 3265 N N . ASN A 1 402 ? 7.049 16.626 18.258 1.00 87.81 402 ASN A N 1
ATOM 3266 C CA . ASN A 1 402 ? 8.459 16.779 18.642 1.00 87.81 402 ASN A CA 1
ATOM 3267 C C . ASN A 1 402 ? 8.710 18.105 19.381 1.00 87.81 402 ASN A C 1
ATOM 3269 O O . ASN A 1 402 ? 9.644 18.844 19.071 1.00 87.81 402 ASN A O 1
ATOM 3273 N N . ARG A 1 403 ? 7.858 18.419 20.364 1.00 89.81 403 ARG A N 1
ATOM 3274 C CA . ARG A 1 403 ? 7.980 19.631 21.177 1.00 89.81 403 ARG A CA 1
ATOM 3275 C C . ARG A 1 403 ? 8.497 19.302 22.567 1.00 89.81 403 ARG A C 1
ATOM 3277 O O . ARG A 1 403 ? 7.901 18.517 23.296 1.00 89.81 403 ARG A O 1
ATOM 3284 N N . CYS A 1 404 ? 9.628 19.896 22.932 1.00 92.88 404 CYS A N 1
ATOM 3285 C CA . CYS A 1 404 ? 10.247 19.710 24.239 1.00 92.88 404 CYS A CA 1
ATOM 3286 C C . CYS A 1 404 ? 11.359 20.735 24.508 1.00 92.88 404 CYS A C 1
ATOM 3288 O O . CYS A 1 404 ? 11.825 21.435 23.612 1.00 92.88 404 CYS A O 1
ATOM 3290 N N . SER A 1 405 ? 11.822 20.792 25.755 1.00 93.19 405 SER A N 1
ATOM 3291 C CA . SER A 1 405 ? 12.958 21.594 26.208 1.00 93.19 405 SER A CA 1
ATOM 3292 C C . SER A 1 405 ? 13.949 20.740 27.004 1.00 93.19 405 SER A C 1
ATOM 3294 O O . SER A 1 405 ? 13.559 19.842 27.754 1.00 93.19 405 SER A O 1
ATOM 3296 N N . HIS A 1 406 ? 15.243 21.044 26.890 1.00 86.69 406 HIS A N 1
ATOM 3297 C CA . HIS A 1 406 ? 16.288 20.374 27.669 1.00 86.69 406 HIS A CA 1
ATOM 3298 C C . HIS A 1 406 ? 16.056 20.559 29.189 1.00 86.69 406 HIS A C 1
ATOM 3300 O O . HIS A 1 406 ? 15.721 21.669 29.606 1.00 86.69 406 HIS A O 1
ATOM 3306 N N . PRO A 1 407 ? 16.246 19.529 30.043 1.00 85.88 407 PRO A N 1
ATOM 3307 C CA . PRO A 1 407 ? 16.811 18.210 29.744 1.00 85.88 407 PRO A CA 1
ATOM 3308 C C . PRO A 1 407 ? 15.795 17.122 29.367 1.00 85.88 407 PRO A C 1
ATOM 3310 O O . PRO A 1 407 ? 16.213 15.994 29.130 1.00 85.88 407 PRO A O 1
ATOM 3313 N N . ALA A 1 408 ? 14.493 17.422 29.315 1.00 84.69 408 ALA A N 1
ATOM 3314 C CA . ALA A 1 408 ? 13.456 16.411 29.075 1.00 84.69 408 ALA A CA 1
ATOM 3315 C C . ALA A 1 408 ? 13.535 15.786 27.670 1.00 84.69 408 ALA A C 1
ATOM 3317 O O . ALA A 1 408 ? 13.217 14.614 27.495 1.00 84.69 408 ALA A O 1
ATOM 3318 N N . GLY A 1 409 ? 14.014 16.548 26.688 1.00 85.81 409 GLY A N 1
ATOM 3319 C CA . GLY A 1 409 ? 14.371 16.047 25.368 1.00 85.81 409 GLY A CA 1
ATOM 3320 C C . GLY A 1 409 ? 15.254 17.038 24.611 1.00 85.81 409 GLY A C 1
ATOM 3321 O O . GLY A 1 409 ? 15.687 18.054 25.163 1.00 85.81 409 GLY A O 1
ATOM 3322 N N . ASN A 1 410 ? 15.544 16.734 23.346 1.00 88.19 410 ASN A N 1
ATOM 3323 C CA . ASN A 1 410 ? 16.427 17.532 22.489 1.00 88.19 410 ASN A CA 1
ATOM 3324 C C . ASN A 1 410 ? 15.696 18.048 21.238 1.00 88.19 410 ASN A C 1
ATOM 3326 O O . ASN A 1 410 ? 16.112 17.797 20.107 1.00 88.19 410 ASN A O 1
ATOM 3330 N N . CYS A 1 411 ? 14.565 18.718 21.453 1.00 87.25 411 CYS A N 1
ATOM 3331 C CA . CYS A 1 411 ? 13.726 19.265 20.392 1.00 87.25 411 CYS A CA 1
ATOM 3332 C C . CYS A 1 411 ? 14.188 20.656 19.964 1.00 87.25 411 CYS A C 1
ATOM 3334 O O . CYS A 1 411 ? 14.863 21.370 20.706 1.00 87.25 411 CYS A O 1
ATOM 3336 N N . LYS A 1 412 ? 13.776 21.065 18.761 1.00 85.38 412 LYS A N 1
ATOM 3337 C CA . LYS A 1 412 ? 14.080 22.405 18.233 1.00 85.38 412 LYS A CA 1
ATOM 3338 C C . LYS A 1 412 ? 13.322 23.518 18.957 1.00 85.38 412 LYS A C 1
ATOM 3340 O O . LYS A 1 412 ? 13.813 24.641 19.022 1.00 85.38 412 LYS A O 1
ATOM 3345 N N . ALA A 1 413 ? 12.121 23.216 19.439 1.00 89.19 413 ALA A N 1
ATOM 3346 C CA . ALA A 1 413 ? 11.230 24.145 20.112 1.00 89.19 413 ALA A CA 1
ATOM 3347 C C . ALA A 1 413 ? 10.307 23.382 21.068 1.00 89.19 413 ALA A C 1
ATOM 3349 O O . ALA A 1 413 ? 10.196 22.157 21.001 1.00 89.19 413 ALA A O 1
ATOM 3350 N N . GLY A 1 414 ? 9.629 24.131 21.929 1.00 92.94 414 GLY A N 1
ATOM 3351 C CA . GLY A 1 414 ? 8.681 23.606 22.897 1.00 92.94 414 GLY A CA 1
ATOM 3352 C C . GLY A 1 414 ? 9.059 23.953 24.328 1.00 92.94 414 GLY A C 1
ATOM 3353 O O . GLY A 1 414 ? 10.126 24.507 24.606 1.00 92.94 414 GLY A O 1
ATOM 3354 N N . ASN A 1 415 ? 8.156 23.637 25.245 1.00 94.62 415 ASN A N 1
ATOM 3355 C CA . ASN A 1 415 ? 8.343 23.879 26.667 1.00 94.62 415 ASN A CA 1
ATOM 3356 C C . ASN A 1 415 ? 7.786 22.700 27.461 1.00 94.62 415 ASN A C 1
ATOM 3358 O O . ASN A 1 415 ? 6.598 22.665 27.785 1.00 94.62 415 ASN A O 1
ATOM 3362 N N . SER A 1 416 ? 8.672 21.768 27.817 1.00 93.75 416 SER A N 1
ATOM 3363 C CA . SER A 1 416 ? 8.326 20.554 28.564 1.00 93.75 416 SER A CA 1
ATOM 3364 C C . SER A 1 416 ? 7.713 20.845 29.935 1.00 93.75 416 SER A C 1
ATOM 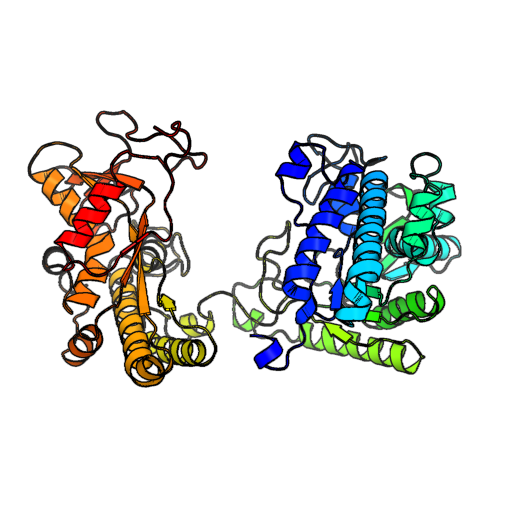3366 O O . SER A 1 416 ? 7.074 19.975 30.518 1.00 93.75 416 SER A O 1
ATOM 3368 N N . ASP A 1 417 ? 7.877 22.058 30.463 1.00 92.12 417 ASP A N 1
ATOM 3369 C CA . ASP A 1 417 ? 7.353 22.421 31.776 1.00 92.12 417 ASP A CA 1
ATOM 3370 C C . ASP A 1 417 ? 5.893 22.876 31.709 1.00 92.12 417 ASP A C 1
ATOM 3372 O O . ASP A 1 417 ? 5.236 22.923 32.749 1.00 92.12 417 ASP A O 1
ATOM 3376 N N . LEU A 1 418 ? 5.380 23.211 30.521 1.00 94.88 418 LEU A N 1
ATOM 3377 C CA . LEU A 1 418 ? 4.075 23.853 30.357 1.00 94.88 418 LEU A CA 1
ATOM 3378 C C . LEU A 1 418 ? 3.209 23.214 29.264 1.00 94.88 418 LEU A C 1
ATOM 3380 O O . LEU A 1 418 ? 2.033 22.942 29.495 1.00 94.88 418 LEU A O 1
ATOM 3384 N N . GLU A 1 419 ? 3.773 22.964 28.085 1.00 95.75 419 GLU A N 1
ATOM 3385 C CA . GLU A 1 419 ? 3.033 22.498 26.907 1.00 95.75 419 GLU A CA 1
ATOM 3386 C C . GLU A 1 419 ? 2.292 21.162 27.093 1.00 95.75 419 GLU A C 1
ATOM 3388 O O . GLU A 1 419 ? 1.154 21.086 26.628 1.00 95.75 419 GLU A O 1
ATOM 3393 N N . PRO A 1 420 ? 2.810 20.151 27.826 1.00 95.75 420 PRO A N 1
ATOM 3394 C CA . PRO A 1 420 ? 2.058 18.924 28.115 1.00 95.75 420 PRO A CA 1
ATOM 3395 C C . PRO A 1 420 ? 0.714 19.194 28.794 1.00 95.75 420 PRO A C 1
ATOM 3397 O O . PRO A 1 420 ? -0.288 18.546 28.495 1.00 95.75 420 PRO A O 1
ATOM 3400 N N . TYR A 1 421 ? 0.689 20.173 29.701 1.00 97.06 421 TYR A N 1
ATOM 3401 C CA . TYR A 1 421 ? -0.493 20.533 30.477 1.00 97.06 421 TYR A CA 1
ATOM 3402 C C . TYR A 1 421 ? -1.523 21.285 29.644 1.00 97.06 421 TYR A C 1
ATOM 3404 O O . TYR A 1 421 ? -2.718 21.028 29.783 1.00 97.06 421 TYR A O 1
ATOM 3412 N N . ILE A 1 422 ? -1.064 22.149 28.738 1.00 97.12 422 ILE A N 1
ATOM 3413 C CA . ILE A 1 422 ? -1.926 22.840 27.774 1.00 97.12 422 ILE A CA 1
ATOM 3414 C C . ILE A 1 422 ? -2.516 21.832 26.779 1.00 97.12 422 ILE A C 1
ATOM 3416 O O . ILE A 1 422 ? -3.732 21.796 26.595 1.00 97.12 422 ILE A O 1
ATOM 3420 N N . ALA A 1 423 ? -1.672 20.973 26.199 1.00 96.00 423 ALA A N 1
ATOM 3421 C CA . ALA A 1 423 ? -2.087 19.962 25.233 1.00 96.00 423 ALA A CA 1
ATOM 3422 C C . ALA A 1 423 ? -3.147 19.022 25.813 1.00 96.00 423 ALA A C 1
ATOM 3424 O O . ALA A 1 423 ? -4.226 18.869 25.240 1.00 96.00 423 ALA A O 1
ATOM 3425 N N . ALA A 1 424 ? -2.891 18.457 26.996 1.00 96.75 424 ALA A N 1
ATOM 3426 C CA . ALA A 1 424 ? -3.854 17.587 27.658 1.00 96.75 424 ALA A CA 1
ATOM 3427 C C . ALA A 1 424 ? -5.153 18.314 28.030 1.00 96.75 424 ALA A C 1
ATOM 3429 O O . ALA A 1 424 ? -6.228 17.744 27.864 1.00 96.75 424 ALA A O 1
ATOM 3430 N N . HIS A 1 425 ? -5.083 19.568 28.496 1.00 97.44 425 HIS A N 1
ATOM 3431 C CA . HIS A 1 425 ? -6.278 20.365 28.790 1.00 97.44 425 HIS A CA 1
ATOM 3432 C C . HIS A 1 425 ? -7.177 20.507 27.556 1.00 97.44 425 HIS A C 1
ATOM 3434 O O . HIS A 1 425 ? -8.376 20.234 27.628 1.00 97.44 425 HIS A O 1
ATOM 3440 N N . ASN A 1 426 ? -6.594 20.853 26.406 1.00 96.94 426 ASN A N 1
ATOM 3441 C CA . ASN A 1 426 ? -7.339 20.987 25.158 1.00 96.94 426 ASN A CA 1
ATOM 3442 C C . ASN A 1 426 ? -7.846 19.638 24.629 1.00 96.94 426 ASN A C 1
ATOM 3444 O O . ASN A 1 426 ? -8.962 19.582 24.127 1.00 96.94 426 ASN A O 1
ATOM 3448 N N . MET A 1 427 ? -7.102 18.540 24.798 1.00 95.94 427 MET A N 1
ATOM 3449 C CA . MET A 1 427 ? -7.580 17.186 24.472 1.00 95.94 427 MET A CA 1
ATOM 3450 C C . MET A 1 427 ? -8.785 16.774 25.328 1.00 95.94 427 MET A C 1
ATOM 3452 O O . MET A 1 427 ? -9.773 16.255 24.807 1.00 95.94 427 MET A O 1
ATOM 3456 N N . ILE A 1 428 ? -8.733 17.033 26.638 1.00 96.12 428 ILE A N 1
ATOM 3457 C CA . ILE A 1 428 ? -9.832 16.766 27.576 1.00 96.12 428 ILE A CA 1
ATOM 3458 C C . ILE A 1 428 ? -11.088 17.544 27.159 1.00 96.12 428 ILE A C 1
ATOM 3460 O O . ILE A 1 428 ? -12.181 16.977 27.097 1.00 96.12 428 ILE A O 1
ATOM 3464 N N . LEU A 1 429 ? -10.936 18.825 26.815 1.00 96.19 429 LEU A N 1
ATOM 3465 C CA . LEU A 1 429 ? -12.059 19.648 26.373 1.00 96.19 429 LEU A CA 1
ATOM 3466 C C . LEU A 1 429 ? -12.560 19.283 24.973 1.00 96.19 429 LEU A C 1
ATOM 3468 O O . LEU A 1 429 ? -13.767 19.280 24.753 1.00 96.19 429 LEU A O 1
ATOM 3472 N N . ALA A 1 430 ? -11.682 18.890 24.052 1.00 94.81 430 ALA A N 1
ATOM 3473 C CA . ALA A 1 430 ? -12.069 18.377 22.740 1.00 94.81 430 ALA A CA 1
ATOM 3474 C C . ALA A 1 430 ? -12.908 17.092 22.857 1.00 94.81 430 ALA A C 1
ATOM 3476 O O . ALA A 1 430 ? -13.939 16.958 22.195 1.00 94.81 430 ALA A O 1
ATOM 3477 N N . HIS A 1 431 ? -12.528 16.177 23.760 1.00 95.00 431 HIS A N 1
ATOM 3478 C CA . HIS A 1 431 ? -13.352 15.016 24.106 1.00 95.00 431 HIS A CA 1
ATOM 3479 C C . HIS A 1 431 ? -14.736 15.436 24.630 1.00 95.00 431 HIS A C 1
ATOM 3481 O O . HIS A 1 431 ? -15.752 14.892 24.187 1.00 95.00 431 HIS A O 1
ATOM 3487 N N . ALA A 1 432 ? -14.792 16.412 25.542 1.00 94.94 432 ALA A N 1
ATOM 3488 C CA . ALA A 1 432 ? -16.049 16.910 26.097 1.00 94.94 432 ALA A CA 1
ATOM 3489 C C . ALA A 1 432 ? -16.946 17.547 25.021 1.00 94.94 432 ALA A C 1
ATOM 3491 O O . ALA A 1 432 ? -18.144 17.263 24.970 1.00 94.94 432 ALA A O 1
ATOM 3492 N N . THR A 1 433 ? -16.365 18.340 24.116 1.00 94.44 433 THR A N 1
ATOM 3493 C CA . THR A 1 433 ? -17.060 18.963 22.981 1.00 94.44 433 THR A CA 1
ATOM 3494 C C . THR A 1 433 ? -17.632 17.907 22.033 1.00 94.44 433 THR A C 1
ATOM 3496 O O . THR A 1 433 ? -18.823 17.943 21.719 1.00 94.44 433 THR A O 1
ATOM 3499 N N . ALA A 1 434 ? -16.837 16.910 21.629 1.00 94.06 434 ALA A N 1
ATOM 3500 C CA . ALA A 1 434 ? -17.324 15.807 20.798 1.00 94.06 434 ALA A CA 1
ATOM 3501 C C . ALA A 1 434 ? -18.440 15.015 21.502 1.00 94.06 434 ALA A C 1
ATOM 3503 O O . ALA A 1 434 ? -19.457 14.678 20.893 1.00 94.06 434 ALA A O 1
ATOM 3504 N N . THR A 1 435 ? -18.297 14.772 22.806 1.00 94.56 435 THR A N 1
ATOM 3505 C CA . THR A 1 435 ? -19.318 14.089 23.605 1.00 94.56 435 THR A CA 1
ATOM 3506 C C . THR A 1 435 ? -20.620 14.875 23.641 1.00 94.56 435 THR A C 1
ATOM 3508 O O . THR A 1 435 ? -21.678 14.306 23.381 1.00 94.56 435 THR A O 1
ATOM 3511 N N . GLU A 1 436 ? -20.576 16.184 23.877 1.00 93.81 436 GLU A N 1
ATOM 3512 C CA . GLU A 1 436 ? -21.766 17.035 23.856 1.00 93.81 436 GLU A CA 1
ATOM 3513 C C . GLU A 1 436 ? -22.472 17.006 22.489 1.00 93.81 436 GLU A C 1
ATOM 3515 O O . GLU A 1 436 ? -23.694 16.837 22.433 1.00 93.81 436 GLU A O 1
ATOM 3520 N N . ILE A 1 437 ? -21.716 17.089 21.387 1.00 93.50 437 ILE A N 1
ATOM 3521 C CA . ILE A 1 437 ? -22.251 16.971 20.021 1.00 93.50 437 ILE A CA 1
ATOM 3522 C C . ILE A 1 437 ? -22.953 15.623 19.838 1.00 93.50 437 ILE A C 1
ATOM 3524 O O . ILE A 1 437 ? -24.108 15.585 19.401 1.00 93.50 437 ILE A O 1
ATOM 3528 N N . TYR A 1 438 ? -22.295 14.526 20.224 1.00 93.56 438 TYR A N 1
ATOM 3529 C CA . TYR A 1 438 ? -22.862 13.185 20.143 1.00 93.56 438 TYR A CA 1
ATOM 3530 C C . TYR A 1 438 ? -24.164 13.066 20.940 1.00 93.56 438 TYR A C 1
ATOM 3532 O O . TYR A 1 438 ? -25.196 12.658 20.398 1.00 93.56 438 TYR A O 1
ATOM 3540 N N . ARG A 1 439 ? -24.149 13.497 22.209 1.00 92.56 439 ARG A N 1
ATOM 3541 C CA . ARG A 1 439 ? -25.319 13.466 23.099 1.00 92.56 439 ARG A CA 1
ATOM 3542 C C . ARG A 1 439 ? -26.487 14.270 22.548 1.00 92.56 439 ARG A C 1
ATOM 3544 O O . ARG A 1 439 ? -27.623 13.810 22.613 1.00 92.56 439 ARG A O 1
ATOM 3551 N N . LYS A 1 440 ? -26.209 15.446 21.990 1.00 93.06 440 LYS A N 1
ATOM 3552 C CA . LYS A 1 440 ? -27.235 16.371 21.508 1.00 93.06 440 LYS A CA 1
ATOM 3553 C C . LYS A 1 440 ? -27.830 15.964 20.162 1.00 93.06 440 LYS A C 1
ATOM 3555 O O . LYS A 1 440 ? -29.028 16.139 19.966 1.00 93.06 440 LYS A O 1
ATOM 3560 N N . LYS A 1 441 ? -27.011 15.481 19.225 1.00 94.06 441 LYS A N 1
ATOM 3561 C CA . LYS A 1 441 ? -27.433 15.258 17.831 1.00 94.06 441 LYS A CA 1
ATOM 3562 C C . LYS A 1 441 ? -27.688 13.792 17.484 1.00 94.06 441 LYS A C 1
ATOM 3564 O O . LYS A 1 441 ? -28.537 13.511 16.640 1.00 94.06 441 LYS A O 1
ATOM 3569 N N . TYR A 1 442 ? -26.972 12.859 18.112 1.00 93.44 442 TYR A N 1
ATOM 3570 C CA . TYR A 1 442 ? -26.892 11.476 17.629 1.00 93.44 442 TYR A CA 1
ATOM 3571 C C . TYR A 1 442 ? -27.319 10.426 18.652 1.00 93.44 442 TYR A C 1
ATOM 3573 O O . TYR A 1 442 ? -27.792 9.366 18.250 1.00 93.44 442 TYR A O 1
ATOM 3581 N N . GLN A 1 443 ? -27.229 10.704 19.954 1.00 92.44 443 GLN A N 1
ATOM 3582 C CA . GLN A 1 443 ? -27.509 9.728 21.011 1.00 92.44 443 GLN A CA 1
ATOM 3583 C C . GLN A 1 443 ? -28.907 9.117 20.927 1.00 92.44 443 GLN A C 1
ATOM 3585 O O . GLN A 1 443 ? -29.035 7.899 21.032 1.00 92.44 443 GLN A O 1
ATOM 3590 N N . GLU A 1 444 ? -29.943 9.935 20.735 1.00 92.00 444 GLU A N 1
ATOM 3591 C CA . GLU A 1 444 ? -31.326 9.453 20.641 1.00 92.00 444 GLU A CA 1
ATOM 3592 C C . GLU A 1 444 ? -31.523 8.556 19.410 1.00 92.00 444 GLU A C 1
ATOM 3594 O O . GLU A 1 444 ? -32.163 7.509 19.488 1.00 92.00 444 GLU A O 1
ATOM 3599 N N . LYS A 1 445 ? -30.905 8.925 18.281 1.00 91.00 445 LYS A N 1
ATOM 3600 C CA . LYS A 1 445 ? -31.038 8.217 17.002 1.00 91.00 445 LYS A CA 1
ATOM 3601 C C . LYS A 1 445 ? -30.207 6.934 16.938 1.00 91.00 445 LYS A C 1
ATOM 3603 O O . LYS A 1 445 ? -30.659 5.934 16.389 1.00 91.00 445 LYS A O 1
ATOM 3608 N N . GLN A 1 446 ? -28.975 6.968 17.437 1.00 91.50 446 GLN A N 1
ATOM 3609 C CA . GLN A 1 446 ? -28.015 5.871 17.306 1.00 91.50 446 GLN A CA 1
ATOM 3610 C C . GLN A 1 446 ? -28.035 4.941 18.527 1.00 91.50 446 GLN A C 1
ATOM 3612 O O . GLN A 1 446 ? -27.723 3.755 18.410 1.00 91.50 446 GLN A O 1
ATOM 3617 N N . GLY A 1 447 ? -28.415 5.447 19.706 1.00 90.38 447 GLY A N 1
ATOM 3618 C CA . GLY A 1 447 ? -28.475 4.692 20.963 1.00 90.38 447 GLY A CA 1
ATOM 3619 C C . GLY A 1 447 ? -27.123 4.138 21.414 1.00 90.38 447 GLY A C 1
ATOM 3620 O O . GLY A 1 447 ? -27.066 3.087 22.057 1.00 90.38 447 GLY A O 1
ATOM 3621 N N . GLY A 1 448 ? -26.033 4.737 20.942 1.00 90.06 448 GLY A N 1
ATOM 3622 C CA . GLY A 1 448 ? -24.680 4.229 21.098 1.00 90.06 448 GLY A CA 1
ATOM 3623 C C . GLY A 1 448 ? -23.947 4.722 22.330 1.00 90.06 448 GLY A C 1
ATOM 3624 O O . GLY A 1 448 ? -24.548 5.378 23.176 1.00 90.06 448 GLY A O 1
ATOM 3625 N N . LYS A 1 449 ? -22.663 4.370 22.429 1.00 92.19 449 LYS A N 1
ATOM 3626 C CA . LYS A 1 449 ? -21.821 4.694 23.588 1.00 92.19 449 LYS A CA 1
ATOM 3627 C C . LYS A 1 449 ? -20.595 5.482 23.159 1.00 92.19 449 LYS A C 1
ATOM 3629 O O . LYS A 1 449 ? -20.008 5.125 22.144 1.00 92.19 449 LYS A O 1
ATOM 3634 N N . ILE A 1 450 ? -20.191 6.468 23.945 1.00 92.69 450 ILE A N 1
ATOM 3635 C CA . ILE A 1 450 ? -18.995 7.271 23.709 1.00 92.69 450 ILE A CA 1
ATOM 3636 C C . ILE A 1 450 ? -18.056 7.227 24.915 1.00 92.69 450 ILE A C 1
ATOM 3638 O O . ILE A 1 450 ? -18.483 7.347 26.067 1.00 92.69 450 ILE A O 1
ATOM 3642 N N . GLY A 1 451 ? -16.780 7.000 24.634 1.00 92.88 451 GLY A N 1
ATOM 3643 C CA . GLY A 1 451 ? -15.731 6.822 25.624 1.00 92.88 451 GLY A CA 1
ATOM 3644 C C . GLY A 1 451 ? -14.402 7.423 25.177 1.00 92.88 451 GLY A C 1
ATOM 3645 O O . GLY A 1 451 ? -14.271 7.987 24.087 1.00 92.88 451 GLY A O 1
ATOM 3646 N N . ILE A 1 452 ? -13.404 7.263 26.037 1.00 92.19 452 ILE A N 1
ATOM 3647 C CA . ILE A 1 452 ? -12.000 7.579 25.774 1.00 92.19 452 ILE A CA 1
ATOM 3648 C C . ILE A 1 452 ? -11.156 6.352 26.116 1.00 92.19 452 ILE A C 1
ATOM 3650 O O . ILE A 1 452 ? -11.523 5.591 27.015 1.00 92.19 452 ILE A O 1
ATOM 3654 N N . VAL A 1 453 ? -10.043 6.153 25.411 1.00 91.50 453 VAL A N 1
ATOM 3655 C CA . VAL A 1 453 ? -9.081 5.089 25.721 1.00 91.50 453 VAL A CA 1
ATOM 3656 C C . VAL A 1 453 ? -7.807 5.711 26.266 1.00 91.50 453 VAL A C 1
ATOM 3658 O O . VAL A 1 453 ? -7.241 6.613 25.647 1.00 91.50 453 VAL A O 1
ATOM 3661 N N . LEU A 1 454 ? -7.338 5.219 27.409 1.00 90.88 454 LEU A N 1
ATOM 3662 C CA . LEU A 1 454 ? -6.082 5.651 28.010 1.00 90.88 454 LEU A CA 1
ATOM 3663 C C . LEU A 1 454 ? -5.006 4.587 27.870 1.00 90.88 454 LEU A C 1
ATOM 3665 O O . LEU A 1 454 ? -5.258 3.390 28.023 1.00 90.88 454 LEU A O 1
ATOM 3669 N N . HIS A 1 455 ? -3.783 5.057 27.652 1.00 89.50 455 HIS A N 1
ATOM 3670 C CA . HIS A 1 455 ? -2.608 4.239 27.875 1.00 89.50 455 HIS A CA 1
ATOM 3671 C C . HIS A 1 455 ? -2.421 4.050 29.375 1.00 89.50 455 HIS A C 1
ATOM 3673 O O . HIS A 1 455 ? -2.513 5.020 30.130 1.00 89.50 455 HIS A O 1
ATOM 3679 N N . PHE A 1 456 ? -2.130 2.833 29.820 1.00 88.81 456 PHE A N 1
ATOM 3680 C CA . PHE A 1 456 ? -1.975 2.574 31.241 1.00 88.81 456 PHE A CA 1
ATOM 3681 C C . PHE A 1 456 ? -0.828 1.617 31.555 1.00 88.81 456 PHE A C 1
ATOM 3683 O O . PHE A 1 456 ? -0.764 0.482 31.072 1.00 88.81 456 PHE A O 1
ATOM 3690 N N . TYR A 1 457 ? 0.027 2.071 32.468 1.00 87.19 457 TYR A N 1
ATOM 3691 C CA . TYR A 1 457 ? 0.970 1.237 33.195 1.00 87.19 457 TYR A CA 1
ATOM 3692 C C . TYR A 1 457 ? 0.524 1.125 34.649 1.00 87.19 457 TYR A C 1
ATOM 3694 O O . TYR A 1 457 ? 0.170 2.122 35.282 1.00 87.19 457 TYR A O 1
ATOM 3702 N N . TRP A 1 458 ? 0.583 -0.086 35.204 1.00 89.19 458 TRP A N 1
ATOM 3703 C CA . TRP A 1 458 ? 0.410 -0.247 36.645 1.00 89.19 458 TRP A CA 1
ATOM 3704 C C . TRP A 1 458 ? 1.680 0.201 37.371 1.00 89.19 458 TRP A C 1
ATOM 3706 O O . TRP A 1 458 ? 2.751 -0.307 37.058 1.00 89.19 458 TRP A O 1
ATOM 3716 N N . TYR A 1 459 ? 1.566 1.073 38.377 1.00 89.19 459 TYR A N 1
ATOM 3717 C CA . TYR A 1 459 ? 2.681 1.434 39.257 1.00 89.19 459 TYR A CA 1
ATOM 3718 C C . TYR A 1 459 ? 2.489 0.846 40.661 1.00 89.19 459 TYR A C 1
ATOM 3720 O O . TYR A 1 459 ? 1.536 1.172 41.365 1.00 89.19 459 TYR A O 1
ATOM 3728 N N . GLY A 1 460 ? 3.407 -0.027 41.083 1.00 89.31 460 GLY A N 1
ATOM 3729 C CA . GLY A 1 460 ? 3.522 -0.508 42.467 1.00 89.31 460 GLY A CA 1
ATOM 3730 C C . GLY A 1 460 ? 4.656 0.190 43.231 1.00 89.31 460 GLY A C 1
ATOM 3731 O O . GLY A 1 460 ? 5.523 0.778 42.604 1.00 89.31 460 GLY A O 1
ATOM 3732 N N . PRO A 1 461 ? 4.709 0.140 44.572 1.00 90.94 461 PRO A N 1
ATOM 3733 C CA . PRO A 1 461 ? 5.833 0.702 45.326 1.00 90.94 461 PRO A CA 1
ATOM 3734 C C . PRO A 1 461 ? 7.085 -0.180 45.201 1.00 90.94 461 PRO A C 1
ATOM 3736 O O . PRO A 1 461 ? 7.011 -1.377 45.495 1.00 90.94 461 PRO A O 1
ATOM 3739 N N . LEU A 1 462 ? 8.231 0.391 44.803 1.00 88.44 462 LEU A N 1
ATOM 3740 C CA . LEU A 1 462 ? 9.501 -0.341 44.659 1.00 88.44 462 LEU A CA 1
ATOM 3741 C C . LEU A 1 462 ? 9.923 -0.995 45.976 1.00 88.44 462 LEU A C 1
ATOM 3743 O O . LEU A 1 462 ? 10.143 -2.207 46.025 1.00 88.44 462 LEU A O 1
ATOM 3747 N N . ARG A 1 463 ? 9.971 -0.210 47.054 1.00 87.75 463 ARG A N 1
ATOM 3748 C CA . ARG A 1 463 ? 10.169 -0.695 48.423 1.00 87.75 463 ARG A CA 1
ATOM 3749 C C . ARG A 1 463 ? 8.865 -0.590 49.192 1.00 87.75 463 ARG A C 1
ATOM 3751 O O . ARG A 1 463 ? 8.088 0.341 48.994 1.00 87.75 463 ARG A O 1
ATOM 3758 N N . ASP A 1 464 ? 8.657 -1.503 50.134 1.00 89.62 464 ASP A N 1
ATOM 3759 C CA . ASP A 1 464 ? 7.512 -1.419 51.037 1.00 89.62 464 ASP A CA 1
ATOM 3760 C C . ASP A 1 464 ? 7.738 -0.371 52.142 1.00 89.62 464 ASP A C 1
ATOM 3762 O O . ASP A 1 464 ? 7.934 -0.684 53.314 1.00 89.62 464 ASP A O 1
ATOM 3766 N N . ILE A 1 465 ? 7.772 0.897 51.738 1.00 91.44 465 ILE A N 1
ATOM 3767 C CA . ILE A 1 465 ? 7.890 2.056 52.620 1.00 91.44 465 ILE A CA 1
ATOM 3768 C C . ILE A 1 465 ? 6.846 3.111 52.230 1.00 91.44 465 ILE A C 1
ATOM 3770 O O . ILE A 1 465 ? 6.433 3.163 51.067 1.00 91.44 465 ILE A O 1
ATOM 3774 N N . PRO A 1 466 ? 6.441 4.001 53.156 1.00 94.00 466 PRO A N 1
ATOM 3775 C CA . PRO A 1 466 ? 5.436 5.025 52.869 1.00 94.00 466 PRO A CA 1
ATOM 3776 C C . PRO A 1 466 ? 5.762 5.906 51.654 1.00 94.00 466 PRO A C 1
ATOM 3778 O O . PRO A 1 466 ? 4.871 6.208 50.869 1.00 94.00 466 PRO A O 1
ATOM 3781 N N . ALA A 1 467 ? 7.032 6.270 51.461 1.00 91.75 467 ALA A N 1
ATOM 3782 C CA . ALA A 1 467 ? 7.446 7.152 50.371 1.00 91.75 467 ALA A CA 1
ATOM 3783 C C . ALA A 1 467 ? 7.204 6.542 48.979 1.00 91.75 467 ALA A C 1
ATOM 3785 O O . ALA A 1 467 ? 6.553 7.155 48.141 1.00 91.75 467 ALA A O 1
ATOM 3786 N N . ASP A 1 468 ? 7.641 5.303 48.746 1.00 92.50 468 ASP A N 1
ATOM 3787 C CA . ASP A 1 468 ? 7.459 4.636 47.449 1.00 92.50 468 ASP A CA 1
ATOM 3788 C C . ASP A 1 468 ? 5.975 4.314 47.176 1.00 92.50 468 ASP A C 1
ATOM 3790 O O . ASP A 1 468 ? 5.542 4.310 46.025 1.00 92.50 468 ASP A O 1
ATOM 3794 N N . ARG A 1 469 ? 5.158 4.114 48.225 1.00 93.06 469 ARG A N 1
ATOM 3795 C CA . ARG A 1 469 ? 3.690 4.001 48.098 1.00 93.06 469 ARG A CA 1
ATOM 3796 C C . ARG A 1 469 ? 3.064 5.306 47.604 1.00 93.06 469 ARG A C 1
ATOM 3798 O O . ARG A 1 469 ? 2.212 5.265 46.720 1.00 93.06 469 ARG A O 1
ATOM 3805 N N . VAL A 1 470 ? 3.525 6.446 48.117 1.00 91.94 470 VAL A N 1
ATOM 3806 C CA . VAL A 1 470 ? 3.096 7.776 47.652 1.00 91.94 470 VAL A CA 1
ATOM 3807 C C . VAL A 1 470 ? 3.590 8.055 46.227 1.00 91.94 470 VAL A C 1
ATOM 3809 O O . VAL A 1 470 ? 2.841 8.589 45.413 1.00 91.94 470 VAL A O 1
ATOM 3812 N N . ALA A 1 471 ? 4.815 7.653 45.876 1.00 91.31 471 ALA A N 1
ATOM 3813 C CA . ALA A 1 471 ? 5.325 7.755 44.506 1.00 91.31 471 ALA A CA 1
ATOM 3814 C C . ALA A 1 471 ? 4.494 6.931 43.508 1.00 91.31 471 ALA A C 1
ATOM 3816 O O . ALA A 1 471 ? 4.120 7.441 42.455 1.00 91.31 471 ALA A O 1
ATOM 3817 N N . ALA A 1 472 ? 4.124 5.696 43.862 1.00 91.62 472 ALA A N 1
ATOM 3818 C CA . ALA A 1 472 ? 3.258 4.857 43.031 1.00 91.62 472 ALA A CA 1
ATOM 3819 C C . ALA A 1 472 ? 1.889 5.509 42.780 1.00 91.62 472 ALA A C 1
ATOM 3821 O O . ALA A 1 472 ? 1.441 5.589 41.638 1.00 91.62 472 ALA A O 1
ATOM 3822 N N . GLN A 1 473 ? 1.252 6.034 43.832 1.00 91.38 473 GLN A N 1
ATOM 3823 C CA . GLN A 1 473 ? -0.023 6.751 43.713 1.00 91.38 473 GLN A CA 1
ATOM 3824 C C . GLN A 1 473 ? 0.099 7.999 42.835 1.00 91.38 473 GLN A C 1
ATOM 3826 O O . GLN A 1 473 ? -0.754 8.241 41.987 1.00 91.38 473 GLN A O 1
ATOM 3831 N N . ARG A 1 474 ? 1.187 8.757 42.979 1.00 91.94 474 ARG A N 1
ATOM 3832 C CA . ARG A 1 474 ? 1.461 9.942 42.162 1.00 91.94 474 ARG A CA 1
ATOM 3833 C C . ARG A 1 474 ? 1.699 9.602 40.691 1.00 91.94 474 ARG A C 1
ATOM 3835 O O . ARG A 1 474 ? 1.170 10.301 39.835 1.00 91.94 474 ARG A O 1
ATOM 3842 N N . ALA A 1 475 ? 2.416 8.523 40.381 1.00 91.56 475 ALA A N 1
ATOM 3843 C CA . ALA A 1 475 ? 2.562 8.051 39.003 1.00 91.56 475 ALA A CA 1
ATOM 3844 C C . ALA A 1 475 ? 1.205 7.679 38.381 1.00 91.56 475 ALA A C 1
ATOM 3846 O O . ALA A 1 475 ? 0.895 8.130 37.279 1.00 91.56 475 ALA A O 1
ATOM 3847 N N . LEU A 1 476 ? 0.356 6.947 39.116 1.00 91.69 476 LEU A N 1
ATOM 3848 C CA . LEU A 1 476 ? -1.018 6.649 38.687 1.00 91.69 476 LEU A CA 1
ATOM 3849 C C . LEU A 1 476 ? -1.851 7.930 38.487 1.00 91.69 476 LEU A C 1
ATOM 3851 O O . LEU A 1 476 ? -2.608 8.039 37.521 1.00 91.69 476 LEU A O 1
ATOM 3855 N N . GLY A 1 477 ? -1.655 8.922 39.360 1.00 92.19 477 GLY A N 1
ATOM 3856 C CA . GLY A 1 477 ? -2.284 10.236 39.269 1.00 92.19 477 GLY A CA 1
ATOM 3857 C C . GLY A 1 477 ? -1.962 10.962 37.960 1.00 92.19 477 GLY A C 1
ATOM 3858 O O . GLY A 1 477 ? -2.857 11.464 37.288 1.00 92.19 477 GLY A O 1
ATOM 3859 N N . PHE A 1 478 ? -0.693 10.967 37.557 1.00 92.06 478 PHE A N 1
ATOM 3860 C CA . PHE A 1 478 ? -0.244 11.654 36.342 1.00 92.06 478 PHE A CA 1
ATOM 3861 C C . PHE A 1 478 ? -0.473 10.854 35.053 1.00 92.06 478 PHE A C 1
ATOM 3863 O O . PHE A 1 478 ? -0.557 11.464 33.992 1.00 92.06 478 PHE A O 1
ATOM 3870 N N . ILE A 1 479 ? -0.594 9.521 35.108 1.00 89.31 479 ILE A N 1
ATOM 3871 C CA . ILE A 1 479 ? -0.821 8.707 33.902 1.00 89.31 479 ILE A CA 1
ATOM 3872 C C . ILE A 1 479 ? -2.308 8.524 33.581 1.00 89.31 479 ILE A C 1
ATOM 3874 O O . ILE A 1 479 ? -2.680 8.556 32.411 1.00 89.31 479 ILE A O 1
ATOM 3878 N N . ALA A 1 480 ? -3.159 8.349 34.598 1.00 90.38 480 ALA A N 1
ATOM 3879 C CA . ALA A 1 480 ? -4.567 7.994 34.423 1.00 90.38 480 ALA A CA 1
ATOM 3880 C C . ALA A 1 480 ? -5.510 9.043 35.006 1.00 90.38 480 ALA A C 1
ATOM 3882 O O . ALA A 1 480 ? -6.343 9.586 34.277 1.00 90.38 480 ALA A O 1
ATOM 3883 N N . ALA A 1 481 ? -5.357 9.362 36.295 1.00 92.44 481 ALA A N 1
ATOM 3884 C CA . ALA A 1 481 ? -6.261 10.287 36.976 1.00 92.44 481 ALA A CA 1
ATOM 3885 C C . ALA A 1 481 ? -6.246 11.679 36.327 1.00 92.44 481 ALA A C 1
ATOM 3887 O O . ALA A 1 481 ? -7.266 12.355 36.283 1.00 92.44 481 ALA A O 1
ATOM 3888 N N . TRP A 1 482 ? -5.122 12.078 35.727 1.00 94.31 482 TRP A N 1
ATOM 3889 C CA . TRP A 1 482 ? -4.988 13.327 34.984 1.00 94.31 482 TRP A CA 1
ATOM 3890 C C . TRP A 1 482 ? -6.103 13.534 33.954 1.00 94.31 482 TRP A C 1
ATOM 3892 O O . TRP A 1 482 ? -6.710 14.604 33.914 1.00 94.31 482 TRP A O 1
ATOM 3902 N N . PHE A 1 483 ? -6.419 12.509 33.164 1.00 94.00 483 PHE A N 1
ATOM 3903 C CA . PHE A 1 483 ? -7.527 12.561 32.212 1.00 94.00 483 PHE A CA 1
ATOM 3904 C C . PHE A 1 483 ? -8.841 12.143 32.870 1.00 94.00 483 PHE A C 1
ATOM 3906 O O . PHE A 1 483 ? -9.865 12.787 32.652 1.00 94.00 483 PHE A O 1
ATOM 3913 N N . MET A 1 484 ? -8.827 11.094 33.694 1.00 91.94 484 MET A N 1
ATOM 3914 C CA . MET A 1 484 ? -10.058 10.525 34.237 1.00 91.94 484 MET A CA 1
ATOM 3915 C C . MET A 1 484 ? -10.764 11.431 35.241 1.00 91.94 484 MET A C 1
ATOM 3917 O O . MET A 1 484 ? -11.968 11.638 35.109 1.00 91.94 484 MET A O 1
ATOM 3921 N N . ASP A 1 485 ? -10.045 11.997 36.208 1.00 92.25 485 ASP A N 1
ATOM 3922 C CA . ASP A 1 485 ? -10.630 12.890 37.210 1.00 92.25 485 ASP A CA 1
ATOM 3923 C C . ASP A 1 485 ? -11.129 14.169 36.533 1.00 92.25 485 ASP A C 1
ATOM 3925 O O . ASP A 1 485 ? -12.237 14.635 36.804 1.00 92.25 485 ASP A O 1
ATOM 3929 N N . SER A 1 486 ? -10.366 14.667 35.557 1.00 93.12 486 SER A N 1
ATOM 3930 C CA . SER A 1 486 ? -10.748 15.837 34.770 1.00 93.12 486 SER A CA 1
ATOM 3931 C C . SER A 1 486 ? -12.045 15.604 34.000 1.00 93.12 486 SER A C 1
ATOM 3933 O O . SER A 1 486 ? -12.928 16.455 34.026 1.00 93.12 486 SER A O 1
ATOM 3935 N N . ILE A 1 487 ? -12.197 14.452 33.344 1.00 91.81 487 ILE A N 1
ATOM 3936 C CA . ILE A 1 487 ? -13.400 14.148 32.561 1.00 91.81 487 ILE A CA 1
ATOM 3937 C C . ILE A 1 487 ? -14.587 13.803 33.469 1.00 91.81 487 ILE A C 1
ATOM 3939 O O . ILE A 1 487 ? -15.705 14.222 33.195 1.00 91.81 487 ILE A O 1
ATOM 3943 N N . ILE A 1 488 ? -14.380 13.050 34.551 1.00 87.44 488 ILE A N 1
ATOM 3944 C CA . ILE A 1 488 ? -15.482 12.542 35.384 1.00 87.44 488 ILE A CA 1
ATOM 3945 C C . ILE A 1 488 ? -15.928 13.560 36.435 1.00 87.44 488 ILE A C 1
ATOM 3947 O O . ILE A 1 488 ? -17.129 13.703 36.681 1.00 87.44 488 ILE A O 1
ATOM 3951 N N . PHE A 1 489 ? -14.982 14.248 37.071 1.00 88.31 489 PHE A N 1
ATOM 3952 C CA . PHE A 1 489 ? -15.242 15.174 38.174 1.00 88.31 489 PHE A CA 1
ATOM 3953 C C . PHE A 1 489 ? -15.117 16.646 37.758 1.00 88.31 489 PHE A C 1
ATOM 3955 O O . PHE A 1 489 ? -15.548 17.522 38.507 1.00 88.31 489 PHE A O 1
ATOM 3962 N N . GLY A 1 490 ? -14.582 16.936 36.566 1.00 90.38 490 GLY A N 1
ATOM 3963 C CA . GLY A 1 490 ? -14.377 18.309 36.097 1.00 90.38 490 GLY A CA 1
ATOM 3964 C C . GLY A 1 490 ? -13.208 19.013 36.788 1.00 90.38 490 GLY A C 1
ATOM 3965 O O . GLY A 1 490 ? -13.150 20.245 36.792 1.00 90.38 490 GLY A O 1
ATOM 3966 N N . GLU A 1 491 ? -12.311 18.256 37.423 1.00 91.31 491 GLU A N 1
ATOM 3967 C CA . GLU A 1 491 ? -11.179 18.771 38.189 1.00 91.31 491 GLU A CA 1
ATOM 3968 C C . GLU A 1 491 ? -9.958 17.875 38.005 1.00 91.31 491 GLU A C 1
ATOM 3970 O O . GLU A 1 491 ? -10.069 16.654 37.951 1.00 91.31 491 GLU A O 1
ATOM 3975 N N . TYR A 1 492 ? -8.778 18.486 37.928 1.00 94.69 492 TYR A N 1
ATOM 3976 C CA . TYR A 1 492 ? -7.528 17.735 37.926 1.00 94.69 492 TYR A CA 1
ATOM 3977 C C . TYR A 1 492 ? -7.299 17.020 39.267 1.00 94.69 492 TYR A C 1
ATOM 3979 O O . TYR A 1 492 ? -7.758 17.529 40.293 1.00 94.69 492 TYR A O 1
ATOM 3987 N N . PRO A 1 493 ? -6.515 15.928 39.310 1.00 93.44 493 PRO A N 1
ATOM 3988 C CA . PRO A 1 493 ? -6.147 15.275 40.566 1.00 93.44 493 PRO A CA 1
ATOM 3989 C C . PRO A 1 493 ? -5.515 16.256 41.559 1.00 93.44 493 PRO A C 1
ATOM 3991 O O . PRO A 1 493 ? -4.689 17.092 41.175 1.00 93.44 493 PRO A O 1
ATOM 3994 N N . LEU A 1 494 ? -5.877 16.155 42.840 1.00 91.19 494 LEU A N 1
ATOM 3995 C CA . LEU A 1 494 ? -5.438 17.098 43.876 1.00 91.19 494 LEU A CA 1
ATOM 3996 C C . LEU A 1 494 ? -3.908 17.169 43.977 1.00 91.19 494 LEU A C 1
ATOM 3998 O O . LEU A 1 494 ? -3.340 18.255 44.089 1.00 91.19 494 LEU A O 1
ATOM 4002 N N . GLU A 1 495 ? -3.234 16.025 43.892 1.00 88.62 495 GLU A N 1
ATOM 4003 C CA . GLU A 1 495 ? -1.775 15.934 43.923 1.00 88.62 495 GLU A CA 1
ATOM 4004 C C . GLU A 1 495 ? -1.150 16.707 42.759 1.00 88.62 495 GLU A C 1
ATOM 4006 O O . GLU A 1 495 ? -0.156 17.414 42.924 1.00 88.62 495 GLU A O 1
ATOM 4011 N N . MET A 1 496 ? -1.760 16.615 41.578 1.00 92.88 496 MET A N 1
ATOM 4012 C CA . MET A 1 496 ? -1.302 17.317 40.388 1.00 92.88 496 MET A CA 1
ATOM 4013 C C . MET A 1 496 ? -1.498 18.827 40.530 1.00 92.88 496 MET A C 1
ATOM 4015 O O . MET A 1 496 ? -0.584 19.587 40.216 1.00 92.88 496 MET A O 1
ATOM 4019 N N . GLN A 1 497 ? -2.633 19.272 41.079 1.00 93.62 497 GLN A N 1
ATOM 4020 C CA . GLN A 1 497 ? -2.869 20.690 41.376 1.00 93.62 497 GLN A CA 1
ATOM 4021 C C . GLN A 1 497 ? -1.817 21.250 42.345 1.00 93.62 497 GLN A C 1
ATOM 4023 O O . GLN A 1 497 ? -1.314 22.355 42.148 1.00 93.62 497 GLN A O 1
ATOM 4028 N N . GLN A 1 498 ? -1.451 20.480 43.373 1.00 91.38 498 GLN A N 1
ATOM 4029 C CA . GLN A 1 498 ? -0.463 20.884 44.375 1.00 91.38 498 GLN A CA 1
ATOM 4030 C C . GLN A 1 498 ? 0.964 20.935 43.817 1.00 91.38 498 GLN A C 1
ATOM 4032 O O . GLN A 1 498 ? 1.729 21.827 44.179 1.00 91.38 498 GLN A O 1
ATOM 4037 N N . ILE A 1 499 ? 1.328 19.988 42.949 1.00 91.12 499 ILE A N 1
ATOM 4038 C CA . ILE A 1 499 ? 2.692 19.859 42.426 1.00 91.12 499 ILE A CA 1
ATOM 4039 C C . ILE A 1 499 ? 2.928 20.747 41.200 1.00 91.12 499 ILE A C 1
ATOM 4041 O O . ILE A 1 499 ? 3.936 21.450 41.113 1.00 91.12 499 ILE A O 1
ATOM 4045 N N . VAL A 1 500 ? 2.012 20.709 40.232 1.00 93.00 500 VAL A N 1
ATOM 4046 C CA . VAL A 1 500 ? 2.143 21.448 38.970 1.00 93.00 500 VAL A CA 1
ATOM 4047 C C . VAL A 1 500 ? 1.810 22.927 39.180 1.00 93.00 500 VAL A C 1
ATOM 4049 O O . VAL A 1 500 ? 2.463 23.803 38.600 1.00 93.00 500 VAL A O 1
ATOM 4052 N N . GLY A 1 501 ? 0.844 23.213 40.059 1.00 92.25 501 GLY A N 1
ATOM 4053 C CA . GLY A 1 501 ? 0.453 24.564 40.442 1.00 92.25 501 GLY A CA 1
ATOM 4054 C C . GLY A 1 501 ? -0.068 25.375 39.258 1.00 92.25 501 GLY A C 1
ATOM 4055 O O . GLY A 1 501 ? -0.841 24.886 38.441 1.00 92.25 501 GLY A O 1
ATOM 4056 N N . LEU A 1 502 ? 0.395 26.622 39.141 1.00 90.50 502 LEU A N 1
ATOM 4057 C CA . LEU A 1 502 ? -0.064 27.589 38.131 1.00 90.50 502 LEU A CA 1
ATOM 4058 C C . LEU A 1 502 ? 0.231 27.193 36.672 1.00 90.50 502 LEU A C 1
ATOM 4060 O O . LEU A 1 502 ? -0.262 27.852 35.762 1.00 90.50 502 LEU A O 1
ATOM 4064 N N . ARG A 1 503 ? 1.046 26.156 36.437 1.00 93.94 503 ARG A N 1
ATOM 4065 C CA . ARG A 1 503 ? 1.304 25.625 35.086 1.00 93.94 503 ARG A CA 1
ATOM 4066 C C . ARG A 1 503 ? 0.153 24.760 34.577 1.00 93.94 503 ARG A C 1
ATOM 4068 O O . ARG A 1 503 ? 0.053 24.536 33.376 1.00 93.94 503 ARG A O 1
ATOM 4075 N N . LEU A 1 504 ? -0.699 24.277 35.478 1.00 94.31 504 LEU A N 1
ATOM 4076 C CA . LEU A 1 504 ? -1.893 23.532 35.127 1.00 94.31 504 LEU A CA 1
ATOM 4077 C C . LEU A 1 504 ? -2.996 24.537 34.758 1.00 94.31 504 LEU A C 1
ATOM 4079 O O . LEU A 1 504 ? -3.321 25.392 35.589 1.00 94.31 504 LEU A O 1
ATOM 4083 N N . PRO A 1 505 ? -3.568 24.477 33.541 1.00 95.50 505 PRO A N 1
ATOM 4084 C CA . PRO A 1 505 ? -4.699 25.327 33.182 1.00 95.50 505 PRO A CA 1
ATOM 4085 C C . PRO A 1 505 ? -5.879 25.126 34.143 1.00 95.50 505 PRO A C 1
ATOM 4087 O O . PRO A 1 505 ? -5.964 24.114 34.832 1.00 95.50 505 PRO A O 1
ATOM 4090 N N . SER A 1 506 ? -6.811 26.075 34.204 1.00 92.94 506 SER A N 1
ATOM 4091 C CA . SER A 1 506 ? -8.015 25.947 35.030 1.00 92.94 506 SER A CA 1
ATOM 4092 C C . SER A 1 506 ? -9.242 25.657 34.171 1.00 92.94 506 SER A C 1
ATOM 4094 O O . SER A 1 506 ? -9.406 26.225 33.096 1.00 92.94 506 SER A O 1
ATOM 4096 N N . PHE A 1 507 ? -10.129 24.787 34.656 1.00 94.62 507 PHE A N 1
ATOM 4097 C CA . PHE A 1 507 ? -11.438 24.587 34.036 1.00 94.62 507 PHE A CA 1
ATOM 4098 C C . PHE A 1 507 ? -12.384 25.716 34.450 1.00 94.62 507 PHE A C 1
ATOM 4100 O O . PHE A 1 507 ? -12.667 25.905 35.640 1.00 94.62 507 PHE A O 1
ATOM 4107 N N . SER A 1 508 ? -12.896 26.455 33.468 1.00 93.94 508 SER A N 1
ATOM 4108 C CA . SER A 1 508 ? -13.956 27.438 33.670 1.00 93.94 508 SER A CA 1
ATOM 4109 C C . SER A 1 508 ? -15.268 26.766 34.101 1.00 93.94 508 SER A C 1
ATOM 4111 O O . SER A 1 508 ? -15.443 25.549 34.016 1.00 93.94 508 SER A O 1
ATOM 4113 N N . ALA A 1 509 ? -16.245 27.559 34.549 1.00 92.19 509 ALA A N 1
ATOM 4114 C CA . ALA A 1 509 ? -17.575 27.034 34.872 1.00 92.19 509 ALA A CA 1
ATOM 4115 C C . ALA A 1 509 ? -18.269 26.385 33.655 1.00 92.19 509 ALA A C 1
ATOM 4117 O O . ALA A 1 509 ? -19.085 25.477 33.815 1.00 92.19 509 ALA A O 1
ATOM 4118 N N . GLU A 1 510 ? -17.950 26.839 32.439 1.00 89.81 510 GLU A N 1
ATOM 4119 C CA . GLU A 1 510 ? -18.433 26.217 31.209 1.00 89.81 510 GLU A CA 1
ATOM 4120 C C . GLU A 1 510 ? -17.745 24.881 30.939 1.00 89.81 510 GLU A C 1
ATOM 4122 O O . GLU A 1 510 ? -18.436 23.904 30.658 1.00 89.81 510 GLU A O 1
ATOM 4127 N N . ASP A 1 511 ? -16.428 24.816 31.114 1.00 92.00 511 ASP A N 1
ATOM 4128 C CA . ASP A 1 511 ? -15.652 23.588 30.929 1.00 92.00 511 ASP A CA 1
ATOM 4129 C C . ASP A 1 511 ? -16.137 22.490 31.869 1.00 92.00 511 ASP A C 1
ATOM 4131 O O . ASP A 1 511 ? -16.455 21.387 31.431 1.00 92.00 511 ASP A O 1
ATOM 4135 N N . LYS A 1 512 ? -16.319 22.818 33.155 1.00 91.38 512 LYS A N 1
ATOM 4136 C CA . LYS A 1 512 ? -16.857 21.880 34.153 1.00 91.38 512 LYS A CA 1
ATOM 4137 C C . LYS A 1 512 ? -18.235 21.343 33.763 1.00 91.38 512 LYS A C 1
ATOM 4139 O O . LYS A 1 512 ? -18.536 20.176 33.995 1.00 91.38 512 LYS A O 1
ATOM 4144 N N . ARG A 1 513 ? -19.075 22.174 33.142 1.00 87.19 513 ARG A N 1
ATOM 4145 C CA . ARG A 1 513 ? -20.394 21.765 32.639 1.00 87.19 513 ARG A CA 1
ATOM 4146 C C . ARG A 1 513 ? -20.286 20.860 31.409 1.00 87.19 513 ARG A C 1
ATOM 4148 O O . ARG A 1 513 ? -21.051 19.904 31.333 1.00 87.19 513 ARG A O 1
ATOM 4155 N N . LYS A 1 514 ? -19.359 21.126 30.480 1.00 85.88 514 LYS A N 1
ATOM 4156 C CA . LYS A 1 514 ? -19.100 20.247 29.324 1.00 85.88 514 LYS A CA 1
ATOM 4157 C C . LYS A 1 514 ? -18.577 18.884 29.780 1.00 85.88 514 LYS A C 1
ATOM 4159 O O . LYS A 1 514 ? -19.070 17.861 29.318 1.00 85.88 514 LYS A O 1
ATOM 4164 N N . LEU A 1 515 ? -17.650 18.873 30.735 1.00 86.69 515 LEU A N 1
ATOM 4165 C CA . LEU A 1 515 ? -17.059 17.659 31.308 1.00 86.69 515 LEU A CA 1
ATOM 4166 C C . LEU A 1 515 ? -18.076 16.837 32.117 1.00 86.69 515 LEU A C 1
ATOM 4168 O O . LEU A 1 515 ? -18.051 15.613 32.080 1.00 86.69 515 LEU A O 1
ATOM 4172 N N . ALA A 1 516 ? -19.062 17.483 32.753 1.00 70.06 516 ALA A N 1
ATOM 4173 C CA . ALA A 1 516 ? -20.143 16.791 33.461 1.00 70.06 516 ALA A CA 1
ATOM 4174 C C . ALA A 1 516 ? -21.025 15.886 32.561 1.00 70.06 516 ALA A C 1
ATOM 4176 O O . ALA A 1 516 ? -21.787 15.062 33.083 1.00 70.06 516 ALA A O 1
ATOM 4177 N N . ASN A 1 517 ? -20.928 15.994 31.227 1.00 61.00 517 ASN A N 1
ATOM 4178 C CA . ASN A 1 517 ? -21.577 15.096 30.267 1.00 61.00 517 ASN A CA 1
ATOM 4179 C C . ASN A 1 517 ? -20.829 13.754 30.182 1.00 61.00 517 ASN A C 1
ATOM 4181 O O . ASN A 1 517 ? -20.046 13.504 29.272 1.00 61.00 517 ASN A O 1
ATOM 4185 N N . LYS A 1 518 ? -21.106 12.893 31.165 1.00 70.12 518 LYS A N 1
ATOM 4186 C CA . LYS A 1 518 ? -20.406 11.636 31.473 1.00 70.12 518 LYS A CA 1
ATOM 4187 C C . LYS A 1 518 ? -20.058 10.749 30.265 1.00 70.12 518 LYS A C 1
ATOM 4189 O O . LYS A 1 518 ? -20.887 10.515 29.378 1.00 70.12 518 LYS A O 1
ATOM 4194 N N . LEU A 1 519 ? -18.865 10.157 30.345 1.00 84.81 519 LEU A N 1
ATOM 4195 C CA . LEU A 1 519 ? -18.417 8.982 29.590 1.00 84.81 519 LEU A CA 1
ATOM 4196 C C . LEU A 1 519 ? -19.389 7.803 29.764 1.00 84.81 519 LEU A C 1
ATOM 4198 O O . LEU A 1 519 ? -19.844 7.528 30.875 1.00 84.81 519 LEU A O 1
ATOM 4202 N N . ASP A 1 520 ? -19.663 7.063 28.687 1.00 90.94 520 ASP A N 1
ATOM 4203 C CA . ASP A 1 520 ? -20.393 5.788 28.773 1.00 90.94 520 ASP A CA 1
ATOM 4204 C C . ASP A 1 520 ? -19.490 4.617 29.167 1.00 90.94 520 ASP A C 1
ATOM 4206 O O . ASP A 1 520 ? -19.978 3.598 29.664 1.00 90.94 520 ASP A O 1
ATOM 4210 N N . PHE A 1 521 ? -18.194 4.726 28.869 1.00 91.94 521 PHE A N 1
ATOM 4211 C CA . PHE A 1 521 ? -17.194 3.722 29.194 1.00 91.94 521 PHE A CA 1
ATOM 4212 C C . PHE A 1 521 ? -15.776 4.292 29.230 1.00 91.94 521 PHE A C 1
ATOM 4214 O O . PHE A 1 521 ? -15.505 5.356 28.674 1.00 91.94 521 PHE A O 1
ATOM 4221 N N . ILE A 1 522 ? -14.877 3.529 29.848 1.00 90.38 522 ILE A N 1
ATOM 4222 C CA . ILE A 1 522 ? -13.438 3.780 29.908 1.00 90.38 522 ILE A CA 1
ATOM 4223 C C . ILE A 1 522 ? -12.744 2.658 29.139 1.00 90.38 522 ILE A C 1
ATOM 4225 O O . ILE A 1 522 ? -12.930 1.484 29.457 1.00 90.38 522 ILE A O 1
ATOM 4229 N N . GLY A 1 523 ? -11.967 2.997 28.119 1.00 90.75 523 GLY A N 1
ATOM 4230 C CA . GLY A 1 523 ? -11.076 2.042 27.478 1.00 90.75 523 GLY A CA 1
ATOM 4231 C C . GLY A 1 523 ? -9.686 2.087 28.101 1.00 90.75 523 GLY A C 1
ATOM 4232 O O . GLY A 1 523 ? -9.182 3.159 28.440 1.00 90.75 523 GLY A O 1
ATOM 4233 N N . ILE A 1 524 ? -9.060 0.926 28.251 1.00 89.44 524 ILE A N 1
ATOM 4234 C CA . ILE A 1 524 ? -7.728 0.798 28.841 1.00 89.44 524 ILE A CA 1
ATOM 4235 C C . ILE A 1 524 ? -6.850 -0.006 27.886 1.00 89.44 524 ILE A C 1
ATOM 4237 O O . ILE A 1 524 ? -7.151 -1.162 27.577 1.00 89.44 524 ILE A O 1
ATOM 4241 N N . ASN A 1 525 ? -5.739 0.599 27.471 1.00 87.12 525 ASN A N 1
ATOM 4242 C CA . ASN A 1 525 ? -4.634 -0.091 26.820 1.00 87.12 525 ASN A CA 1
ATOM 4243 C C . ASN A 1 525 ? -3.564 -0.375 27.878 1.00 87.12 525 ASN A C 1
ATOM 4245 O O . ASN A 1 525 ? -2.797 0.512 28.258 1.00 87.12 525 ASN A O 1
ATOM 4249 N N . HIS A 1 526 ? -3.559 -1.602 28.404 1.00 84.75 526 HIS A N 1
ATOM 4250 C CA . HIS A 1 526 ? -2.653 -2.019 29.473 1.00 84.75 526 HIS A CA 1
ATOM 4251 C C . HIS A 1 526 ? -1.452 -2.762 28.900 1.00 84.75 526 HIS A C 1
ATOM 4253 O O . HIS A 1 526 ? -1.598 -3.835 28.311 1.00 84.75 526 HIS A O 1
ATOM 4259 N N . TYR A 1 527 ? -0.257 -2.239 29.145 1.00 73.88 527 TYR A N 1
ATOM 4260 C CA . TYR A 1 527 ? 0.944 -2.785 28.519 1.00 73.88 527 TYR A CA 1
ATOM 4261 C C . TYR A 1 527 ? 1.996 -3.306 29.499 1.00 73.88 527 TYR A C 1
ATOM 4263 O O . TYR A 1 527 ? 2.721 -4.234 29.149 1.00 73.88 527 TYR A O 1
ATOM 4271 N N . ARG A 1 528 ? 2.146 -2.693 30.683 1.00 78.19 528 ARG A N 1
ATOM 4272 C CA . ARG A 1 528 ? 3.268 -2.976 31.598 1.00 78.19 528 ARG A CA 1
ATOM 4273 C C . ARG A 1 528 ? 2.911 -2.745 33.064 1.00 78.19 528 ARG A C 1
ATOM 4275 O O . ARG A 1 528 ? 2.011 -1.971 33.398 1.00 78.19 528 ARG A O 1
ATOM 4282 N N . THR A 1 529 ? 3.711 -3.354 33.935 1.00 84.38 529 THR A N 1
ATOM 4283 C CA . THR A 1 529 ? 3.837 -2.979 35.345 1.00 84.38 529 THR A CA 1
ATOM 4284 C C . THR A 1 529 ? 5.211 -2.383 35.603 1.00 84.38 529 THR A C 1
ATOM 4286 O O . THR A 1 529 ? 6.221 -2.950 35.197 1.00 84.38 529 THR A O 1
ATOM 4289 N N . LEU A 1 530 ? 5.240 -1.281 36.339 1.00 86.44 530 LEU A N 1
ATOM 4290 C CA . LEU A 1 530 ? 6.437 -0.607 36.805 1.00 86.44 530 LEU A CA 1
ATOM 4291 C C . LEU A 1 530 ? 6.391 -0.455 38.327 1.00 86.44 530 LEU A C 1
ATOM 4293 O O . LEU A 1 530 ? 5.331 -0.478 38.9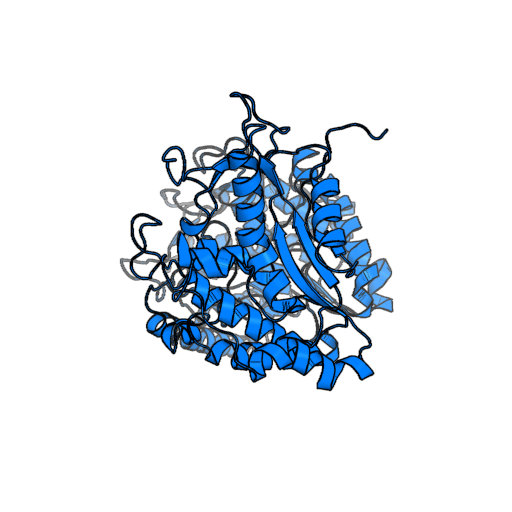56 1.00 86.44 530 LEU A O 1
ATOM 4297 N N . TYR A 1 531 ? 7.561 -0.304 38.932 1.00 87.25 531 TYR A N 1
ATOM 4298 C CA . TYR A 1 531 ? 7.706 -0.054 40.357 1.00 87.25 531 TYR A CA 1
ATOM 4299 C C . TYR A 1 531 ? 8.269 1.339 40.591 1.00 87.25 531 TYR A C 1
ATOM 4301 O O . TYR A 1 531 ? 9.338 1.684 40.103 1.00 87.25 531 TYR A O 1
ATOM 4309 N N . ALA A 1 532 ? 7.513 2.131 41.335 1.00 89.94 532 ALA A N 1
ATOM 4310 C CA . ALA A 1 532 ? 7.772 3.518 41.639 1.00 89.94 532 ALA A CA 1
ATOM 4311 C C . ALA A 1 532 ? 8.684 3.664 42.859 1.00 89.94 532 ALA A C 1
ATOM 4313 O O . ALA A 1 532 ? 8.415 3.119 43.934 1.00 89.94 532 ALA A O 1
ATOM 4314 N N . LYS A 1 533 ? 9.730 4.467 42.701 1.00 90.00 533 LYS A N 1
ATOM 4315 C CA . LYS A 1 533 ? 10.595 4.962 43.767 1.00 90.00 533 LYS A CA 1
ATOM 4316 C C . LYS A 1 533 ? 10.376 6.459 43.938 1.00 90.00 533 LYS A C 1
ATOM 4318 O O . LYS A 1 533 ? 10.368 7.193 42.951 1.00 90.00 533 LYS A O 1
ATOM 4323 N N . ASP A 1 534 ? 10.254 6.910 45.184 1.00 90.50 534 ASP A N 1
ATOM 4324 C CA . ASP A 1 534 ? 10.158 8.339 45.484 1.00 90.50 534 ASP A CA 1
ATOM 4325 C C . ASP A 1 534 ? 11.517 9.034 45.313 1.00 90.50 534 ASP A C 1
ATOM 4327 O O . ASP A 1 534 ? 12.509 8.659 45.953 1.00 90.50 534 ASP A O 1
ATOM 4331 N N . CYS A 1 535 ? 11.552 10.056 44.457 1.00 87.94 535 CYS A N 1
ATOM 4332 C CA . CYS A 1 535 ? 12.761 10.807 44.128 1.00 87.94 535 CYS A CA 1
ATOM 4333 C C . CYS A 1 535 ? 12.910 12.122 44.908 1.00 87.94 535 CYS A C 1
ATOM 4335 O O . CYS A 1 535 ? 13.924 12.803 44.756 1.00 87.94 535 CYS A O 1
ATOM 4337 N N . LEU A 1 536 ? 11.949 12.478 45.769 1.00 84.25 536 LEU A N 1
ATOM 4338 C CA . LEU A 1 536 ? 12.073 13.614 46.689 1.00 84.25 536 LEU A CA 1
ATOM 4339 C C . LEU A 1 536 ? 13.028 13.302 47.848 1.00 84.25 536 LEU A C 1
ATOM 4341 O O . LEU A 1 536 ? 13.682 14.204 48.365 1.00 84.25 536 LEU A O 1
ATOM 4345 N N . LEU A 1 537 ? 13.122 12.033 48.258 1.00 75.31 537 LEU A N 1
ATOM 4346 C CA . LEU A 1 537 ? 14.012 11.605 49.346 1.00 75.31 537 LEU A CA 1
ATOM 4347 C C . LEU A 1 537 ? 15.456 11.364 48.892 1.00 75.31 537 LEU A C 1
ATOM 4349 O O . LEU A 1 537 ? 16.391 11.560 49.665 1.00 75.31 537 LEU A O 1
ATOM 4353 N N . ALA A 1 538 ? 15.639 10.901 47.657 1.00 72.50 538 ALA A N 1
ATOM 4354 C CA . ALA A 1 538 ? 16.941 10.665 47.052 1.00 72.50 538 ALA A CA 1
ATOM 4355 C C . ALA A 1 538 ? 16.830 10.915 45.541 1.00 72.50 538 ALA A C 1
ATOM 4357 O O . ALA A 1 538 ? 16.015 10.239 44.909 1.00 72.50 538 ALA A O 1
ATOM 4358 N N . PRO A 1 539 ? 17.630 11.830 44.957 1.00 75.19 539 PRO A N 1
ATOM 4359 C CA . PRO A 1 539 ? 17.540 12.154 43.539 1.00 75.19 539 PRO A CA 1
ATOM 4360 C C . PRO A 1 539 ? 17.626 10.898 42.670 1.00 75.19 539 PRO A C 1
ATOM 4362 O O . PRO A 1 539 ? 18.516 10.062 42.849 1.00 75.19 539 PRO A O 1
ATOM 4365 N N . CYS A 1 540 ? 16.696 10.774 41.732 1.00 74.81 540 CYS A N 1
ATOM 4366 C CA . CYS A 1 540 ? 16.739 9.763 40.686 1.00 74.81 540 CYS A CA 1
ATOM 4367 C C . CYS A 1 540 ? 17.192 10.415 39.383 1.00 74.81 540 CYS A C 1
ATOM 4369 O O . CYS A 1 540 ? 16.924 11.595 39.149 1.00 74.81 540 CYS A O 1
ATOM 4371 N N . ASN A 1 541 ? 17.821 9.636 38.507 1.00 64.56 541 ASN A N 1
ATOM 4372 C CA . ASN A 1 541 ? 17.956 10.057 37.121 1.00 64.56 541 ASN A CA 1
ATOM 4373 C C . ASN A 1 541 ? 16.582 9.912 36.453 1.00 64.56 541 ASN A C 1
ATOM 4375 O O . ASN A 1 541 ? 15.992 8.834 36.488 1.00 64.56 541 ASN A O 1
ATOM 4379 N N . TYR A 1 542 ? 16.066 11.000 35.884 1.00 62.00 542 TYR A N 1
ATOM 4380 C CA . TYR A 1 542 ? 14.810 10.998 35.136 1.00 62.00 542 TYR A CA 1
ATOM 4381 C C . TYR A 1 542 ? 15.047 10.321 33.781 1.00 62.00 542 TYR A C 1
ATOM 4383 O O . TYR A 1 542 ? 15.425 10.980 32.816 1.00 62.00 542 TYR A O 1
ATOM 4391 N N . HIS A 1 543 ? 14.901 8.998 33.730 1.00 54.84 543 HIS A N 1
ATOM 4392 C CA . HIS A 1 543 ? 15.057 8.206 32.503 1.00 54.84 543 HIS A CA 1
ATOM 4393 C C . HIS A 1 543 ? 13.801 7.415 32.119 1.00 54.84 543 HIS A C 1
ATOM 4395 O O . HIS A 1 543 ? 13.863 6.612 31.194 1.00 54.84 543 HIS A O 1
ATOM 4401 N N . ASP A 1 544 ? 12.671 7.668 32.781 1.00 58.97 544 ASP A N 1
ATOM 4402 C CA . ASP A 1 544 ? 11.419 6.967 32.506 1.00 58.97 544 ASP A CA 1
ATOM 4403 C C . ASP A 1 544 ? 10.413 7.773 31.699 1.00 58.97 544 ASP A C 1
ATOM 4405 O O . ASP A 1 544 ? 10.431 9.003 31.640 1.00 58.97 544 ASP A O 1
ATOM 4409 N N . ASP A 1 545 ? 9.454 7.006 31.195 1.00 64.44 545 ASP A N 1
ATOM 4410 C CA . ASP A 1 545 ? 8.152 7.361 30.655 1.00 64.44 545 ASP A CA 1
ATOM 4411 C C . ASP A 1 545 ? 7.252 8.119 31.663 1.00 64.44 545 ASP A C 1
ATOM 4413 O O . ASP A 1 545 ? 6.056 7.859 31.726 1.00 64.44 545 ASP A O 1
ATOM 4417 N N . LEU A 1 546 ? 7.759 9.045 32.492 1.00 78.31 546 LEU A N 1
ATOM 4418 C CA . LEU A 1 546 ? 6.964 9.912 33.386 1.00 78.31 546 LEU A CA 1
ATOM 4419 C C . LEU A 1 546 ? 7.356 11.392 33.246 1.00 78.31 546 LEU A C 1
ATOM 4421 O O . LEU A 1 546 ? 8.512 11.733 32.995 1.00 78.31 546 LEU A O 1
ATOM 4425 N N . LEU A 1 547 ? 6.385 12.293 33.438 1.00 83.88 547 LEU A N 1
ATOM 4426 C CA . LEU A 1 547 ? 6.652 13.731 33.570 1.00 83.88 547 LEU A CA 1
ATOM 4427 C C . LEU A 1 547 ? 7.560 13.966 34.789 1.00 83.88 547 LEU A C 1
ATOM 4429 O O . LEU A 1 547 ? 7.338 13.364 35.842 1.00 83.88 547 LEU A O 1
ATOM 4433 N N . LYS A 1 548 ? 8.545 14.873 34.700 1.00 86.19 548 LYS A N 1
ATOM 4434 C CA . LYS A 1 548 ? 9.457 15.177 35.829 1.00 86.19 548 LYS A CA 1
ATOM 4435 C C . LYS A 1 548 ? 8.721 15.555 37.116 1.00 86.19 548 LYS A C 1
ATOM 4437 O O . LYS A 1 548 ? 9.178 15.233 38.208 1.00 86.19 548 LYS A O 1
ATOM 4442 N N . ASP A 1 549 ? 7.560 16.192 36.974 1.00 88.81 549 ASP A N 1
ATOM 4443 C CA . ASP A 1 549 ? 6.716 16.653 38.078 1.00 88.81 549 ASP A CA 1
ATOM 4444 C C . ASP A 1 549 ? 6.110 15.497 38.890 1.00 88.81 549 ASP A C 1
ATOM 4446 O O . ASP A 1 549 ? 5.637 15.692 40.004 1.00 88.81 549 ASP A O 1
ATOM 4450 N N . THR A 1 550 ? 6.183 14.261 38.398 1.00 88.12 550 THR A N 1
ATOM 4451 C CA . THR A 1 550 ? 5.822 13.084 39.198 1.00 88.12 550 THR A CA 1
ATOM 4452 C C . THR A 1 550 ? 6.799 12.824 40.342 1.00 88.12 550 THR A C 1
ATOM 4454 O O . THR A 1 550 ? 6.440 12.115 41.281 1.00 88.12 550 THR A O 1
ATOM 4457 N N . PHE A 1 551 ? 8.037 13.337 40.272 1.00 87.44 551 PHE A N 1
ATOM 4458 C CA . PHE A 1 551 ? 9.141 13.001 41.187 1.00 87.44 551 PHE A CA 1
ATOM 4459 C C . PHE A 1 551 ? 9.236 11.498 41.484 1.00 87.44 551 PHE A C 1
ATOM 4461 O O . PHE A 1 551 ? 9.493 11.082 42.618 1.00 87.44 551 PHE A O 1
ATOM 4468 N N . THR A 1 552 ? 8.970 10.687 40.463 1.00 87.44 552 THR A N 1
ATOM 4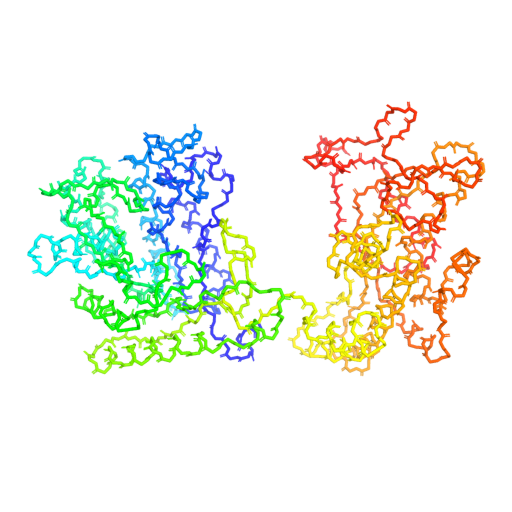469 C CA . THR A 1 552 ? 8.869 9.239 40.569 1.00 87.44 552 THR A CA 1
ATOM 4470 C C . THR A 1 552 ? 9.744 8.603 39.505 1.00 87.44 552 THR A C 1
ATOM 4472 O O . THR A 1 552 ? 9.675 8.968 38.336 1.00 87.44 552 THR A O 1
ATOM 4475 N N . TYR A 1 553 ? 10.560 7.644 39.926 1.00 87.00 553 TYR A N 1
ATOM 4476 C CA . TYR A 1 553 ? 11.306 6.767 39.031 1.00 87.00 553 TYR A CA 1
ATOM 4477 C C . TYR A 1 553 ? 10.576 5.431 38.942 1.00 87.00 553 TYR A C 1
ATOM 4479 O O . TYR A 1 553 ? 10.272 4.836 39.977 1.00 87.00 553 TYR A O 1
ATOM 4487 N N . GLY A 1 554 ? 10.263 4.996 37.730 1.00 86.38 554 GLY A N 1
ATOM 4488 C CA . GLY A 1 554 ? 9.672 3.705 37.421 1.00 86.38 554 GLY A CA 1
ATOM 4489 C C . GLY A 1 554 ? 10.747 2.682 37.064 1.00 86.38 554 GLY A C 1
ATOM 4490 O O . GLY A 1 554 ? 11.799 2.989 36.533 1.00 86.38 554 GLY A O 1
ATOM 4491 N N . THR A 1 555 ? 10.515 1.413 37.360 1.00 83.12 555 THR A N 1
ATOM 4492 C CA . THR A 1 555 ? 11.401 0.359 36.861 1.00 83.12 555 THR A CA 1
ATOM 4493 C C . THR A 1 555 ? 10.644 -0.941 36.674 1.00 83.12 555 THR A C 1
ATOM 4495 O O . THR A 1 555 ? 9.750 -1.269 37.456 1.00 83.12 555 THR A O 1
ATOM 4498 N N . GLY A 1 556 ? 11.004 -1.678 35.624 1.00 80.38 556 GLY A N 1
ATOM 4499 C CA . GLY A 1 556 ? 10.566 -3.057 35.414 1.00 80.38 556 GLY A CA 1
ATOM 4500 C C . GLY A 1 556 ? 11.341 -4.072 36.261 1.00 80.38 556 GLY A C 1
ATOM 4501 O O . GLY A 1 556 ? 11.057 -5.263 36.172 1.00 80.38 556 GLY A O 1
ATOM 4502 N N . GLU A 1 557 ? 12.305 -3.621 37.070 1.00 79.62 557 GLU A N 1
ATOM 4503 C CA . GLU A 1 557 ? 13.150 -4.446 37.936 1.00 79.62 557 GLU A CA 1
ATOM 4504 C C . GLU A 1 557 ? 12.917 -4.151 39.421 1.00 79.62 557 GLU A C 1
ATOM 4506 O O . GLU A 1 557 ? 12.870 -2.996 39.850 1.00 79.62 557 GLU A O 1
ATOM 4511 N N . LYS A 1 558 ? 12.832 -5.205 40.231 1.00 76.38 558 LYS A N 1
ATOM 4512 C CA . LYS A 1 558 ? 12.760 -5.129 41.689 1.00 76.38 558 LYS A CA 1
ATOM 4513 C C . LYS A 1 558 ? 13.889 -5.959 42.278 1.00 76.38 558 LYS A C 1
ATOM 4515 O O . LYS A 1 558 ? 14.069 -7.112 41.907 1.00 76.38 558 LYS A O 1
ATOM 4520 N N . ASP A 1 559 ? 14.670 -5.350 43.169 1.00 76.69 559 ASP A N 1
ATOM 4521 C CA . ASP A 1 559 ? 15.840 -5.978 43.801 1.00 76.69 559 ASP A CA 1
ATOM 4522 C C . ASP A 1 559 ? 16.864 -6.543 42.786 1.00 76.69 559 ASP A C 1
ATOM 4524 O O . ASP A 1 559 ? 17.527 -7.546 43.039 1.00 76.69 559 ASP A O 1
ATOM 4528 N N . GLY A 1 560 ? 16.997 -5.884 41.626 1.00 72.25 560 GLY A N 1
ATOM 4529 C CA . GLY A 1 560 ? 17.899 -6.287 40.536 1.00 72.25 560 GLY A CA 1
ATOM 4530 C C . GLY A 1 560 ? 17.381 -7.443 39.675 1.00 72.25 560 GLY A C 1
ATOM 4531 O O . GLY A 1 560 ? 18.145 -8.016 38.903 1.00 72.25 560 GLY A O 1
ATOM 4532 N N . VAL A 1 561 ? 16.102 -7.806 39.820 1.00 74.81 561 VAL A N 1
ATOM 4533 C CA . VAL A 1 561 ? 15.447 -8.867 39.054 1.00 74.81 561 VAL A CA 1
ATOM 4534 C C . VAL A 1 561 ? 14.269 -8.286 38.285 1.00 74.81 561 VAL A C 1
ATOM 4536 O O . VAL A 1 561 ? 13.416 -7.597 38.846 1.00 74.81 561 VAL A O 1
ATOM 4539 N N . LEU A 1 562 ? 14.218 -8.576 36.989 1.00 76.50 562 LEU A N 1
ATOM 4540 C CA . LEU A 1 562 ? 13.108 -8.224 36.115 1.00 76.50 562 LEU A CA 1
ATOM 4541 C C . LEU A 1 562 ? 11.802 -8.879 36.596 1.00 76.50 562 LEU A C 1
ATOM 4543 O O . LEU A 1 562 ? 11.778 -10.055 36.951 1.00 76.50 562 LEU A O 1
ATOM 4547 N N . ILE A 1 563 ? 10.716 -8.110 36.622 1.00 71.62 563 ILE A N 1
ATOM 4548 C CA . ILE A 1 563 ? 9.497 -8.467 37.368 1.00 71.62 563 ILE A CA 1
ATOM 4549 C C . ILE A 1 563 ? 8.484 -9.251 36.524 1.00 71.62 563 ILE A C 1
ATOM 4551 O O . ILE A 1 563 ? 7.522 -9.804 37.058 1.00 71.62 563 ILE A O 1
ATOM 4555 N N . GLY A 1 564 ? 8.693 -9.311 35.212 1.00 72.38 564 GLY A N 1
ATOM 4556 C CA . GLY A 1 564 ? 7.809 -10.006 34.291 1.00 72.38 564 GLY A CA 1
ATOM 4557 C C . GLY A 1 564 ? 8.562 -10.850 33.281 1.00 72.38 564 GLY A C 1
ATOM 4558 O O . GLY A 1 564 ? 9.769 -10.693 33.088 1.00 72.38 564 GLY A O 1
ATOM 4559 N N . GLU A 1 565 ? 7.826 -11.734 32.617 1.00 70.94 565 GLU A N 1
ATOM 4560 C CA . GLU A 1 565 ? 8.379 -12.527 31.528 1.00 70.94 565 GLU A CA 1
ATOM 4561 C C . GLU A 1 565 ? 8.669 -11.612 30.330 1.00 70.94 565 GLU A C 1
ATOM 4563 O O . GLU A 1 565 ? 7.780 -10.862 29.908 1.00 70.94 565 GLU A O 1
ATOM 4568 N N . PRO A 1 566 ? 9.901 -11.615 29.794 1.00 67.69 566 PRO A N 1
ATOM 4569 C CA . PRO A 1 566 ? 10.244 -10.819 28.627 1.00 67.69 566 PRO A CA 1
ATOM 4570 C C . PRO A 1 566 ? 9.413 -11.234 27.423 1.00 67.69 566 PRO A C 1
ATOM 4572 O O . PRO A 1 566 ? 9.245 -12.415 27.127 1.00 67.69 566 PRO A O 1
ATOM 4575 N N . THR A 1 567 ? 8.909 -10.234 26.710 1.00 63.97 567 THR A N 1
ATOM 4576 C CA . THR A 1 567 ? 8.229 -10.441 25.432 1.00 63.97 567 THR A CA 1
ATOM 4577 C C . THR A 1 567 ? 9.217 -10.311 24.272 1.00 63.97 567 THR A C 1
ATOM 4579 O O . THR A 1 567 ? 10.376 -9.935 24.455 1.00 63.97 567 THR A O 1
ATOM 4582 N N . ALA A 1 568 ? 8.752 -10.565 23.046 1.00 56.66 568 ALA A N 1
ATOM 4583 C CA . ALA A 1 568 ? 9.535 -10.315 21.834 1.00 56.66 568 ALA A CA 1
ATOM 4584 C C . ALA A 1 568 ? 9.958 -8.838 21.672 1.00 56.66 568 ALA A C 1
ATOM 4586 O O . ALA A 1 568 ? 10.887 -8.547 20.920 1.00 56.66 568 ALA A O 1
ATOM 4587 N N . MET A 1 569 ? 9.307 -7.904 22.378 1.00 50.97 569 MET A N 1
ATOM 4588 C CA . MET A 1 569 ? 9.746 -6.516 22.452 1.00 50.97 569 MET A CA 1
ATOM 4589 C C . MET A 1 569 ? 10.582 -6.288 23.725 1.00 50.97 569 MET A C 1
ATOM 4591 O O . MET A 1 569 ? 10.043 -6.424 24.824 1.00 50.97 569 MET A O 1
ATOM 4595 N N . PRO A 1 570 ? 11.854 -5.849 23.616 1.00 55.94 570 PRO A N 1
ATOM 4596 C CA . PRO A 1 570 ? 12.800 -5.780 24.741 1.00 55.94 570 PRO A CA 1
ATOM 4597 C C . PRO A 1 570 ? 12.397 -4.864 25.900 1.00 55.94 570 PRO A C 1
ATOM 4599 O O . PRO A 1 570 ? 13.048 -4.864 26.935 1.00 55.94 570 PRO A O 1
ATOM 4602 N N . THR A 1 571 ? 11.381 -4.026 25.717 1.00 60.75 571 THR A N 1
ATOM 4603 C CA . THR A 1 571 ? 10.906 -3.082 26.731 1.00 60.75 571 THR A CA 1
ATOM 4604 C C . THR A 1 571 ? 9.581 -3.509 27.370 1.00 60.75 571 THR A C 1
ATOM 4606 O O . THR A 1 571 ? 9.171 -2.891 28.348 1.00 60.75 571 THR A O 1
ATOM 4609 N N . PHE A 1 572 ? 8.914 -4.559 26.872 1.00 62.38 572 PHE A N 1
ATOM 4610 C CA . PHE A 1 572 ? 7.635 -5.046 27.400 1.00 62.38 572 PHE A CA 1
ATOM 4611 C C . PHE A 1 572 ? 7.791 -6.396 28.106 1.00 62.38 572 PHE A C 1
ATOM 4613 O O . PHE A 1 572 ? 8.461 -7.303 27.604 1.00 62.38 572 PHE A O 1
ATOM 4620 N N . TYR A 1 573 ? 7.109 -6.527 29.245 1.00 69.25 573 TYR A N 1
ATOM 4621 C CA . TYR A 1 573 ? 7.187 -7.677 30.142 1.00 69.25 573 TYR A CA 1
ATOM 4622 C C . TYR A 1 573 ? 5.801 -8.019 30.682 1.00 69.25 573 TYR A C 1
ATOM 4624 O O . TYR A 1 573 ? 5.030 -7.113 31.011 1.00 69.25 573 TYR A O 1
ATOM 4632 N N . VAL A 1 574 ? 5.494 -9.308 30.803 1.00 66.69 574 VAL A N 1
ATOM 4633 C CA . VAL A 1 574 ? 4.204 -9.777 31.320 1.00 66.69 574 VAL A CA 1
ATOM 4634 C C . VAL A 1 574 ? 4.290 -9.972 32.828 1.00 66.69 574 VAL A C 1
ATOM 4636 O O . VAL A 1 574 ? 5.098 -10.764 33.307 1.00 66.69 574 VAL A O 1
ATOM 4639 N N . VAL A 1 575 ? 3.457 -9.250 33.582 1.00 71.81 575 VAL A N 1
ATOM 4640 C CA . VAL A 1 575 ? 3.413 -9.332 35.049 1.00 71.81 575 VAL A CA 1
ATOM 4641 C C . VAL A 1 575 ? 2.065 -9.898 35.505 1.00 71.81 575 VAL A C 1
ATOM 4643 O O . VAL A 1 575 ? 1.037 -9.228 35.324 1.00 71.81 575 VAL A O 1
ATOM 4646 N N . PRO A 1 576 ? 2.058 -11.082 36.148 1.00 66.25 576 PRO A N 1
ATOM 4647 C CA . PRO A 1 576 ? 0.836 -11.698 36.646 1.00 66.25 576 PRO A CA 1
ATOM 4648 C C . PRO A 1 576 ? 0.059 -10.797 37.609 1.00 66.25 576 PRO A C 1
ATOM 4650 O O . PRO A 1 576 ? 0.634 -10.073 38.429 1.00 66.25 576 PRO A O 1
ATOM 4653 N N . ASN A 1 577 ? -1.272 -10.846 37.525 1.00 73.19 577 ASN A N 1
ATOM 4654 C CA . ASN A 1 577 ? -2.220 -10.073 38.347 1.00 73.19 577 ASN A CA 1
ATOM 4655 C C . ASN A 1 577 ? -2.147 -8.535 38.195 1.00 73.19 577 ASN A C 1
ATOM 4657 O O . ASN A 1 577 ? -2.843 -7.807 38.907 1.00 73.19 577 ASN A O 1
ATOM 4661 N N . SER A 1 578 ? -1.340 -7.999 37.270 1.00 79.50 578 SER A N 1
ATOM 4662 C CA . SER A 1 578 ? -1.299 -6.553 36.983 1.00 79.50 578 SER A CA 1
ATOM 4663 C C . SER A 1 578 ? -2.627 -6.030 36.427 1.00 79.50 578 SER A C 1
ATOM 4665 O O . SER A 1 578 ? -3.101 -4.951 36.802 1.00 79.50 578 SER A O 1
ATOM 4667 N N . MET A 1 579 ? -3.261 -6.824 35.562 1.00 82.56 579 MET A N 1
ATOM 4668 C CA . MET A 1 579 ? -4.558 -6.489 34.983 1.00 82.56 579 MET A CA 1
ATOM 4669 C C . MET A 1 579 ? -5.648 -6.428 36.059 1.00 82.56 579 MET A C 1
ATOM 4671 O O . MET A 1 579 ? -6.438 -5.492 36.071 1.00 82.56 579 MET A O 1
ATOM 4675 N N . GLU A 1 580 ? -5.654 -7.360 37.015 1.00 85.19 580 GLU A N 1
ATOM 4676 C CA . GLU A 1 580 ? -6.608 -7.341 38.130 1.00 85.19 580 GLU A CA 1
ATOM 4677 C C . GLU A 1 580 ? -6.479 -6.050 38.948 1.00 85.19 580 GLU A C 1
ATOM 4679 O O . GLU A 1 580 ? -7.472 -5.368 39.194 1.00 85.19 580 GLU A O 1
ATOM 4684 N N . LYS A 1 581 ? -5.251 -5.654 39.302 1.00 86.62 581 LYS A N 1
ATOM 4685 C CA . LYS A 1 581 ? -5.003 -4.396 40.025 1.00 86.62 581 LYS A CA 1
ATOM 4686 C C . LYS A 1 581 ? -5.451 -3.173 39.231 1.00 86.62 581 LYS A C 1
ATOM 4688 O O . LYS A 1 581 ? -6.044 -2.261 39.801 1.00 86.62 581 LYS A O 1
ATOM 4693 N N . THR A 1 582 ? -5.205 -3.181 37.922 1.00 87.31 582 THR A N 1
ATOM 4694 C CA . THR A 1 582 ? -5.664 -2.132 37.005 1.00 87.31 582 THR A CA 1
ATOM 4695 C C . THR A 1 582 ? -7.188 -2.033 37.024 1.00 87.31 582 THR A C 1
ATOM 4697 O O . THR A 1 582 ? -7.729 -0.964 37.287 1.00 87.31 582 THR A O 1
ATOM 4700 N N . ILE A 1 583 ? -7.885 -3.156 36.835 1.00 86.88 583 ILE A N 1
ATOM 4701 C CA . ILE A 1 583 ? -9.350 -3.223 36.871 1.00 86.88 583 ILE A CA 1
ATOM 4702 C C . ILE A 1 583 ? -9.878 -2.704 38.211 1.00 86.88 583 ILE A C 1
ATOM 4704 O O . ILE A 1 583 ? -10.800 -1.892 38.225 1.00 86.88 583 ILE A O 1
ATOM 4708 N N . MET A 1 584 ? -9.290 -3.127 39.332 1.00 89.00 584 MET A N 1
ATOM 4709 C CA . MET A 1 584 ? -9.727 -2.696 40.663 1.00 89.00 584 MET A CA 1
ATOM 4710 C C . MET A 1 584 ? -9.501 -1.197 40.890 1.00 89.00 584 MET A C 1
ATOM 4712 O O . MET A 1 584 ? -10.398 -0.529 41.391 1.00 89.00 584 MET A O 1
ATOM 4716 N N . TYR A 1 585 ? -8.372 -0.640 40.446 1.00 89.88 585 TYR A N 1
ATOM 4717 C CA . TYR A 1 585 ? -8.102 0.798 40.544 1.00 89.88 585 TYR A CA 1
ATOM 4718 C C . TYR A 1 585 ? -9.161 1.641 39.831 1.00 89.88 585 TYR A C 1
ATOM 4720 O O . TYR A 1 585 ? -9.725 2.558 40.428 1.00 89.88 585 TYR A O 1
ATOM 4728 N N . PHE A 1 586 ? -9.489 1.304 38.582 1.00 89.06 586 PHE A N 1
ATOM 4729 C CA . PHE A 1 586 ? -10.505 2.053 37.845 1.00 89.06 586 PHE A CA 1
ATOM 4730 C C . PHE A 1 586 ? -11.922 1.794 38.378 1.00 89.06 586 PHE A C 1
ATOM 4732 O O . PHE A 1 586 ? -12.742 2.711 38.427 1.00 89.06 586 PHE A O 1
ATOM 4739 N N . LYS A 1 587 ? -12.215 0.567 38.822 1.00 86.81 587 LYS A N 1
ATOM 4740 C CA . LYS A 1 587 ? -13.498 0.217 39.440 1.00 86.81 587 LYS A CA 1
ATOM 4741 C C . LYS A 1 587 ? -13.763 1.043 40.702 1.00 86.81 587 LYS A C 1
ATOM 4743 O O . LYS A 1 587 ? -14.847 1.618 40.830 1.00 86.81 587 LYS A O 1
ATOM 4748 N N . ASP A 1 588 ? -12.780 1.096 41.598 1.00 86.94 588 ASP A N 1
ATOM 4749 C CA . ASP A 1 588 ? -12.885 1.758 42.898 1.00 86.94 588 ASP A CA 1
ATOM 4750 C C . ASP A 1 588 ? -12.838 3.289 42.755 1.00 86.94 588 ASP A C 1
ATOM 4752 O O . ASP A 1 588 ? -13.550 3.993 43.471 1.00 86.94 588 ASP A O 1
ATOM 4756 N N . GLY A 1 589 ? -12.057 3.807 41.799 1.00 84.88 589 GLY A N 1
ATOM 4757 C CA . GLY A 1 589 ? -11.922 5.245 41.546 1.00 84.88 589 GLY A CA 1
ATOM 4758 C C . GLY A 1 589 ? -13.088 5.876 40.778 1.00 84.88 589 GLY A C 1
ATOM 4759 O O . GLY A 1 589 ? -13.418 7.037 41.010 1.00 84.88 589 GLY A O 1
ATOM 4760 N N . TYR A 1 590 ? -13.751 5.124 39.889 1.00 88.00 590 TYR A N 1
ATOM 4761 C CA . TYR A 1 590 ? -14.659 5.701 38.883 1.00 88.00 590 TYR A CA 1
ATOM 4762 C C . TYR A 1 590 ? -16.065 5.085 38.877 1.00 88.00 590 TYR A C 1
ATOM 4764 O O . TYR A 1 590 ? -16.694 4.925 37.828 1.00 88.00 590 TYR A O 1
ATOM 4772 N N . ASN A 1 591 ? -16.588 4.780 40.071 1.00 77.19 591 ASN A N 1
ATOM 4773 C CA . ASN A 1 591 ? -17.992 4.434 40.341 1.00 77.19 591 ASN A CA 1
ATOM 4774 C C . ASN A 1 591 ? -18.564 3.314 39.442 1.00 77.19 591 ASN A C 1
ATOM 4776 O O . ASN A 1 591 ? -19.696 3.409 38.965 1.00 77.19 591 ASN A O 1
ATOM 4780 N N . ASN A 1 592 ? -17.780 2.257 39.195 1.00 76.31 592 ASN A N 1
ATOM 4781 C CA . ASN A 1 592 ? -18.141 1.142 38.304 1.00 76.31 592 ASN A CA 1
ATOM 4782 C C . ASN A 1 592 ? -18.537 1.563 36.872 1.00 76.31 592 ASN A C 1
ATOM 4784 O O . ASN A 1 592 ? -19.350 0.887 36.233 1.00 76.31 592 ASN A O 1
ATOM 4788 N N . THR A 1 593 ? -17.985 2.664 36.351 1.00 85.12 593 THR A N 1
ATOM 4789 C CA . THR A 1 593 ? -18.141 3.014 34.930 1.00 85.12 593 THR A CA 1
ATOM 4790 C C . THR A 1 593 ? -17.697 1.821 34.069 1.00 85.12 593 THR A C 1
ATOM 4792 O O . THR A 1 593 ? -16.648 1.245 34.363 1.00 85.12 593 THR A O 1
ATOM 4795 N N . PRO A 1 594 ? -18.469 1.402 33.042 1.00 87.44 594 PRO A N 1
ATOM 4796 C CA . PRO A 1 594 ? -18.103 0.257 32.212 1.00 87.44 594 PRO A CA 1
ATOM 4797 C C . PRO A 1 594 ? -16.684 0.386 31.656 1.00 87.44 594 PRO A C 1
ATOM 4799 O O . PRO A 1 594 ? -16.321 1.439 31.139 1.00 87.44 594 PRO A O 1
ATOM 4802 N N . MET A 1 595 ? -15.900 -0.685 31.741 1.00 85.44 595 MET A N 1
ATOM 4803 C CA . MET A 1 595 ? -14.518 -0.709 31.264 1.00 85.44 595 MET A CA 1
ATOM 4804 C C . MET A 1 595 ? -14.351 -1.700 30.119 1.00 85.44 595 MET A C 1
ATOM 4806 O O . MET A 1 595 ? -14.897 -2.803 30.176 1.00 85.44 595 MET A O 1
ATOM 4810 N N . TYR A 1 596 ? -13.561 -1.323 29.118 1.00 84.88 596 TYR A N 1
ATOM 4811 C CA . TYR A 1 596 ? -13.136 -2.203 28.034 1.00 84.88 596 TYR A CA 1
ATOM 4812 C C . TYR A 1 596 ? -11.612 -2.260 28.003 1.00 84.88 596 TYR A C 1
ATOM 4814 O O . TYR A 1 596 ? -10.943 -1.229 28.011 1.00 84.88 596 TYR A O 1
ATOM 4822 N N . ILE A 1 597 ? -11.062 -3.471 27.974 1.00 79.06 597 ILE A N 1
ATOM 4823 C CA . ILE A 1 597 ? -9.638 -3.674 27.715 1.00 79.06 597 ILE A CA 1
ATOM 4824 C C . ILE A 1 597 ? -9.481 -3.773 26.201 1.00 79.06 597 ILE A C 1
ATOM 4826 O O . ILE A 1 597 ? -9.858 -4.776 25.600 1.00 79.06 597 ILE A O 1
ATOM 4830 N N . GLU A 1 598 ? -8.996 -2.697 25.595 1.00 68.19 598 GLU A N 1
ATOM 4831 C CA . GLU A 1 598 ? -8.855 -2.553 24.141 1.00 68.19 598 GLU A CA 1
ATOM 4832 C C . GLU A 1 598 ? -7.570 -3.236 23.656 1.00 68.19 598 GLU A C 1
ATOM 4834 O O . GLU A 1 598 ? -7.561 -3.940 22.645 1.00 68.19 598 GLU A O 1
ATOM 4839 N N . ARG A 1 599 ? -6.483 -3.087 24.422 1.00 62.22 599 ARG A N 1
ATOM 4840 C CA . ARG A 1 599 ? -5.201 -3.755 24.181 1.00 62.22 599 ARG A CA 1
ATOM 4841 C C . ARG A 1 599 ? -4.624 -4.294 25.481 1.00 62.22 599 ARG A C 1
ATOM 4843 O O . ARG A 1 599 ? -4.599 -3.606 26.502 1.00 62.22 599 ARG A O 1
ATOM 4850 N N . TYR A 1 600 ? -4.133 -5.526 25.414 1.00 61.72 600 TYR A N 1
ATOM 4851 C CA . TYR A 1 600 ? -3.415 -6.185 26.496 1.00 61.72 600 TYR A CA 1
ATOM 4852 C C . TYR A 1 600 ? -2.319 -7.078 25.925 1.00 61.72 600 TYR A C 1
ATOM 4854 O O . TYR A 1 600 ? -2.555 -7.838 24.986 1.00 61.72 600 TYR A O 1
ATOM 4862 N N . ILE A 1 601 ? -1.125 -7.001 26.507 1.00 55.03 601 ILE A N 1
ATOM 4863 C CA . ILE A 1 601 ? -0.061 -7.966 26.233 1.00 55.03 601 ILE A CA 1
ATOM 4864 C C . ILE A 1 601 ? -0.350 -9.204 27.085 1.00 55.03 601 ILE A C 1
ATOM 4866 O O . ILE A 1 601 ? -0.151 -9.189 28.297 1.00 55.03 601 ILE A O 1
ATOM 4870 N N . SER A 1 602 ? -0.899 -10.240 26.446 1.00 44.78 602 SER A N 1
ATOM 4871 C CA . SER A 1 602 ? -1.395 -11.435 27.134 1.00 44.78 602 SER A CA 1
ATOM 4872 C C . SER A 1 602 ? -0.286 -12.375 27.611 1.00 44.78 602 SER A C 1
ATOM 4874 O O . SER A 1 602 ? 0.745 -12.504 26.954 1.00 44.78 602 SER A O 1
ATOM 4876 N N . GLU A 1 603 ? -0.567 -13.105 28.694 1.00 49.00 603 GLU A N 1
ATOM 4877 C CA . GLU A 1 603 ? 0.191 -14.242 29.255 1.00 49.00 603 GLU A CA 1
ATOM 4878 C C . GLU A 1 603 ? 0.269 -15.479 28.328 1.00 49.00 603 GLU A C 1
ATOM 4880 O O . GLU A 1 603 ? 0.385 -16.614 28.792 1.00 49.00 603 GLU A O 1
ATOM 4885 N N . SER A 1 604 ? 0.224 -15.317 27.003 1.00 39.34 604 SER A N 1
ATOM 4886 C CA . SER A 1 604 ? 0.248 -16.436 26.054 1.00 39.34 604 SER A CA 1
ATOM 4887 C C . SER A 1 604 ? 1.658 -17.015 25.845 1.00 39.34 604 SER A C 1
ATOM 4889 O O . SER A 1 604 ? 2.171 -17.040 24.727 1.00 39.34 604 SER A O 1
ATOM 4891 N N . GLN A 1 605 ? 2.259 -17.500 26.933 1.00 34.91 605 GLN A N 1
ATOM 4892 C CA . GLN A 1 605 ? 3.106 -18.700 26.971 1.00 34.91 605 GLN A CA 1
ATOM 4893 C C . GLN A 1 605 ? 2.818 -19.608 28.182 1.00 34.91 605 GLN A C 1
ATOM 4895 O O . GLN A 1 605 ? 3.450 -20.657 28.308 1.00 34.91 605 GLN A O 1
ATOM 4900 N N . LEU A 1 606 ? 1.831 -19.299 29.033 1.00 33.19 606 LEU A N 1
ATOM 4901 C CA . LEU A 1 606 ? 1.433 -20.210 30.105 1.00 33.19 606 LEU A CA 1
ATOM 4902 C C . LEU A 1 606 ? 0.283 -21.119 29.634 1.00 33.19 606 LEU A C 1
ATOM 4904 O O . LEU A 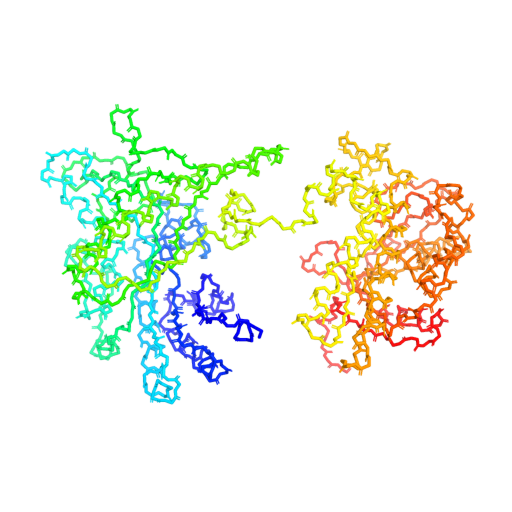1 606 ? -0.699 -20.632 29.067 1.00 33.19 606 LEU A O 1
ATOM 4908 N N . PRO A 1 607 ? 0.402 -22.452 29.797 1.00 30.06 607 PRO A N 1
ATOM 4909 C CA . PRO A 1 607 ? -0.634 -23.383 29.378 1.00 30.06 607 PRO A CA 1
ATOM 4910 C C . PRO A 1 607 ? -1.917 -23.101 30.161 1.00 30.06 607 PRO A C 1
ATOM 4912 O O . PRO A 1 607 ? -1.879 -22.967 31.382 1.00 30.06 607 PRO A O 1
ATOM 4915 N N . TYR A 1 608 ? -3.040 -23.040 29.442 1.00 32.84 608 TYR A N 1
ATOM 4916 C CA . TYR A 1 608 ? -4.387 -23.013 30.007 1.00 32.84 608 TYR A CA 1
ATOM 4917 C C . TYR A 1 608 ? -4.506 -23.981 31.197 1.00 32.84 608 TYR A C 1
ATOM 4919 O O . TYR A 1 608 ? -4.366 -25.195 31.019 1.00 32.84 608 TYR A O 1
ATOM 4927 N N . SER A 1 609 ? -4.808 -23.445 32.381 1.00 28.77 609 SER A N 1
ATOM 4928 C CA . SER A 1 609 ? -5.356 -24.197 33.514 1.00 28.77 609 SER A CA 1
ATOM 4929 C C . SER A 1 609 ? -6.554 -23.470 34.091 1.00 28.77 609 SER A C 1
ATOM 4931 O O . SER A 1 609 ? -6.356 -22.295 34.479 1.00 28.77 609 SER A O 1
#

Sequence (609 aa):
MLLLKGIEPVVTLHHFDVPQELEDRYGAWLSSQIQDDFGYFADICFQAFGDRVKHWITLNEANMAAQYGYYSGIWPPNRCSYPVGKCKAGNSELEPYIAAHNMILAHATATEIYRKKYQEKQGGKIGIVLHIYWYEPLRDIPADRVAAQRALGFIAAWFMDPIMFGEYPPEMQQIVGLRLPTFSVEDKRKLANKLDFIGINHYSTLYAKDCLLTPCNYHDDLLKDTFTYGTGEKDGVLIGEPTAMPTFYVVPNSMEKTIMYFKDRYNNTPMYITENGYAQPSSKNIEDMLNDVNRLEYMQGYLTSLVSAIRNGADVRGYFHWSLIDNFEWTYGIEPVVTLYHFDVPQELEDRYGTWLSPQIQDDFGCFADICFEAFGKHWITLNEANMVAQYGYYSGIWPPNRCSHPAGNCKAGNSDLEPYIAAHNMILAHATATEIYRKKYQEKQGGKIGIVLHFYWYGPLRDIPADRVAAQRALGFIAAWFMDSIIFGEYPLEMQQIVGLRLPSFSAEDKRKLANKLDFIGINHYRTLYAKDCLLAPCNYHDDLLKDTFTYGTGEKDGVLIGEPTAMPTFYVVPNSMEKTIMYFKDGYNNTPMYIERYISESQLPYS

Solvent-accessible surface area (backbone atoms only — not comparable to full-atom values): 32274 Å² total; per-residue (Å²): 109,54,64,81,73,72,41,82,54,70,46,68,75,34,74,87,69,73,60,64,70,45,40,75,74,58,46,28,48,69,25,74,66,41,22,57,56,47,23,52,53,43,53,51,50,48,71,75,41,24,89,74,38,46,36,39,28,46,36,49,30,49,57,52,52,17,40,30,12,21,24,47,21,79,34,79,85,31,18,3,28,76,88,70,23,89,41,92,47,58,40,42,86,40,41,24,46,44,22,39,52,29,51,53,48,20,46,22,42,33,50,48,50,40,60,76,76,38,30,86,82,46,69,40,43,45,29,44,28,36,53,44,69,39,54,43,42,61,47,103,44,73,59,13,48,50,16,15,52,38,46,42,38,69,44,51,29,50,61,47,30,27,44,76,71,45,42,68,36,68,70,53,52,70,65,57,37,89,57,49,78,79,74,50,78,67,50,36,57,41,22,65,58,71,68,62,32,44,32,35,27,46,62,30,43,29,27,12,32,40,35,77,91,36,94,68,85,91,83,59,91,62,65,75,84,44,32,48,48,67,33,51,60,55,97,92,39,61,76,33,60,74,43,54,43,86,84,34,17,60,45,32,70,45,45,23,54,50,48,48,52,49,26,73,73,54,78,42,54,38,28,29,38,61,28,37,57,48,37,39,64,79,62,98,44,64,69,68,55,72,60,50,58,67,46,53,53,49,51,54,42,31,51,52,20,42,52,49,28,40,76,74,68,34,46,68,79,50,78,36,69,37,37,75,47,59,54,73,49,71,94,58,34,70,39,54,44,34,50,81,42,79,86,61,81,55,63,67,47,40,75,73,55,44,33,47,69,24,71,66,41,22,58,54,46,22,54,51,42,51,54,45,58,73,73,52,79,50,71,44,67,75,43,76,30,53,60,49,44,21,44,29,10,20,20,36,20,82,34,76,85,33,19,2,28,77,87,61,22,90,39,95,47,59,40,39,83,37,42,23,41,42,23,41,52,28,50,55,48,18,45,24,43,29,44,50,50,40,60,74,75,38,34,86,82,58,69,48,46,46,29,42,28,37,50,41,64,45,51,41,43,58,49,102,46,74,58,13,46,51,15,9,53,40,45,42,36,69,51,44,32,44,58,49,32,26,40,67,72,36,39,65,38,68,68,52,52,70,66,56,37,90,50,46,77,80,73,49,79,64,49,31,55,41,19,59,60,64,68,59,34,42,32,35,34,42,56,43,58,30,25,11,36,40,26,85,86,48,85,63,82,92,82,53,103,56,66,77,85,45,41,44,41,63,32,56,50,52,99,90,37,72,66,35,53,78,48,99,49,94,88,42,33,44,45,89,68,46,64,58,54,49,53,48,51,51,39,73,73,48,79,63,58,47,73,43,79,79,40,68,68,71,73,84,84,63,80,92,127

Radius of gyration: 29.52 Å; Cα contacts (8 Å, |Δi|>4): 1155; chains: 1; bounding box: 60×58×88 Å

InterPro domains:
  IPR001360 Glycoside hydrolase family 1 [PF00232] (2-334)
  IPR001360 Glycoside hydrolase family 1 [PR00131] (194-208)
  IPR001360 Glycoside hydrolase family 1 [PR00131] (271-279)
  IPR001360 Glycoside hydrolase family 1 [PR00131] (292-303)
  IPR001360 Glycoside hydrolase family 1 [PR00131] (313-330)
  IPR001360 Glycoside hydrolase family 1 [PTHR10353] (2-334)
  IPR017853 Glycoside hydrolase superfamily [SSF51445] (3-333)
  IPR017853 Glycoside hydrolase superfamily [SSF51445] (332-597)

Organism: Hevea brasiliensis (NCBI:txid3981)

Secondary structure (DSSP, 8-state):
-GGGGTPPPEEEEESS---HHHHHHH-GGGSTHHHHHHHHHHHHHHHHHTTT--EEEEESSHHHHHHHHHTS--STT----TTT---SS--TTTHHHHHHHHHHHHHHHHHHHIIIIIHHHH--EEEEEEE--EEEESSSSHHHHHHHHHHHIIIIIHHHHHHHHSS--HHHHHHHGGGS----HHHHHHHTS--SEEEEE---EEEEEE-SSS-----SSS-GGG-EEEESEETTEESSEE-SSTT-EE-THHHHHHHHHHHHHTTT--EEEEEE---BPP-S-HHHHH--HHHHHHHHHHHHHHHHHHHTT--EEEEEES-SS----GGGTT-SB-SSS-SSS-HHHHHHH-GGGSTHHHHHHHHHHHHHHHHS-S-EEEEESHHHIIIIITTS-SSTT----TTT---SS--TTTHHHHHHHHHHHHHHHHHHHIIIIIHHHH---EEEEEEEEEEEESSSSHHHHHHHHHHHIIIIIHHHHHHHHSS--HHHHHHHGGGS----HHHHHHHTS--SEEEEEEEEEEEEEESSSSPPP--SSS-GGG-EEEESEETTEESSEE-SSTT-EE-TTHHHHHHHHHHHHTTT--EEEEEE---TTS---

pLDDT: mean 88.01, std 12.51, range [28.77, 98.81]

Mean predicted aligned error: 15.3 Å

Nearest PDB structures (foldseek):
  7d6a-assembly1_A  TM=9.843E-01  e=1.005E-46  Oryza sativa Japonica Group
  3wq4-assembly1_A  TM=9.635E-01  e=1.424E-38  Camellia sinensis
  4re4-assembly1_A  TM=9.411E-01  e=8.522E-35  Oryza sativa Indica Group
  3ais-assembly1_A  TM=9.474E-01  e=2.914E-32  Triticum aestivum
  3aiq-assembly1_A  TM=9.476E-01  e=5.339E-32  Triticum aestivum